Protein AF-0000000068097177 (afdb_homodimer)

Nearest PDB structures (foldseek):
  4ymw-assembly1_C  TM=9.330E-01  e=1.776E-12  Caldanaerobacter subterraneus subsp. tengcongensis MB4
  3tui-assembly2_E  TM=7.807E-01  e=6.749E-06  Escherichia coli K-12
  3d31-assembly1_C  TM=7.274E-01  e=2.354E-03  unclassified
  7cad-assembly1_B  TM=7.164E-01  e=2.300E-02  Mycolicibacterium smegmatis MC2 155
  4tql-assembly1_A  TM=1.898E-01  e=6.416E+00  synthetic construct

Structure (mmCIF, N/CA/C/O backbone):
data_AF-0000000068097177-model_v1
#
loop_
_entity.id
_entity.type
_entity.pdbx_description
1 polymer 'Glutamine ABC transporter, permease protein'
#
loop_
_atom_site.group_PDB
_atom_site.id
_atom_site.type_symbol
_atom_site.label_atom_id
_atom_site.label_alt_id
_atom_site.label_comp_id
_atom_site.label_asym_id
_atom_site.label_entity_id
_atom_site.label_seq_id
_atom_site.pdbx_PDB_ins_code
_atom_site.Cartn_x
_atom_site.Cartn_y
_atom_site.Cartn_z
_atom_site.occupancy
_atom_site.B_iso_or_equiv
_atom_site.auth_seq_id
_atom_site.auth_comp_id
_atom_site.auth_asym_id
_atom_site.auth_atom_id
_atom_site.pdbx_PDB_model_num
ATOM 1 N N . MET A 1 1 ? -24.188 -22.531 -2.25 1 59.66 1 MET A N 1
ATOM 2 C CA . MET A 1 1 ? -23.656 -23.391 -1.188 1 59.66 1 MET A CA 1
ATOM 3 C C . MET A 1 1 ? -23.797 -22.719 0.171 1 59.66 1 MET A C 1
ATOM 5 O O . MET A 1 1 ? -23.797 -21.484 0.264 1 59.66 1 MET A O 1
ATOM 9 N N . GLN A 1 2 ? -24.344 -23.359 1.226 1 67.31 2 GLN A N 1
ATOM 10 C CA . GLN A 1 2 ? -24.594 -22.797 2.549 1 67.31 2 GLN A CA 1
ATOM 11 C C . GLN A 1 2 ? -23.297 -22.578 3.324 1 67.31 2 GLN A C 1
ATOM 13 O O . GLN A 1 2 ? -22.391 -23.406 3.248 1 67.31 2 GLN A O 1
ATOM 18 N N . PHE A 1 3 ? -23.109 -21.391 3.725 1 75.12 3 PHE A N 1
ATOM 19 C CA . PHE A 1 3 ? -22 -21.078 4.613 1 75.12 3 PHE A CA 1
ATOM 20 C C . PHE A 1 3 ? -21.969 -22.031 5.801 1 75.12 3 PHE A C 1
ATOM 22 O O . PHE A 1 3 ? -22.969 -22.188 6.504 1 75.12 3 PHE A O 1
ATOM 29 N N . ASP A 1 4 ? -20.906 -22.891 5.918 1 79.31 4 ASP A N 1
ATOM 30 C CA . ASP A 1 4 ? -20.75 -23.875 6.984 1 79.31 4 ASP A CA 1
ATOM 31 C C . ASP A 1 4 ? -19.594 -23.5 7.914 1 79.31 4 ASP A C 1
ATOM 33 O O . ASP A 1 4 ? -18.438 -23.719 7.59 1 79.31 4 ASP A O 1
ATOM 37 N N . TRP A 1 5 ? -19.891 -23.047 9.023 1 79.62 5 TRP A N 1
ATOM 38 C CA . TRP A 1 5 ? -18.922 -22.625 10.023 1 79.62 5 TRP A CA 1
ATOM 39 C C . TRP A 1 5 ? -18.031 -23.781 10.453 1 79.62 5 TRP A C 1
ATOM 41 O O . TRP A 1 5 ? -16.875 -23.578 10.828 1 79.62 5 TRP A O 1
ATOM 51 N N . SER A 1 6 ? -18.531 -24.938 10.359 1 81.25 6 SER A N 1
ATOM 52 C CA . SER A 1 6 ? -17.797 -26.109 10.828 1 81.25 6 SER A CA 1
ATOM 53 C C . SER A 1 6 ? -16.578 -26.375 9.969 1 81.25 6 SER A C 1
ATOM 55 O O . SER A 1 6 ? -15.633 -27.047 10.406 1 81.25 6 SER A O 1
ATOM 57 N N . ALA A 1 7 ? -16.609 -25.812 8.859 1 82 7 ALA A N 1
ATOM 58 C CA . ALA A 1 7 ? -15.5 -26.016 7.934 1 82 7 ALA A CA 1
ATOM 59 C C . ALA A 1 7 ? -14.281 -25.203 8.359 1 82 7 ALA A C 1
ATOM 61 O O . ALA A 1 7 ? -13.164 -25.484 7.938 1 82 7 ALA A O 1
ATOM 62 N N . ILE A 1 8 ? -14.5 -24.297 9.219 1 86.88 8 ILE A N 1
ATOM 63 C CA . ILE A 1 8 ? -13.445 -23.375 9.594 1 86.88 8 ILE A CA 1
ATOM 64 C C . ILE A 1 8 ? -12.617 -23.953 10.727 1 86.88 8 ILE A C 1
ATOM 66 O O . ILE A 1 8 ? -11.406 -23.734 10.805 1 86.88 8 ILE A O 1
ATOM 70 N N . TRP A 1 9 ? -13.156 -24.734 11.531 1 88.19 9 TRP A N 1
ATOM 71 C CA . TRP A 1 9 ? -12.516 -25.188 12.766 1 88.19 9 TRP A CA 1
ATOM 72 C C . TRP A 1 9 ? -11.266 -26 12.469 1 88.19 9 TRP A C 1
ATOM 74 O O . TRP A 1 9 ? -10.203 -25.766 13.039 1 88.19 9 TRP A O 1
ATOM 84 N N . PRO A 1 10 ? -11.383 -26.938 11.609 1 88.5 10 PRO A N 1
ATOM 85 C CA . PRO A 1 10 ? -10.188 -27.734 11.32 1 88.5 10 PRO A CA 1
ATOM 86 C C . PRO A 1 10 ? -9.086 -26.922 10.648 1 88.5 10 PRO A C 1
ATOM 88 O O . PRO A 1 10 ? -7.926 -27.344 10.641 1 88.5 10 PRO A O 1
ATOM 91 N N . ALA A 1 11 ? -9.453 -25.797 10.086 1 92.44 11 ALA A N 1
ATOM 92 C CA . ALA A 1 11 ? -8.523 -24.969 9.328 1 92.44 11 ALA A CA 1
ATOM 93 C C . ALA A 1 11 ? -7.754 -24.031 10.242 1 92.44 11 ALA A C 1
ATOM 95 O O . ALA A 1 11 ? -6.707 -23.484 9.859 1 92.44 11 ALA A O 1
ATOM 96 N N . ILE A 1 12 ? -8.195 -23.891 11.438 1 93.88 12 ILE A N 1
ATOM 97 C CA . ILE A 1 12 ? -7.715 -22.844 12.336 1 93.88 12 ILE A CA 1
ATOM 98 C C . ILE A 1 12 ? -6.238 -23.078 12.648 1 93.88 12 ILE A C 1
ATOM 100 O O . ILE A 1 12 ? -5.43 -22.141 12.562 1 93.88 12 ILE A O 1
ATOM 104 N N . PRO A 1 13 ? -5.82 -24.297 12.93 1 94.69 13 PRO A N 1
ATOM 105 C CA . PRO A 1 13 ? -4.402 -24.484 13.25 1 94.69 13 PRO A CA 1
ATOM 106 C C . PRO A 1 13 ? -3.488 -24.125 12.078 1 94.69 13 PRO A C 1
ATOM 108 O O . PRO A 1 13 ? -2.434 -23.516 12.273 1 94.69 13 PRO A O 1
ATOM 111 N N . ILE A 1 14 ? -3.848 -24.5 10.922 1 95.19 14 ILE A N 1
ATOM 112 C CA . ILE A 1 14 ? -3.055 -24.219 9.727 1 95.19 14 ILE A CA 1
ATOM 113 C C . ILE A 1 14 ? -3.033 -22.703 9.477 1 95.19 14 ILE A C 1
ATOM 115 O O . ILE A 1 14 ? -1.99 -22.141 9.133 1 95.19 14 ILE A O 1
ATOM 119 N N . LEU A 1 15 ? -4.16 -22.062 9.656 1 97 15 LEU A N 1
ATOM 120 C CA . 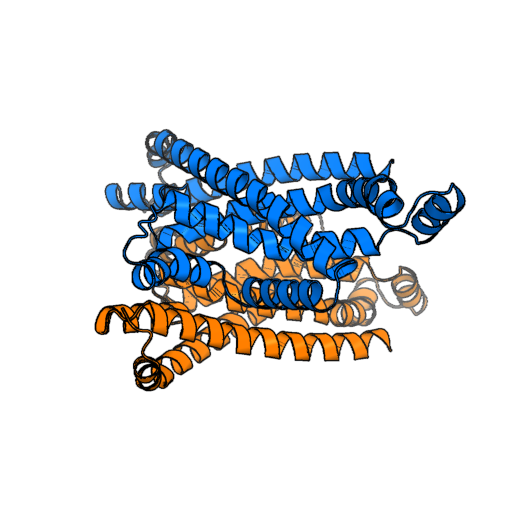LEU A 1 15 ? -4.246 -20.609 9.469 1 97 15 LEU A CA 1
ATOM 121 C C . LEU A 1 15 ? -3.391 -19.875 10.492 1 97 15 LEU A C 1
ATOM 123 O O . LEU A 1 15 ? -2.74 -18.891 10.172 1 97 15 LEU A O 1
ATOM 127 N N . LEU A 1 16 ? -3.389 -20.359 11.695 1 97.25 16 LEU A N 1
ATOM 128 C CA . LEU A 1 16 ? -2.605 -19.719 12.742 1 97.25 16 LEU A CA 1
ATOM 129 C C . LEU A 1 16 ? -1.111 -19.891 12.492 1 97.25 16 LEU A C 1
ATOM 131 O O . LEU A 1 16 ? -0.317 -19 12.812 1 97.25 16 LEU A O 1
ATOM 135 N N . GLN A 1 17 ? -0.745 -21.031 11.945 1 97.38 17 GLN A N 1
ATOM 136 C CA . GLN A 1 17 ? 0.645 -21.219 11.539 1 97.38 17 GLN A CA 1
ATOM 137 C C . GLN A 1 17 ? 1.025 -20.25 10.422 1 97.38 17 GLN A C 1
ATOM 139 O O . GLN A 1 17 ? 2.127 -19.703 10.43 1 97.38 17 GLN A O 1
ATOM 144 N N . GLY A 1 18 ? 0.126 -20.062 9.469 1 97.94 18 GLY A N 1
ATOM 145 C CA . GLY A 1 18 ? 0.332 -19.062 8.438 1 97.94 18 GLY A CA 1
ATOM 146 C C . GLY A 1 18 ? 0.44 -17.656 8.984 1 97.94 18 GLY A C 1
ATOM 147 O O . GLY A 1 18 ? 1.257 -16.859 8.516 1 97.94 18 GLY A O 1
ATOM 148 N N . ALA A 1 19 ? -0.395 -17.391 9.969 1 98.31 19 ALA A N 1
ATOM 149 C CA . ALA A 1 19 ? -0.359 -16.094 10.625 1 98.31 19 ALA A CA 1
ATOM 150 C C . ALA A 1 19 ? 0.986 -15.852 11.305 1 98.31 19 ALA A C 1
ATOM 152 O O . ALA A 1 19 ? 1.515 -14.742 11.281 1 98.31 19 ALA A O 1
ATOM 153 N N . LYS A 1 20 ? 1.483 -16.859 11.922 1 98.12 20 LYS A N 1
ATOM 154 C CA . LYS A 1 20 ? 2.801 -16.766 12.539 1 98.12 20 LYS A CA 1
ATOM 155 C C . LYS A 1 20 ? 3.875 -16.422 11.516 1 98.12 20 LYS A C 1
ATOM 157 O O . LYS A 1 20 ? 4.738 -15.578 11.773 1 98.12 20 LYS A O 1
ATOM 162 N N . MET A 1 21 ? 3.844 -17.078 10.422 1 98.06 21 MET A N 1
ATOM 163 C CA . MET A 1 21 ? 4.797 -16.812 9.352 1 98.06 21 MET A CA 1
ATOM 164 C C . MET A 1 21 ? 4.633 -15.383 8.828 1 98.06 21 MET A C 1
ATOM 166 O O . MET A 1 21 ? 5.621 -14.711 8.531 1 98.06 21 MET A O 1
ATOM 170 N N . THR A 1 22 ? 3.389 -14.953 8.688 1 98.69 22 THR A N 1
ATOM 171 C CA . THR A 1 22 ? 3.084 -13.578 8.305 1 98.69 22 THR A CA 1
ATOM 172 C C . THR A 1 22 ? 3.762 -12.586 9.25 1 98.69 22 THR A C 1
ATOM 174 O O . THR A 1 22 ? 4.391 -11.625 8.805 1 98.69 22 THR A O 1
ATOM 177 N N . LEU A 1 23 ? 3.68 -12.844 10.516 1 98.56 23 LEU A N 1
ATOM 178 C CA . LEU A 1 23 ? 4.262 -11.961 11.523 1 98.56 23 LEU A CA 1
ATOM 179 C C . LEU A 1 23 ? 5.785 -12.008 11.469 1 98.56 23 LEU A C 1
ATOM 181 O O . LEU A 1 23 ? 6.445 -10.977 11.562 1 98.56 23 LEU A O 1
ATOM 185 N N . TRP A 1 24 ? 6.344 -13.172 11.258 1 98.44 24 TRP A N 1
ATOM 186 C CA . TRP A 1 24 ? 7.793 -13.32 11.164 1 98.44 24 TRP A CA 1
ATOM 187 C C . TRP A 1 24 ? 8.336 -12.555 9.961 1 98.44 24 TRP A C 1
ATOM 189 O O . TRP A 1 24 ? 9.32 -11.82 10.078 1 98.44 24 TRP A O 1
ATOM 199 N N . ILE A 1 25 ? 7.723 -12.719 8.844 1 98.69 25 ILE A N 1
ATOM 200 C CA . ILE A 1 25 ? 8.164 -12.07 7.617 1 98.69 25 ILE A CA 1
ATOM 201 C C . ILE A 1 25 ? 8.086 -10.555 7.785 1 98.69 25 ILE A C 1
ATOM 203 O O . ILE A 1 25 ? 9.023 -9.836 7.43 1 98.69 25 ILE A O 1
ATOM 207 N N . SER A 1 26 ? 6.988 -10.086 8.336 1 98.69 26 SER A N 1
ATOM 208 C CA . SER A 1 26 ? 6.77 -8.648 8.461 1 98.69 26 SER A CA 1
ATOM 209 C C . SER A 1 26 ? 7.73 -8.031 9.477 1 98.69 26 SER A C 1
ATOM 211 O O . SER A 1 26 ? 8.305 -6.965 9.227 1 98.69 26 SER A O 1
ATOM 213 N N . ILE A 1 27 ? 7.945 -8.688 10.586 1 98.56 27 ILE A N 1
ATOM 214 C CA . ILE A 1 27 ? 8.773 -8.148 11.656 1 98.56 27 ILE A CA 1
ATOM 215 C C . ILE A 1 27 ? 10.234 -8.148 11.227 1 98.56 27 ILE A C 1
ATOM 217 O O . ILE A 1 27 ? 10.938 -7.152 11.391 1 98.56 27 ILE A O 1
ATOM 221 N N . LEU A 1 28 ? 10.695 -9.242 10.695 1 98.69 28 LEU A N 1
ATOM 222 C CA . LEU A 1 28 ? 12.078 -9.32 10.234 1 98.69 28 LEU A CA 1
ATOM 223 C C . LEU A 1 28 ? 12.312 -8.367 9.07 1 98.69 28 LEU A C 1
ATOM 225 O O . LEU A 1 28 ? 13.352 -7.699 9.008 1 98.69 28 LEU A O 1
ATOM 229 N N . GLY A 1 29 ? 11.352 -8.383 8.133 1 98.75 29 GLY A N 1
ATOM 230 C CA . GLY A 1 29 ? 11.445 -7.449 7.023 1 98.75 29 GLY A CA 1
ATOM 231 C C . GLY A 1 29 ? 11.5 -6 7.469 1 98.75 29 GLY A C 1
ATOM 232 O O . GLY A 1 29 ? 12.32 -5.223 6.973 1 98.75 29 GLY A O 1
ATOM 233 N N . LEU A 1 30 ? 10.648 -5.68 8.391 1 98.56 30 LEU A N 1
ATOM 234 C CA . LEU A 1 30 ? 10.609 -4.309 8.883 1 98.56 30 LEU A CA 1
ATOM 235 C C . LEU A 1 30 ? 11.891 -3.965 9.633 1 98.56 30 LEU A C 1
ATOM 237 O O . LEU A 1 30 ? 12.391 -2.844 9.539 1 98.56 30 LEU A O 1
ATOM 241 N N . ALA A 1 31 ? 12.391 -4.906 10.453 1 98.62 31 ALA A N 1
ATOM 242 C CA . ALA A 1 31 ? 13.633 -4.688 11.18 1 98.62 31 ALA A CA 1
ATOM 243 C C . ALA A 1 31 ? 14.773 -4.328 10.227 1 98.62 31 ALA A C 1
ATOM 245 O O . ALA A 1 31 ? 15.508 -3.367 10.461 1 98.62 31 ALA A O 1
ATOM 246 N N . GLY A 1 32 ? 14.898 -5.086 9.211 1 98.75 32 GLY A N 1
ATOM 247 C CA . GLY A 1 32 ? 15.883 -4.746 8.195 1 98.75 32 GLY A CA 1
ATOM 248 C C . GLY A 1 32 ? 15.562 -3.457 7.461 1 98.75 32 GLY A C 1
ATOM 249 O O . GLY A 1 32 ? 16.469 -2.697 7.105 1 98.75 32 GLY A O 1
ATOM 250 N N . GLY A 1 33 ? 14.266 -3.24 7.215 1 98.81 33 GLY A N 1
ATOM 251 C CA . GLY A 1 33 ? 13.828 -2.016 6.562 1 98.81 33 GLY A CA 1
ATOM 252 C C . GLY A 1 33 ? 14.164 -0.766 7.359 1 98.81 33 GLY A C 1
ATOM 253 O O . GLY A 1 33 ? 14.477 0.277 6.781 1 98.81 33 GLY A O 1
ATOM 254 N N . ILE A 1 34 ? 14.062 -0.872 8.664 1 98.62 34 ILE A N 1
ATOM 255 C CA . ILE A 1 34 ? 14.383 0.258 9.531 1 98.62 34 ILE A CA 1
ATOM 256 C C . ILE A 1 34 ? 15.852 0.63 9.367 1 98.62 34 ILE A C 1
ATOM 258 O O . ILE A 1 34 ? 16.188 1.812 9.258 1 98.62 34 ILE A O 1
ATOM 262 N N . VAL A 1 35 ? 16.703 -0.336 9.305 1 98.56 35 VAL A N 1
ATOM 263 C CA . VAL A 1 35 ? 18.141 -0.096 9.133 1 98.56 35 VAL A CA 1
ATOM 264 C C . VAL A 1 35 ? 18.391 0.573 7.781 1 98.56 35 VAL A C 1
ATOM 266 O O . VAL A 1 35 ? 19.047 1.612 7.711 1 98.56 35 VAL A O 1
ATOM 269 N N . ILE A 1 36 ? 17.828 0.03 6.754 1 98.75 36 ILE A N 1
ATOM 270 C CA . ILE A 1 36 ? 18 0.57 5.406 1 98.75 36 ILE A CA 1
ATOM 271 C C . ILE A 1 36 ? 17.391 1.97 5.332 1 98.75 36 ILE A C 1
ATOM 273 O O . ILE A 1 36 ? 18 2.889 4.781 1 98.75 36 ILE A O 1
ATOM 277 N N . GLY A 1 37 ? 16.203 2.104 5.898 1 98.75 37 GLY A N 1
ATOM 278 C CA . GLY A 1 37 ? 15.492 3.373 5.859 1 98.75 37 GLY A CA 1
ATOM 279 C C . GLY A 1 37 ? 16.203 4.48 6.613 1 98.75 37 GLY A C 1
ATOM 280 O O . GLY A 1 37 ? 16.25 5.621 6.156 1 98.75 37 GLY A O 1
ATOM 281 N N . LEU A 1 38 ? 16.734 4.145 7.777 1 97.56 38 LEU A N 1
ATOM 282 C CA . LEU A 1 38 ? 17.5 5.125 8.547 1 97.56 38 LEU A CA 1
ATOM 283 C C . LEU A 1 38 ? 18.734 5.574 7.789 1 97.56 38 LEU A C 1
ATOM 285 O O . LEU A 1 38 ? 19.016 6.77 7.699 1 97.56 38 LEU A O 1
ATOM 289 N N . LEU A 1 39 ? 19.438 4.637 7.23 1 97.81 39 LEU A N 1
ATOM 290 C CA . LEU A 1 39 ? 20.656 4.953 6.504 1 97.81 39 LEU A CA 1
ATOM 291 C C . LEU A 1 39 ? 20.359 5.785 5.262 1 97.81 39 LEU A C 1
ATOM 293 O O . LEU A 1 39 ? 20.984 6.824 5.035 1 97.81 39 LEU A O 1
ATOM 297 N N . ALA A 1 40 ? 19.422 5.371 4.52 1 98.62 40 ALA A N 1
ATOM 298 C CA . ALA A 1 40 ? 19.078 6.078 3.287 1 98.62 40 ALA A CA 1
ATOM 299 C C . ALA A 1 40 ? 18.453 7.441 3.592 1 98.62 40 ALA A C 1
ATOM 301 O O . ALA A 1 40 ? 18.719 8.422 2.891 1 98.62 40 ALA A O 1
ATOM 302 N N . GLY A 1 41 ? 17.609 7.484 4.633 1 98 41 GLY A N 1
ATOM 303 C CA . GLY A 1 41 ? 17.016 8.758 5.012 1 98 41 GLY A CA 1
ATOM 304 C C . GLY A 1 41 ? 18.031 9.773 5.48 1 98 41 GLY A C 1
ATOM 305 O O . GLY A 1 41 ? 17.938 10.953 5.141 1 98 41 GLY A O 1
ATOM 306 N N . LEU A 1 42 ? 18.984 9.352 6.242 1 96.25 42 LEU A N 1
ATOM 307 C CA . LEU A 1 42 ? 20.047 10.234 6.711 1 96.25 42 LEU A CA 1
ATOM 308 C C . LEU A 1 42 ? 20.953 10.664 5.562 1 96.25 42 LEU A C 1
ATOM 310 O O . LEU A 1 42 ? 21.422 11.805 5.523 1 96.25 42 LEU A O 1
ATOM 314 N N . ALA A 1 43 ? 21.188 9.742 4.688 1 97.62 43 ALA A N 1
ATOM 315 C CA . ALA A 1 43 ? 21.984 10.078 3.51 1 97.62 43 ALA A CA 1
ATOM 316 C C . ALA A 1 43 ? 21.297 11.156 2.676 1 97.62 43 ALA A C 1
ATOM 318 O O . ALA A 1 43 ? 21.953 12.039 2.123 1 97.62 43 ALA A O 1
ATOM 319 N N . ARG A 1 44 ? 20.016 11.086 2.582 1 97.69 44 ARG A N 1
ATOM 320 C CA . ARG A 1 44 ? 19.25 12.062 1.828 1 97.69 44 ARG A CA 1
ATOM 321 C C . ARG A 1 44 ? 19.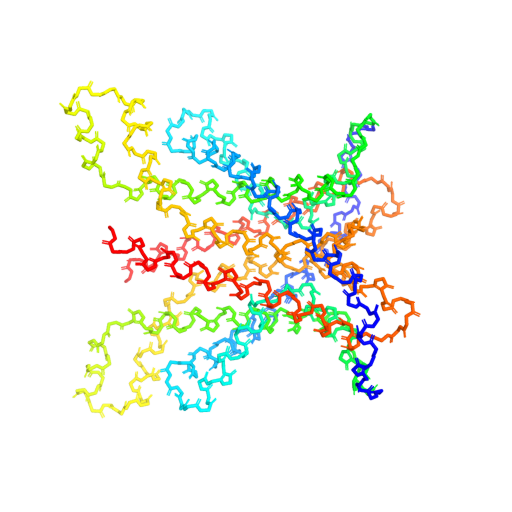281 13.43 2.508 1 97.69 44 ARG A C 1
ATOM 323 O O . ARG A 1 44 ? 19.203 14.461 1.839 1 97.69 44 ARG A O 1
ATOM 330 N N . THR A 1 45 ? 19.406 13.445 3.84 1 95.5 45 THR A N 1
ATOM 331 C CA . THR A 1 45 ? 19.281 14.68 4.598 1 95.5 45 THR A CA 1
ATOM 332 C C . THR A 1 45 ? 20.641 15.312 4.836 1 95.5 45 THR A C 1
ATOM 334 O O . THR A 1 45 ? 20.797 16.531 4.73 1 95.5 45 THR A O 1
ATOM 337 N N . TYR A 1 46 ? 21.672 14.508 5.125 1 94 46 TYR A N 1
ATOM 338 C CA . TYR A 1 46 ? 22.953 15.047 5.57 1 94 46 TYR A CA 1
ATOM 339 C C . TYR A 1 46 ? 24.094 14.57 4.668 1 94 46 TYR A C 1
ATOM 341 O O . TYR A 1 46 ? 25.234 15.016 4.809 1 94 46 TYR A O 1
ATOM 349 N N . GLY A 1 47 ? 23.766 13.688 3.814 1 93.38 47 GLY A N 1
ATOM 350 C CA . GLY A 1 47 ? 24.812 13.078 3.021 1 93.38 47 GLY A CA 1
ATOM 351 C C . GLY A 1 47 ? 25.359 13.992 1.943 1 93.38 47 GLY A C 1
ATOM 352 O O . GLY A 1 47 ? 24.734 15 1.597 1 93.38 47 GLY A O 1
ATOM 353 N N . GLY A 1 48 ? 26.609 13.703 1.502 1 94.75 48 GLY A N 1
ATOM 354 C CA . GLY A 1 48 ? 27.188 14.414 0.369 1 94.75 48 GLY A CA 1
ATOM 355 C C . GLY A 1 48 ? 26.469 14.125 -0.938 1 94.75 48 GLY A C 1
ATOM 356 O O . GLY A 1 48 ? 25.438 13.445 -0.952 1 94.75 48 GLY A O 1
ATOM 357 N N . TRP A 1 49 ? 26.984 14.656 -1.98 1 97.25 49 TRP A N 1
ATOM 358 C CA . TRP A 1 49 ? 26.344 14.586 -3.295 1 97.25 49 TRP A CA 1
ATOM 359 C C . TRP A 1 49 ? 26.141 13.133 -3.715 1 97.25 49 TRP A C 1
ATOM 361 O O . TRP A 1 49 ? 25.047 12.758 -4.145 1 97.25 49 TRP A O 1
ATOM 371 N N . ILE A 1 50 ? 27.094 12.328 -3.574 1 97.88 50 ILE A N 1
ATOM 372 C CA . ILE A 1 50 ? 27.047 10.945 -4.027 1 97.88 50 ILE A CA 1
ATOM 373 C C . ILE A 1 50 ? 26.047 10.164 -3.164 1 97.88 50 ILE A C 1
ATOM 375 O O . ILE A 1 50 ? 25.172 9.477 -3.688 1 97.88 50 ILE A O 1
ATOM 379 N N . ALA A 1 51 ? 26.109 10.273 -1.849 1 97.62 51 ALA A N 1
ATOM 380 C CA . ALA A 1 51 ? 25.234 9.547 -0.93 1 97.62 51 ALA A CA 1
ATOM 381 C C . ALA A 1 51 ? 23.766 9.961 -1.124 1 97.62 51 ALA A C 1
ATOM 383 O O . ALA A 1 51 ? 22.875 9.109 -1.109 1 97.62 51 ALA A O 1
ATOM 384 N N . ASN A 1 52 ? 23.641 11.18 -1.293 1 97.81 52 ASN A N 1
ATOM 385 C CA . ASN A 1 52 ? 22.297 11.727 -1.5 1 97.81 52 ASN A CA 1
ATOM 386 C C . ASN A 1 52 ? 21.672 11.195 -2.787 1 97.81 52 ASN A C 1
ATOM 388 O O . ASN A 1 52 ? 20.516 10.781 -2.791 1 97.81 52 ASN A O 1
ATOM 392 N N . HIS A 1 53 ? 22.406 11.141 -3.832 1 98 53 HIS A N 1
ATOM 393 C CA . HIS A 1 53 ? 21.859 10.734 -5.121 1 98 53 HIS A CA 1
ATOM 394 C C . HIS A 1 53 ? 21.625 9.227 -5.164 1 98 53 HIS A C 1
ATOM 396 O O . HIS A 1 53 ? 20.656 8.766 -5.758 1 98 53 HIS A O 1
ATOM 402 N N . VAL A 1 54 ? 22.484 8.484 -4.594 1 98.38 54 VAL A N 1
ATOM 403 C CA . VAL A 1 54 ? 22.312 7.039 -4.523 1 98.38 54 VAL A CA 1
ATOM 404 C C . VAL A 1 54 ? 21.047 6.711 -3.734 1 98.38 54 VAL A C 1
ATOM 406 O O . VAL A 1 54 ? 20.234 5.871 -4.156 1 98.38 54 VAL A O 1
ATOM 409 N N . ALA A 1 55 ? 20.891 7.383 -2.613 1 98.69 55 ALA A N 1
ATOM 410 C CA . ALA A 1 55 ? 19.703 7.184 -1.799 1 98.69 55 ALA A CA 1
ATOM 411 C C . ALA A 1 55 ? 18.438 7.594 -2.559 1 98.69 55 ALA A C 1
ATOM 413 O O . ALA A 1 55 ? 17.422 6.91 -2.496 1 98.69 55 ALA A O 1
ATOM 414 N N . LEU A 1 56 ? 18.562 8.648 -3.268 1 98.12 56 LEU A N 1
ATOM 415 C CA . LEU A 1 56 ? 17.438 9.148 -4.047 1 98.12 56 LEU A CA 1
ATOM 416 C C . LEU A 1 56 ? 17.016 8.125 -5.102 1 98.12 56 LEU A C 1
ATOM 418 O O . LEU A 1 56 ? 15.828 7.848 -5.258 1 98.12 56 LEU A O 1
ATOM 422 N N . VAL A 1 57 ? 17.938 7.621 -5.785 1 98.25 57 VAL A N 1
ATOM 423 C CA . VAL A 1 57 ? 17.656 6.652 -6.84 1 98.25 57 VAL A CA 1
ATOM 424 C C . VAL A 1 57 ? 17.031 5.395 -6.238 1 98.25 57 VAL A C 1
ATOM 426 O O . VAL A 1 57 ? 16.047 4.871 -6.766 1 98.25 57 VAL A O 1
ATOM 429 N N . PHE A 1 58 ? 17.672 4.953 -5.152 1 98.69 58 PHE A N 1
ATOM 430 C CA . PHE A 1 58 ? 17.141 3.795 -4.438 1 98.69 58 PHE A CA 1
ATOM 431 C C . PHE A 1 58 ? 15.68 4.012 -4.059 1 98.69 58 PHE A C 1
ATOM 433 O O . PHE A 1 58 ? 14.828 3.174 -4.348 1 98.69 58 PHE A O 1
ATOM 440 N N . ILE A 1 59 ? 15.336 5.109 -3.48 1 98.62 59 ILE A N 1
ATOM 441 C CA . ILE A 1 59 ? 14.008 5.43 -2.984 1 98.62 59 ILE A CA 1
ATOM 442 C C . ILE A 1 59 ? 13.031 5.531 -4.156 1 98.62 59 ILE A C 1
ATOM 444 O O . ILE A 1 59 ? 11.945 4.941 -4.121 1 98.62 59 ILE A O 1
ATOM 448 N N . GLU A 1 60 ? 13.438 6.176 -5.238 1 97.56 60 GLU A N 1
ATOM 449 C CA . GLU A 1 60 ? 12.562 6.406 -6.383 1 97.56 60 GLU A CA 1
ATOM 450 C C . GLU A 1 60 ? 12.25 5.102 -7.109 1 97.56 60 GLU A C 1
ATOM 452 O O . GLU A 1 60 ? 11.109 4.879 -7.531 1 97.56 60 GLU A O 1
ATOM 457 N N . ILE A 1 61 ? 13.172 4.285 -7.207 1 98.44 61 ILE A N 1
ATOM 458 C CA . ILE A 1 61 ? 12.977 3.023 -7.914 1 98.44 61 ILE A CA 1
ATOM 459 C C . ILE A 1 61 ? 12.039 2.121 -7.113 1 98.44 61 ILE A C 1
ATOM 461 O O . ILE A 1 61 ? 11.086 1.57 -7.66 1 98.44 61 ILE A O 1
ATOM 465 N N . ILE A 1 62 ? 12.32 2.014 -5.844 1 98.69 62 ILE A N 1
ATOM 466 C CA . ILE A 1 62 ? 11.586 1.076 -5.004 1 98.69 62 ILE A CA 1
ATOM 467 C C . ILE A 1 62 ? 10.164 1.59 -4.777 1 98.69 62 ILE A C 1
ATOM 469 O O . ILE A 1 62 ? 9.195 0.834 -4.902 1 98.69 62 ILE A O 1
ATOM 473 N N . ARG A 1 63 ? 9.969 2.859 -4.523 1 98.06 63 ARG A N 1
ATOM 474 C CA . ARG A 1 63 ? 8.641 3.418 -4.281 1 98.06 63 ARG A CA 1
ATOM 475 C C . ARG A 1 63 ? 7.867 3.582 -5.582 1 98.06 63 ARG A C 1
ATOM 477 O O . ARG A 1 63 ? 6.645 3.732 -5.57 1 98.06 63 ARG A O 1
ATOM 484 N N . GLY A 1 64 ? 8.609 3.51 -6.738 1 98 64 GLY A N 1
ATOM 485 C CA . GLY A 1 64 ? 7.973 3.709 -8.031 1 98 64 GLY A CA 1
ATOM 486 C C . GLY A 1 64 ? 7.586 2.41 -8.711 1 98 64 GLY A C 1
ATOM 487 O O . GLY A 1 64 ? 6.977 2.424 -9.781 1 98 64 GLY A O 1
ATOM 488 N N . THR A 1 65 ? 7.918 1.272 -8.109 1 98.5 65 THR A N 1
ATOM 489 C CA . THR A 1 65 ? 7.586 -0.038 -8.664 1 98.5 65 THR A CA 1
ATOM 490 C C . THR A 1 65 ? 6.75 -0.843 -7.676 1 98.5 65 THR A C 1
ATOM 492 O O . THR A 1 65 ? 6.875 -0.67 -6.461 1 98.5 65 THR A O 1
ATOM 495 N N . PRO A 1 66 ? 5.836 -1.677 -8.18 1 98.5 66 PRO A N 1
ATOM 496 C CA . PRO A 1 66 ? 5.016 -2.49 -7.281 1 98.5 66 PRO A CA 1
ATOM 497 C C . PRO A 1 66 ? 5.832 -3.525 -6.512 1 98.5 66 PRO A C 1
ATOM 499 O O . PRO A 1 66 ? 6.758 -4.121 -7.066 1 98.5 66 PRO A O 1
ATOM 502 N N . ILE A 1 67 ? 5.438 -3.777 -5.328 1 98.31 67 ILE A N 1
ATOM 503 C CA . ILE A 1 67 ? 6.137 -4.738 -4.48 1 98.31 67 ILE A CA 1
ATOM 504 C C . ILE A 1 67 ? 6.066 -6.129 -5.105 1 98.31 67 ILE A C 1
ATOM 506 O O . ILE A 1 67 ? 7 -6.922 -4.977 1 98.31 67 ILE A O 1
ATOM 510 N N . VAL A 1 68 ? 5.031 -6.453 -5.82 1 98.25 68 VAL A N 1
ATOM 511 C CA . VAL A 1 68 ? 4.895 -7.742 -6.492 1 98.25 68 VAL A CA 1
ATOM 512 C C . VAL A 1 68 ? 6 -7.906 -7.531 1 98.25 68 VAL A C 1
ATOM 514 O O . VAL A 1 68 ? 6.621 -8.969 -7.625 1 98.25 68 VAL A O 1
ATOM 517 N N . VAL A 1 69 ? 6.238 -6.852 -8.25 1 98.25 69 VAL A N 1
ATOM 518 C CA . VAL A 1 69 ? 7.293 -6.891 -9.258 1 98.25 69 VAL A CA 1
ATOM 519 C C . VAL A 1 69 ? 8.648 -7.039 -8.578 1 98.25 69 VAL A C 1
ATOM 521 O O . VAL A 1 69 ? 9.523 -7.762 -9.07 1 98.25 69 VAL A O 1
ATOM 524 N N . GLN A 1 70 ? 8.82 -6.441 -7.453 1 98.56 70 GLN A N 1
ATOM 525 C CA . GLN A 1 70 ? 10.062 -6.516 -6.695 1 98.56 70 GLN A CA 1
ATOM 526 C C . GLN A 1 70 ? 10.336 -7.945 -6.227 1 98.56 70 GLN A C 1
ATOM 528 O O . GLN A 1 70 ? 11.445 -8.445 -6.375 1 98.56 70 GLN A O 1
ATOM 533 N N . VAL A 1 71 ? 9.289 -8.578 -5.707 1 98.06 71 VAL A N 1
ATOM 534 C CA . VAL A 1 71 ? 9.508 -9.922 -5.184 1 98.06 71 VAL A CA 1
ATOM 535 C C . VAL A 1 71 ? 9.727 -10.898 -6.336 1 98.06 71 VAL A C 1
ATOM 537 O O . VAL A 1 71 ? 10.508 -11.844 -6.219 1 98.06 71 VAL A O 1
ATOM 540 N N . MET A 1 72 ? 9.031 -10.719 -7.441 1 97.25 72 MET A N 1
ATOM 541 C CA . MET A 1 72 ? 9.25 -11.578 -8.602 1 97.25 72 MET A CA 1
ATOM 542 C C . MET A 1 72 ? 10.672 -11.422 -9.133 1 97.25 72 MET A C 1
ATOM 544 O O . MET A 1 72 ? 11.281 -12.398 -9.578 1 97.25 72 MET A O 1
ATOM 548 N N . TYR A 1 73 ? 11.133 -10.188 -9.086 1 97.12 73 TYR A N 1
ATOM 549 C CA . TYR A 1 73 ? 12.5 -9.914 -9.516 1 97.12 73 TYR A CA 1
ATOM 550 C C . TYR A 1 73 ? 13.508 -10.609 -8.602 1 97.12 73 TYR A C 1
ATOM 552 O O . TYR A 1 73 ? 14.422 -11.297 -9.078 1 97.12 73 TYR A O 1
ATOM 560 N N . ILE A 1 74 ? 13.352 -10.5 -7.344 1 97 74 ILE A N 1
ATOM 561 C CA . ILE A 1 74 ? 14.273 -11.031 -6.348 1 97 74 ILE A CA 1
ATOM 562 C C . ILE A 1 74 ? 14.242 -12.562 -6.383 1 97 74 ILE A C 1
ATOM 564 O O . ILE A 1 74 ? 15.289 -13.211 -6.316 1 97 74 ILE A O 1
ATOM 568 N N . TYR A 1 75 ? 13.094 -13.117 -6.543 1 96.06 75 TYR A N 1
ATOM 569 C CA . TYR A 1 75 ? 12.93 -14.562 -6.43 1 96.06 75 TYR A CA 1
ATOM 570 C C . TYR A 1 75 ? 13.289 -15.258 -7.738 1 96.06 75 TYR A C 1
ATOM 572 O O . TYR A 1 75 ? 13.898 -16.328 -7.738 1 96.06 75 TYR A O 1
ATOM 580 N N . PHE A 1 76 ? 12.938 -14.672 -8.859 1 93.44 76 PHE A N 1
ATOM 581 C CA . PHE A 1 76 ? 13.078 -15.391 -10.117 1 93.44 76 PHE A CA 1
ATOM 582 C C . PHE A 1 76 ? 14.227 -14.812 -10.945 1 93.44 76 PHE A C 1
ATOM 584 O O . PHE A 1 76 ? 14.93 -15.555 -11.641 1 93.44 76 PHE A O 1
ATOM 591 N N . ALA A 1 77 ? 14.391 -13.492 -10.953 1 92.69 77 ALA A N 1
ATOM 592 C CA . ALA A 1 77 ? 15.336 -12.844 -11.859 1 92.69 77 ALA A CA 1
ATOM 593 C C . ALA A 1 77 ? 16.75 -12.828 -11.281 1 92.69 77 ALA A C 1
ATOM 595 O O . ALA A 1 77 ? 17.719 -13.141 -11.977 1 92.69 77 ALA A O 1
ATOM 596 N N . LEU A 1 78 ? 16.844 -12.562 -10.008 1 90.56 78 LEU A N 1
ATOM 597 C CA . LEU A 1 78 ? 18.141 -12.375 -9.375 1 90.56 78 LEU A CA 1
ATOM 598 C C . LEU A 1 78 ? 18.953 -13.664 -9.414 1 90.56 78 LEU A C 1
ATOM 600 O O . LEU A 1 78 ? 20.156 -13.633 -9.695 1 90.56 78 LEU A O 1
ATOM 604 N N . PRO A 1 79 ? 18.359 -14.766 -9.156 1 89.69 79 PRO A N 1
ATOM 605 C CA . PRO A 1 79 ? 19.141 -16 -9.203 1 89.69 79 PRO A CA 1
ATOM 606 C C . PRO A 1 79 ? 19.625 -16.344 -10.609 1 89.69 79 PRO A C 1
ATOM 608 O O . PRO A 1 79 ? 20.594 -17.078 -10.773 1 89.69 79 PRO A O 1
ATOM 611 N N . MET A 1 80 ? 18.969 -15.852 -11.617 1 86.12 80 MET A N 1
ATOM 612 C CA . MET A 1 80 ? 19.406 -16.062 -12.992 1 86.12 80 MET A CA 1
ATOM 613 C C . MET A 1 80 ? 20.641 -15.227 -13.297 1 86.12 80 MET A C 1
ATOM 615 O O . MET A 1 80 ? 21.5 -15.641 -14.086 1 86.12 80 MET A O 1
ATOM 619 N N . ALA A 1 81 ? 20.719 -14.109 -12.664 1 85.12 81 ALA A N 1
ATOM 620 C CA . ALA A 1 81 ? 21.891 -13.25 -12.828 1 85.12 81 ALA A CA 1
ATOM 621 C C . ALA A 1 81 ? 23.078 -13.781 -12.039 1 85.12 81 ALA A C 1
ATOM 623 O O . ALA A 1 81 ? 24.234 -13.609 -12.453 1 85.12 81 ALA A O 1
ATOM 624 N N . PHE A 1 82 ? 22.719 -14.453 -10.914 1 89.38 82 PHE A N 1
ATOM 625 C CA . PHE A 1 82 ? 23.75 -15.031 -10.047 1 89.38 82 PHE A CA 1
ATOM 626 C C . PHE A 1 82 ? 23.469 -16.516 -9.789 1 89.38 82 PHE A C 1
ATOM 628 O O . PHE A 1 82 ? 22.844 -16.859 -8.789 1 89.38 82 PHE A O 1
ATOM 635 N N . PRO A 1 83 ? 24 -17.328 -10.586 1 82.62 83 PRO A N 1
ATOM 636 C CA . PRO A 1 83 ? 23.641 -18.75 -10.57 1 82.62 83 PRO A CA 1
ATOM 637 C C . PRO A 1 83 ? 23.953 -19.422 -9.234 1 82.62 83 PRO A C 1
ATOM 639 O O . PRO A 1 83 ? 23.328 -20.406 -8.875 1 82.62 83 PRO A O 1
ATOM 642 N N . ASP A 1 84 ? 24.766 -18.906 -8.539 1 86.94 84 ASP A N 1
ATOM 643 C CA . ASP A 1 84 ? 25.125 -19.531 -7.273 1 86.94 84 ASP A CA 1
ATOM 644 C C . ASP A 1 84 ? 24.203 -19.078 -6.152 1 86.94 84 ASP A C 1
ATOM 646 O O . ASP A 1 84 ? 24.25 -19.625 -5.043 1 86.94 84 ASP A O 1
ATOM 650 N N . LEU A 1 85 ? 23.312 -18.234 -6.539 1 85.56 85 LEU A N 1
ATOM 651 C CA . LEU A 1 85 ? 22.422 -17.672 -5.535 1 85.56 85 LEU A CA 1
ATOM 652 C C . LEU A 1 85 ? 21.094 -18.422 -5.5 1 85.56 85 LEU A C 1
ATOM 654 O O . LEU A 1 85 ? 20.406 -18.516 -6.512 1 85.56 85 LEU A O 1
ATOM 658 N N . ARG A 1 86 ? 20.891 -19.203 -4.395 1 88.06 86 ARG A N 1
ATOM 659 C CA . ARG A 1 86 ? 19.578 -19.812 -4.164 1 88.06 86 ARG A CA 1
ATOM 660 C C . ARG A 1 86 ? 18.828 -19.094 -3.041 1 88.06 86 ARG A C 1
ATOM 662 O O . ARG A 1 86 ? 19.328 -19 -1.918 1 88.06 86 ARG A O 1
ATOM 669 N N . ILE A 1 87 ? 17.688 -18.594 -3.381 1 92.38 87 ILE A N 1
ATOM 670 C CA . ILE A 1 87 ? 16.891 -17.875 -2.389 1 92.38 87 ILE A CA 1
ATOM 671 C C . ILE A 1 87 ? 15.586 -18.625 -2.131 1 92.38 87 ILE A C 1
ATOM 673 O O . ILE A 1 87 ? 14.805 -18.859 -3.057 1 92.38 87 ILE A O 1
ATOM 677 N N . ASP A 1 88 ? 15.438 -19.047 -0.916 1 96 88 ASP A N 1
ATOM 678 C CA . ASP A 1 88 ? 14.164 -19.703 -0.598 1 96 88 ASP A CA 1
ATOM 679 C C . ASP A 1 88 ? 13.039 -18.688 -0.499 1 96 88 ASP A C 1
ATOM 681 O O . ASP A 1 88 ? 13.281 -17.469 -0.414 1 96 88 ASP A O 1
ATOM 685 N N . THR A 1 89 ? 11.812 -19.172 -0.51 1 97.19 89 THR A N 1
ATOM 686 C CA . THR A 1 89 ? 10.641 -18.312 -0.56 1 97.19 89 THR A CA 1
ATOM 687 C C . THR A 1 89 ? 10.586 -17.406 0.667 1 97.19 89 THR A C 1
ATOM 689 O O . THR A 1 89 ? 10.227 -16.219 0.56 1 97.19 89 THR A O 1
ATOM 692 N N . PHE A 1 90 ? 10.922 -17.891 1.857 1 97.56 90 PHE A N 1
ATOM 693 C CA . PHE A 1 90 ? 10.914 -17.109 3.092 1 97.56 90 PHE A CA 1
ATOM 694 C C . PHE A 1 90 ? 11.906 -15.961 3.01 1 97.56 90 PHE A C 1
ATOM 696 O O . PHE A 1 90 ? 11.562 -14.812 3.301 1 97.56 90 PHE A O 1
ATOM 703 N N . SER A 1 91 ? 13.117 -16.25 2.633 1 97.5 91 SER A N 1
ATOM 704 C CA . SER A 1 91 ? 14.156 -15.234 2.521 1 97.5 91 SER A CA 1
ATOM 705 C C . SER A 1 91 ? 13.797 -14.18 1.478 1 97.5 91 SER A C 1
ATOM 707 O O . SER A 1 91 ? 14.031 -12.992 1.685 1 97.5 91 SER A O 1
ATOM 709 N N . ALA A 1 92 ? 13.258 -14.648 0.342 1 98.19 92 ALA A N 1
ATOM 710 C CA . ALA A 1 92 ? 12.844 -13.719 -0.706 1 98.19 92 ALA A CA 1
ATOM 711 C C . ALA A 1 92 ? 11.789 -12.742 -0.189 1 98.19 92 ALA A C 1
ATOM 713 O O . ALA A 1 92 ? 11.844 -11.547 -0.481 1 98.19 92 ALA A O 1
ATOM 714 N N . ALA A 1 93 ? 10.844 -13.281 0.591 1 98.56 93 ALA A N 1
ATOM 715 C CA . ALA A 1 93 ? 9.773 -12.461 1.157 1 98.56 93 ALA A CA 1
ATOM 716 C C . ALA A 1 93 ? 10.336 -11.438 2.139 1 98.56 93 ALA A C 1
ATOM 718 O O . ALA A 1 93 ? 10 -10.25 2.066 1 98.56 93 ALA A O 1
ATOM 719 N N . VAL A 1 94 ? 11.211 -11.867 2.986 1 98.69 94 VAL A N 1
ATOM 720 C CA . VAL A 1 94 ? 11.789 -11 4.012 1 98.69 94 VAL A CA 1
ATOM 721 C C . VAL A 1 94 ? 12.633 -9.914 3.354 1 98.69 94 VAL A C 1
ATOM 723 O O . VAL A 1 94 ? 12.508 -8.734 3.691 1 98.69 94 VAL A O 1
ATOM 726 N N . ILE A 1 95 ? 13.43 -10.273 2.432 1 98.5 95 ILE A N 1
ATOM 727 C CA . ILE A 1 95 ? 14.305 -9.328 1.753 1 98.5 95 ILE A CA 1
ATOM 728 C C . ILE A 1 95 ? 13.477 -8.297 0.989 1 98.5 95 ILE A C 1
ATOM 730 O O . ILE A 1 95 ? 13.805 -7.109 0.982 1 98.5 95 ILE A O 1
ATOM 734 N N . THR A 1 96 ? 12.445 -8.789 0.325 1 98.81 96 THR A N 1
ATOM 735 C CA . THR A 1 96 ? 11.578 -7.883 -0.42 1 98.81 96 THR A CA 1
ATOM 736 C C . THR A 1 96 ? 10.953 -6.844 0.508 1 98.81 96 THR A C 1
ATOM 738 O O . THR A 1 96 ? 10.953 -5.652 0.2 1 98.81 96 THR A O 1
ATOM 741 N N . ILE A 1 97 ? 10.422 -7.281 1.686 1 98.81 97 ILE A N 1
ATOM 742 C CA . ILE A 1 97 ? 9.836 -6.352 2.646 1 98.81 97 ILE A CA 1
ATOM 743 C C . ILE A 1 97 ? 10.922 -5.414 3.176 1 98.81 97 ILE A C 1
ATOM 745 O O . ILE A 1 97 ? 10.68 -4.219 3.365 1 98.81 97 ILE A O 1
ATOM 749 N N . MET A 1 98 ? 12.07 -5.949 3.398 1 98.81 98 MET A N 1
ATOM 750 C CA . MET A 1 98 ? 13.195 -5.152 3.883 1 98.81 98 MET A CA 1
ATOM 751 C C . MET A 1 98 ? 13.5 -4.004 2.93 1 98.81 98 MET A C 1
ATOM 753 O O . MET A 1 98 ? 13.594 -2.85 3.352 1 98.81 98 MET A O 1
ATOM 757 N N . ILE A 1 99 ? 13.625 -4.273 1.725 1 98.81 99 ILE A N 1
ATOM 758 C CA . ILE A 1 99 ? 14 -3.291 0.71 1 98.81 99 ILE A CA 1
ATOM 759 C C . ILE A 1 99 ? 12.836 -2.322 0.482 1 98.81 99 ILE A C 1
ATOM 761 O O . ILE A 1 99 ? 13.031 -1.104 0.474 1 98.81 99 ILE A O 1
ATOM 765 N N . ASN A 1 100 ? 11.656 -2.881 0.314 1 98.81 100 ASN A N 1
ATOM 766 C CA . ASN A 1 100 ? 10.477 -2.061 0.063 1 98.81 100 ASN A CA 1
ATOM 767 C C . ASN A 1 100 ? 10.203 -1.109 1.224 1 98.81 100 ASN A C 1
ATOM 769 O O . ASN A 1 100 ? 10.117 0.105 1.03 1 98.81 100 ASN A O 1
ATOM 773 N N . SER A 1 101 ? 10.055 -1.659 2.404 1 98.75 101 SER A N 1
ATOM 774 C CA . SER A 1 101 ? 9.789 -0.822 3.57 1 98.75 101 SER A CA 1
ATOM 775 C C . SER A 1 101 ? 10.945 0.134 3.84 1 98.75 101 SER A C 1
ATOM 777 O O . SER A 1 101 ? 10.734 1.25 4.32 1 98.75 101 SER A O 1
ATOM 779 N N . GLY A 1 102 ? 12.18 -0.307 3.506 1 98.88 102 GLY A N 1
ATOM 780 C CA . GLY A 1 102 ? 13.328 0.566 3.662 1 98.88 102 GLY A CA 1
ATOM 781 C C . GLY A 1 102 ? 13.195 1.874 2.904 1 98.88 102 GLY A C 1
ATOM 782 O O . GLY A 1 102 ? 13.523 2.939 3.432 1 98.88 102 GLY A O 1
ATOM 783 N N . ALA A 1 103 ? 12.789 1.776 1.707 1 98.88 103 ALA A N 1
ATOM 784 C CA . ALA A 1 103 ? 12.617 2.969 0.884 1 98.88 103 ALA A CA 1
ATOM 785 C C . ALA A 1 103 ? 11.539 3.883 1.47 1 98.88 103 ALA A C 1
ATOM 787 O O . ALA A 1 103 ? 11.695 5.105 1.483 1 98.88 103 ALA A O 1
ATOM 788 N N . TYR A 1 104 ? 10.492 3.346 1.96 1 98.56 104 TYR A N 1
ATOM 789 C CA . TYR A 1 104 ? 9.43 4.141 2.557 1 98.56 104 TYR A CA 1
ATOM 790 C C . TYR A 1 104 ? 9.875 4.746 3.883 1 98.56 104 TYR A C 1
ATOM 792 O O . TYR A 1 104 ? 9.586 5.91 4.168 1 98.56 104 TYR A O 1
ATOM 800 N N . ILE A 1 105 ? 10.562 3.979 4.633 1 98.69 105 ILE A N 1
ATOM 801 C CA . ILE A 1 105 ? 11.047 4.449 5.926 1 98.69 105 ILE A CA 1
ATOM 802 C C . ILE A 1 105 ? 12.102 5.535 5.719 1 98.69 105 ILE A C 1
ATOM 804 O O . ILE A 1 105 ? 12.211 6.465 6.52 1 98.69 105 ILE A O 1
ATOM 808 N N . ALA A 1 106 ? 12.844 5.434 4.625 1 98.81 106 ALA A N 1
ATOM 809 C CA . ALA A 1 106 ? 13.812 6.477 4.312 1 98.81 106 ALA A CA 1
ATOM 810 C C . ALA A 1 106 ? 13.141 7.84 4.195 1 98.81 106 ALA A C 1
ATOM 812 O O . ALA A 1 106 ? 13.641 8.836 4.715 1 98.81 106 ALA A O 1
ATOM 813 N N . GLU A 1 107 ? 12.039 7.852 3.568 1 97.69 107 GLU A N 1
ATOM 814 C CA . GLU A 1 107 ? 11.289 9.094 3.428 1 97.69 107 GLU A CA 1
ATOM 815 C C . GLU A 1 107 ? 10.711 9.547 4.766 1 97.69 107 GLU A C 1
ATOM 817 O O . GLU A 1 107 ? 10.633 10.75 5.043 1 97.69 107 GLU A O 1
ATOM 822 N N . ILE A 1 108 ? 10.273 8.609 5.527 1 97.88 108 ILE A N 1
ATOM 823 C CA . ILE A 1 108 ? 9.789 8.906 6.871 1 97.88 108 ILE A CA 1
ATOM 824 C C . ILE A 1 108 ? 10.914 9.516 7.703 1 97.88 108 ILE A C 1
ATOM 826 O O . ILE A 1 108 ? 10.703 10.508 8.406 1 97.88 108 ILE A O 1
ATOM 830 N N . THR A 1 109 ? 12.047 8.938 7.578 1 98.06 109 THR A N 1
ATOM 831 C CA . THR A 1 109 ? 13.227 9.422 8.297 1 98.06 109 THR A CA 1
ATOM 832 C C . THR A 1 109 ? 13.562 10.852 7.883 1 98.06 109 THR A C 1
ATOM 834 O O . THR A 1 109 ? 13.734 11.727 8.734 1 98.06 109 THR A O 1
ATOM 837 N N . ARG A 1 110 ? 13.68 11.047 6.629 1 97.25 110 ARG A N 1
ATOM 838 C CA . ARG A 1 110 ? 13.984 12.375 6.109 1 97.25 110 ARG A CA 1
ATOM 839 C C . ARG A 1 110 ? 12.953 13.398 6.578 1 97.25 110 ARG A C 1
ATOM 841 O O . ARG A 1 110 ? 13.312 14.477 7.066 1 97.25 110 ARG A O 1
ATOM 848 N N . GLY A 1 111 ? 11.711 13.016 6.473 1 96.12 111 GLY A N 1
ATOM 849 C CA . GLY A 1 111 ? 10.656 13.906 6.918 1 96.12 111 GLY A CA 1
ATOM 850 C C . GLY A 1 111 ? 10.711 14.203 8.406 1 96.12 111 GLY A C 1
ATOM 851 O O . GLY A 1 111 ? 10.5 15.344 8.828 1 96.12 111 GLY A O 1
ATOM 852 N N . SER A 1 112 ? 10.953 13.227 9.164 1 96.44 112 SER A N 1
ATOM 853 C CA . SER A 1 112 ? 11.023 13.375 10.609 1 96.44 112 SER A CA 1
ATOM 854 C C . SER A 1 112 ? 12.195 14.258 11.023 1 96.44 112 SER A C 1
ATOM 856 O O . SER A 1 112 ? 12.055 15.109 11.906 1 96.44 112 SER A O 1
ATOM 858 N N . VAL A 1 113 ? 13.312 14.109 10.406 1 95.75 113 VAL A N 1
ATOM 859 C CA . VAL A 1 113 ? 14.508 14.891 10.719 1 95.75 113 VAL A CA 1
ATOM 860 C C . VAL A 1 113 ? 14.273 16.359 10.344 1 95.75 113 VAL A C 1
ATOM 862 O O . VAL A 1 113 ? 14.602 17.266 11.117 1 95.75 113 VAL A O 1
ATOM 865 N N . LEU A 1 114 ? 13.68 16.562 9.211 1 95.19 114 LEU A N 1
ATOM 866 C CA . LEU A 1 114 ? 13.469 17.922 8.711 1 95.19 114 LEU A CA 1
ATOM 867 C C . LEU A 1 114 ? 12.383 18.641 9.508 1 95.19 114 LEU A C 1
ATOM 869 O O . LEU A 1 114 ? 12.289 19.859 9.477 1 95.19 114 LEU A O 1
ATOM 873 N N . SER A 1 115 ? 11.57 17.828 10.148 1 94.25 115 SER A N 1
ATOM 874 C CA . SER A 1 115 ? 10.477 18.422 10.906 1 94.25 115 SER A CA 1
ATOM 875 C C . SER A 1 115 ? 10.969 19 12.227 1 94.25 115 SER A C 1
ATOM 877 O O . SER A 1 115 ? 10.242 19.75 12.898 1 94.25 115 SER A O 1
ATOM 879 N N . ILE A 1 116 ? 12.219 18.703 12.609 1 94.44 116 ILE A N 1
ATOM 880 C CA . ILE A 1 116 ? 12.781 19.172 13.867 1 94.44 116 ILE A CA 1
ATOM 881 C C . ILE A 1 116 ? 13.172 20.641 13.742 1 94.44 116 ILE A C 1
ATOM 883 O O . ILE A 1 116 ? 13.852 21.031 12.789 1 94.44 116 ILE A O 1
ATOM 887 N N . HIS A 1 117 ? 12.727 21.406 14.695 1 94.44 117 HIS A N 1
ATOM 888 C CA . HIS A 1 117 ? 13.016 22.828 14.703 1 94.44 117 HIS A CA 1
ATOM 889 C C . HIS A 1 117 ? 14.516 23.094 14.688 1 94.44 117 HIS A C 1
ATOM 891 O O . HIS A 1 117 ? 15.273 22.422 15.391 1 94.44 117 HIS A O 1
ATOM 897 N N . LYS A 1 118 ? 14.906 24.031 13.984 1 93.38 118 LYS A N 1
ATOM 898 C CA . LYS A 1 118 ? 16.312 24.359 13.805 1 93.38 118 LYS A CA 1
ATOM 899 C C . LYS A 1 118 ? 16.953 24.797 15.117 1 93.38 118 LYS A C 1
ATOM 901 O O . LYS A 1 118 ? 18.172 24.703 15.281 1 93.38 118 LYS A O 1
ATOM 906 N N . GLY A 1 119 ? 16.062 25.266 15.969 1 92.56 119 GLY A N 1
ATOM 907 C CA . GLY A 1 119 ? 16.547 25.688 17.281 1 92.56 119 GLY A CA 1
ATOM 908 C C . GLY A 1 119 ? 17.312 24.594 18 1 92.56 119 GLY A C 1
ATOM 909 O O . GLY A 1 119 ? 18.266 24.875 18.734 1 92.56 119 GLY A O 1
ATOM 910 N N . PHE A 1 120 ? 16.953 23.359 17.812 1 93.38 120 PHE A N 1
ATOM 911 C CA . PHE A 1 120 ? 17.625 22.25 18.469 1 93.38 120 PHE A CA 1
ATOM 912 C C . PHE A 1 120 ? 19.031 22.078 17.938 1 93.38 120 PHE A C 1
ATOM 914 O O . PHE A 1 120 ? 19.969 21.812 18.703 1 93.38 120 PHE A O 1
ATOM 921 N N . SER A 1 121 ? 19.141 22.203 16.641 1 91.94 121 SER A N 1
ATOM 922 C CA . SER A 1 121 ? 20.469 22.125 16.031 1 91.94 121 SER A CA 1
ATOM 923 C C . SER A 1 121 ? 21.344 23.297 16.469 1 91.94 121 SER A C 1
ATOM 925 O O . SER A 1 121 ? 22.531 23.109 16.75 1 91.94 121 SER A O 1
ATOM 927 N N . GLU A 1 122 ? 20.766 24.453 16.516 1 94.44 122 GLU A N 1
ATOM 928 C CA . GLU A 1 122 ? 21.484 25.641 16.953 1 94.44 122 GLU A CA 1
ATOM 929 C C . GLU A 1 122 ? 21.906 25.531 18.422 1 94.44 122 GLU A C 1
ATOM 931 O O . GLU A 1 122 ? 23.016 25.938 18.781 1 94.44 122 GLU A O 1
ATOM 936 N N . ALA A 1 123 ? 21.016 25.031 19.172 1 93.69 123 ALA A N 1
ATOM 937 C CA . ALA A 1 123 ? 21.312 24.859 20.594 1 93.69 123 ALA A CA 1
ATOM 938 C C . ALA A 1 123 ? 22.469 23.891 20.797 1 93.69 123 ALA A C 1
ATOM 940 O O . ALA A 1 123 ? 23.328 24.094 21.656 1 93.69 123 ALA A O 1
ATOM 941 N N . GLY A 1 124 ? 22.422 22.828 20.062 1 91.25 124 GLY A N 1
ATOM 942 C CA . GLY A 1 124 ? 23.516 21.875 20.141 1 91.25 124 GLY A CA 1
ATOM 943 C C . GLY A 1 124 ? 24.859 22.484 19.781 1 91.25 124 GLY A C 1
ATOM 944 O O . GLY A 1 124 ? 25.859 22.281 20.5 1 91.25 124 GLY A O 1
ATOM 945 N N . LEU A 1 125 ? 24.844 23.281 18.812 1 91.06 125 LEU A N 1
ATOM 946 C CA . LEU A 1 125 ? 26.062 23.953 18.359 1 91.06 125 LEU A CA 1
ATOM 947 C C . LEU A 1 125 ? 26.5 25 19.375 1 91.06 125 LEU A C 1
ATOM 949 O O . LEU A 1 125 ? 27.703 25.172 19.625 1 91.06 125 LEU A O 1
ATOM 953 N N . ALA A 1 126 ? 25.562 25.641 19.906 1 94.5 126 ALA A N 1
ATOM 954 C CA . ALA A 1 126 ? 25.844 26.672 20.922 1 94.5 126 ALA A CA 1
ATOM 955 C C . ALA A 1 126 ? 26.469 26.062 22.172 1 94.5 126 ALA A C 1
ATOM 957 O O . ALA A 1 126 ? 27.266 26.703 22.859 1 94.5 126 ALA A O 1
ATOM 958 N N . LEU A 1 127 ? 26.109 24.812 22.484 1 94.88 127 LEU A N 1
ATOM 959 C CA . LEU A 1 127 ? 26.625 24.109 23.656 1 94.88 127 LEU A CA 1
ATOM 960 C C . LEU A 1 127 ? 28.016 23.531 23.359 1 94.88 127 LEU A C 1
ATOM 962 O O . LEU A 1 127 ? 28.609 22.891 24.234 1 94.88 127 LEU A O 1
ATOM 966 N N . GLY A 1 128 ? 28.516 23.75 22.094 1 94 128 GLY A N 1
ATOM 967 C CA . GLY A 1 128 ? 29.859 23.328 21.766 1 94 128 GLY A CA 1
ATOM 968 C C . GLY A 1 128 ? 29.906 21.984 21.047 1 94 128 GLY A C 1
ATOM 969 O O . GLY A 1 128 ? 31 21.469 20.781 1 94 128 GLY A O 1
ATOM 970 N N . LEU A 1 129 ? 28.766 21.453 20.75 1 93.88 129 LEU A N 1
ATOM 971 C CA . LEU A 1 129 ? 28.734 20.203 20.016 1 93.88 129 LEU A CA 1
ATOM 972 C C . LEU A 1 129 ? 29.062 20.422 18.531 1 93.88 129 LEU A C 1
ATOM 974 O O . LEU A 1 129 ? 28.719 21.469 17.984 1 93.88 129 LEU A O 1
ATOM 978 N N . SER A 1 130 ? 29.734 19.422 17.984 1 95.44 130 SER A N 1
ATOM 979 C CA . SER A 1 130 ? 29.938 19.453 16.547 1 95.44 130 SER A CA 1
ATOM 980 C C . SER A 1 130 ? 28.656 19.109 15.797 1 95.44 130 SER A C 1
ATOM 982 O O . SER A 1 130 ? 27.672 18.672 16.406 1 95.44 130 SER A O 1
ATOM 984 N N . ARG A 1 131 ? 28.672 19.312 14.492 1 91.12 131 ARG A N 1
ATOM 985 C CA . ARG A 1 131 ? 27.5 19 13.672 1 91.12 131 ARG A CA 1
ATOM 986 C C . ARG A 1 131 ? 27.141 17.531 13.789 1 91.12 131 ARG A C 1
ATOM 988 O O . ARG A 1 131 ? 25.953 17.188 13.93 1 91.12 131 ARG A O 1
ATOM 995 N N . ARG A 1 132 ? 28.125 16.734 13.695 1 92.19 132 ARG A N 1
ATOM 996 C CA . ARG A 1 132 ? 27.906 15.289 13.773 1 92.19 132 ARG A CA 1
ATOM 997 C C . ARG A 1 132 ? 27.375 14.891 15.148 1 92.19 132 ARG A C 1
ATOM 999 O O . ARG A 1 132 ? 26.5 14.039 15.266 1 92.19 132 ARG A O 1
ATOM 1006 N N . GLU A 1 133 ? 27.859 15.539 16.141 1 94.56 133 GLU A N 1
ATOM 1007 C CA . GLU A 1 133 ? 27.406 15.266 17.5 1 94.56 133 GLU A CA 1
ATOM 1008 C C . GLU A 1 133 ? 25.984 15.75 17.719 1 94.56 133 GLU A C 1
ATOM 1010 O O . GLU A 1 133 ? 25.188 15.094 18.406 1 94.56 133 GLU A O 1
ATOM 1015 N N . THR A 1 134 ? 25.781 16.906 17.172 1 94.44 134 THR A N 1
ATOM 1016 C CA . THR A 1 134 ? 24.438 17.469 17.297 1 94.44 134 THR A CA 1
ATOM 1017 C C . THR A 1 134 ? 23.406 16.562 16.625 1 94.44 134 THR A C 1
ATOM 1019 O O . THR A 1 134 ? 22.328 16.328 17.188 1 94.44 134 THR A O 1
ATOM 1022 N N . ILE A 1 135 ? 23.75 16.047 15.477 1 92.31 135 ILE A N 1
ATOM 1023 C CA . ILE A 1 135 ? 22.859 15.141 14.766 1 92.31 135 ILE A CA 1
ATOM 1024 C C . ILE A 1 135 ? 22.688 13.844 15.555 1 92.31 135 ILE A C 1
ATOM 1026 O O . ILE A 1 135 ? 21.562 13.383 15.758 1 92.31 135 ILE A O 1
ATOM 1030 N N . ARG A 1 136 ? 23.688 13.297 15.984 1 92.69 136 ARG A N 1
ATOM 1031 C CA . ARG A 1 136 ? 23.688 11.984 16.625 1 92.69 136 ARG A CA 1
ATOM 1032 C C . ARG A 1 136 ? 23.016 12.047 18 1 92.69 136 ARG A C 1
ATOM 1034 O O . ARG A 1 136 ? 22.266 11.148 18.375 1 92.69 136 ARG A O 1
ATOM 1041 N N . HIS A 1 137 ? 23.219 13.195 18.719 1 93.69 137 HIS A N 1
ATOM 1042 C CA . HIS A 1 137 ? 22.828 13.211 20.125 1 93.69 137 HIS A CA 1
ATOM 1043 C C . HIS A 1 137 ? 21.562 14.031 20.344 1 93.69 137 HIS A C 1
ATOM 1045 O O . HIS A 1 137 ? 20.906 13.906 21.375 1 93.69 137 HIS A O 1
ATOM 1051 N N . VAL A 1 138 ? 21.281 14.844 19.453 1 93.81 138 VAL A N 1
ATOM 1052 C CA . VAL A 1 138 ? 20.156 15.742 19.688 1 93.81 138 VAL A CA 1
ATOM 1053 C C . VAL A 1 138 ? 19.062 15.469 18.656 1 93.81 138 VAL A C 1
ATOM 1055 O O . VAL A 1 138 ? 17.953 15.039 19.016 1 93.81 138 VAL A O 1
ATOM 1058 N N . ILE A 1 139 ? 19.438 15.531 17.422 1 94.44 139 ILE A N 1
ATOM 1059 C CA . ILE A 1 139 ? 18.438 15.492 16.359 1 94.44 139 ILE A CA 1
ATOM 1060 C C . ILE A 1 139 ? 17.938 14.062 16.172 1 94.44 139 ILE A C 1
ATOM 1062 O O . ILE A 1 139 ? 16.719 13.836 16.141 1 94.44 139 ILE A O 1
ATOM 1066 N N . MET A 1 140 ? 18.812 13.125 16.156 1 93.81 140 MET A N 1
ATOM 1067 C CA . MET A 1 140 ? 18.453 11.75 15.812 1 93.81 140 MET A CA 1
ATOM 1068 C C . MET A 1 140 ? 17.5 11.164 16.859 1 93.81 140 MET A C 1
ATOM 1070 O O . MET A 1 140 ? 16.5 10.547 16.516 1 93.81 140 MET A O 1
ATOM 1074 N N . PRO A 1 141 ? 17.844 11.367 18.109 1 94.38 141 PRO A N 1
ATOM 1075 C CA . PRO A 1 141 ? 16.922 10.836 19.109 1 94.38 141 PRO A CA 1
ATOM 1076 C C . PRO A 1 141 ? 15.531 11.453 19.031 1 94.38 141 PRO A C 1
ATOM 1078 O O . PRO A 1 141 ? 14.523 10.75 19.203 1 94.38 141 PRO A O 1
ATOM 1081 N N . LEU A 1 142 ? 15.453 12.688 18.75 1 94.5 142 LEU A N 1
ATOM 1082 C CA . LEU A 1 142 ? 14.172 13.375 18.609 1 94.5 142 LEU A CA 1
ATOM 1083 C C . LEU A 1 142 ? 13.43 12.898 17.359 1 94.5 142 LEU A C 1
ATOM 1085 O O . LEU A 1 142 ? 12.219 12.672 17.391 1 94.5 142 LEU A O 1
ATOM 1089 N N . ALA A 1 143 ? 14.156 12.703 16.312 1 95.31 143 ALA A N 1
ATOM 1090 C CA . ALA A 1 143 ? 13.578 12.242 15.055 1 95.31 143 ALA A CA 1
ATOM 1091 C C . ALA A 1 143 ? 13.047 10.82 15.188 1 95.31 143 ALA A C 1
ATOM 1093 O O . ALA A 1 143 ? 11.984 10.492 14.656 1 95.31 143 ALA A O 1
ATOM 1094 N N . LEU A 1 144 ? 13.781 9.969 15.867 1 94.75 144 LEU A N 1
ATOM 1095 C CA . LEU A 1 144 ? 13.383 8.578 16.047 1 94.75 144 LEU A CA 1
ATOM 1096 C C . LEU A 1 144 ? 12.07 8.477 16.828 1 94.75 144 LEU A C 1
ATOM 1098 O O . LEU A 1 144 ? 11.219 7.645 16.5 1 94.75 144 LEU A O 1
ATOM 1102 N N . ARG A 1 145 ? 11.945 9.312 17.781 1 92.69 145 ARG A N 1
ATOM 1103 C CA . ARG A 1 145 ? 10.711 9.336 18.562 1 92.69 145 ARG A CA 1
ATOM 1104 C C . ARG A 1 145 ? 9.531 9.797 17.703 1 92.69 145 ARG A C 1
ATOM 1106 O O . ARG A 1 145 ? 8.43 9.266 17.812 1 92.69 145 ARG A O 1
ATOM 1113 N N . ARG A 1 146 ? 9.859 10.719 16.859 1 92.44 146 ARG A N 1
ATOM 1114 C CA . ARG A 1 146 ? 8.812 11.281 16.016 1 92.44 146 ARG A CA 1
ATOM 1115 C C . ARG A 1 146 ? 8.391 10.289 14.93 1 92.44 146 ARG A C 1
ATOM 1117 O O . ARG A 1 146 ? 7.281 10.375 14.406 1 92.44 146 ARG A O 1
ATOM 1124 N N . MET A 1 147 ? 9.219 9.297 14.625 1 95.38 147 MET A N 1
ATOM 1125 C CA . MET A 1 147 ? 8.961 8.359 13.539 1 95.38 147 MET A CA 1
ATOM 1126 C C . MET A 1 147 ? 8.133 7.172 14.031 1 95.38 147 MET A C 1
ATOM 1128 O O . MET A 1 147 ? 7.609 6.398 13.227 1 95.38 147 MET A O 1
ATOM 1132 N N . LEU A 1 148 ? 8.008 7.035 15.273 1 94.56 148 LEU A N 1
ATOM 1133 C CA . LEU A 1 148 ? 7.461 5.816 15.859 1 94.56 148 LEU A CA 1
ATOM 1134 C C . LEU A 1 148 ? 6.062 5.531 15.32 1 94.56 148 LEU A C 1
ATOM 1136 O O . LEU A 1 148 ? 5.77 4.41 14.898 1 94.56 148 LEU A O 1
ATOM 1140 N N . PRO A 1 149 ? 5.141 6.539 15.289 1 93.88 149 PRO A N 1
ATOM 1141 C CA . PRO A 1 149 ? 3.82 6.266 14.711 1 93.88 149 PRO A CA 1
ATOM 1142 C C . PRO A 1 149 ? 3.889 5.812 13.258 1 93.88 149 PRO A C 1
ATOM 1144 O O . PRO A 1 149 ? 3.191 4.871 12.867 1 93.88 149 PRO A O 1
ATOM 1147 N N . SER A 1 150 ? 4.766 6.41 12.492 1 96.19 150 SER A N 1
ATOM 1148 C CA . SER A 1 150 ? 4.922 6.062 11.078 1 96.19 150 SER A CA 1
ATOM 1149 C C . SER A 1 150 ? 5.504 4.664 10.914 1 96.19 150 SER A C 1
ATOM 1151 O O . SER A 1 150 ? 5.168 3.951 9.969 1 96.19 150 SER A O 1
ATOM 1153 N N . LEU A 1 151 ? 6.375 4.289 11.805 1 97 151 LEU A N 1
ATOM 1154 C CA . LEU A 1 151 ? 6.953 2.951 11.766 1 97 151 LEU A CA 1
ATOM 1155 C C . LEU A 1 151 ? 5.898 1.897 12.102 1 97 151 LEU A C 1
ATOM 1157 O O . LEU A 1 151 ? 5.898 0.811 11.516 1 97 151 LEU A O 1
ATOM 1161 N N . GLY A 1 152 ? 5.059 2.227 13.086 1 96.12 152 GLY A N 1
ATOM 1162 C CA . GLY A 1 152 ? 3.936 1.351 13.383 1 96.12 152 GLY A CA 1
ATOM 1163 C C . GLY A 1 152 ? 3.018 1.145 12.188 1 96.12 152 GLY A C 1
ATOM 1164 O O . GLY A 1 152 ? 2.582 0.022 11.922 1 96.12 152 GLY A O 1
ATOM 1165 N N . ASN A 1 153 ? 2.74 2.211 11.516 1 96.56 153 ASN A N 1
ATOM 1166 C CA . ASN A 1 153 ? 1.932 2.111 10.305 1 96.56 153 ASN A CA 1
ATOM 1167 C C . ASN A 1 153 ? 2.619 1.264 9.234 1 96.56 153 ASN A C 1
ATOM 1169 O O . ASN A 1 153 ? 1.963 0.499 8.523 1 96.56 153 ASN A O 1
ATOM 1173 N N . GLN A 1 154 ? 3.883 1.426 9.141 1 98.12 154 GLN A N 1
ATOM 1174 C CA . GLN A 1 154 ? 4.648 0.629 8.188 1 98.12 154 GLN A CA 1
ATOM 1175 C C . GLN A 1 154 ? 4.57 -0.857 8.523 1 98.12 154 GLN A C 1
ATOM 1177 O O . GLN A 1 154 ? 4.562 -1.702 7.629 1 98.12 154 GLN A O 1
ATOM 1182 N N . LEU A 1 155 ? 4.543 -1.144 9.781 1 98.19 155 LEU A N 1
ATOM 1183 C CA . LEU A 1 155 ? 4.379 -2.537 10.18 1 98.19 155 LEU A CA 1
ATOM 1184 C C . LEU A 1 155 ? 3.035 -3.084 9.711 1 98.19 155 LEU A C 1
ATOM 1186 O O . LEU A 1 155 ? 2.959 -4.211 9.219 1 98.19 155 LEU A O 1
ATOM 1190 N N . ILE A 1 156 ? 1.979 -2.338 9.891 1 98.44 156 ILE A N 1
ATOM 1191 C CA . ILE A 1 156 ? 0.65 -2.742 9.445 1 98.44 156 ILE A CA 1
ATOM 1192 C C . ILE A 1 156 ? 0.66 -2.965 7.93 1 98.44 156 ILE A C 1
ATOM 1194 O O . ILE A 1 156 ? 0.144 -3.971 7.441 1 98.44 156 ILE A O 1
ATOM 1198 N N . ILE A 1 157 ? 1.291 -2.072 7.211 1 98.12 157 ILE A N 1
ATOM 1199 C CA . ILE A 1 157 ? 1.394 -2.18 5.758 1 98.12 157 ILE A CA 1
ATOM 1200 C C . ILE A 1 157 ? 2.162 -3.445 5.387 1 98.12 157 ILE A C 1
ATOM 1202 O O . ILE A 1 157 ? 1.739 -4.199 4.508 1 98.12 157 ILE A O 1
ATOM 1206 N N . SER A 1 158 ? 3.264 -3.693 6.078 1 98.56 158 SER A N 1
ATOM 1207 C CA . SER A 1 158 ? 4.086 -4.863 5.797 1 98.56 158 SER A CA 1
ATOM 1208 C C . SER A 1 158 ? 3.311 -6.156 6.035 1 98.56 158 SER A C 1
ATOM 1210 O O . SER A 1 158 ? 3.445 -7.117 5.277 1 98.56 158 SER A O 1
ATOM 1212 N N . ILE A 1 159 ? 2.551 -6.152 7.082 1 98.62 159 ILE A N 1
ATOM 1213 C CA . ILE A 1 159 ? 1.736 -7.324 7.391 1 98.62 159 ILE A CA 1
ATOM 1214 C C . ILE A 1 159 ? 0.768 -7.598 6.242 1 98.62 159 ILE A C 1
ATOM 1216 O O . ILE A 1 159 ? 0.65 -8.734 5.777 1 98.62 159 ILE A O 1
ATOM 1220 N N . LYS A 1 160 ? 0.112 -6.633 5.789 1 98.38 160 LYS A N 1
ATOM 1221 C CA . LYS A 1 160 ? -0.821 -6.793 4.676 1 98.38 160 LYS A CA 1
ATOM 1222 C C . LYS A 1 160 ? -0.085 -7.164 3.393 1 98.38 160 LYS A C 1
ATOM 1224 O O . LYS A 1 160 ? -0.579 -7.969 2.598 1 98.38 160 LYS A O 1
ATOM 1229 N N . ASP A 1 161 ? 1.115 -6.621 3.213 1 98.25 161 ASP A N 1
ATOM 1230 C CA . ASP A 1 161 ? 1.901 -6.871 2.01 1 98.25 161 ASP A CA 1
ATOM 1231 C C . ASP A 1 161 ? 2.354 -8.328 1.942 1 98.25 161 ASP A C 1
ATOM 1233 O O . ASP A 1 161 ? 2.617 -8.852 0.858 1 98.25 161 ASP A O 1
ATOM 1237 N N . THR A 1 162 ? 2.477 -8.969 3.1 1 98.44 162 THR A N 1
ATOM 1238 C CA . THR A 1 162 ? 2.904 -10.367 3.096 1 98.44 162 THR A CA 1
ATOM 1239 C C . THR A 1 162 ? 1.944 -11.219 2.273 1 98.44 162 THR A C 1
ATOM 1241 O O . THR A 1 162 ? 2.344 -12.242 1.713 1 98.44 162 THR A O 1
ATOM 1244 N N . SER A 1 163 ? 0.673 -10.82 2.211 1 98.31 163 SER A N 1
ATOM 1245 C CA . SER A 1 163 ? -0.317 -11.594 1.469 1 98.31 163 SER A CA 1
ATOM 1246 C C . SER A 1 163 ? 0.068 -11.727 -0.001 1 98.31 163 SER A C 1
ATOM 1248 O O . SER A 1 163 ? -0.297 -12.695 -0.663 1 98.31 163 SER A O 1
ATOM 1250 N N . LEU A 1 164 ? 0.86 -10.797 -0.528 1 97.25 164 LEU A N 1
ATOM 1251 C CA . LEU A 1 164 ? 1.236 -10.766 -1.938 1 97.25 164 LEU A CA 1
ATOM 1252 C C . LEU A 1 164 ? 2.256 -11.852 -2.252 1 97.25 164 LEU A C 1
ATOM 1254 O O . LEU A 1 164 ? 2.447 -12.211 -3.416 1 97.25 164 LEU A O 1
ATOM 1258 N N . PHE A 1 165 ? 2.869 -12.445 -1.268 1 97.88 165 PHE A N 1
ATOM 1259 C CA . PHE A 1 165 ? 3.941 -13.406 -1.495 1 97.88 165 PHE A CA 1
ATOM 1260 C C . PHE A 1 165 ? 3.373 -14.781 -1.817 1 97.88 165 PHE A C 1
ATOM 1262 O O . PHE A 1 165 ? 4.125 -15.719 -2.092 1 97.88 165 PHE A O 1
ATOM 1269 N N . ILE A 1 166 ? 2.059 -14.805 -1.885 1 95.44 166 ILE A N 1
ATOM 1270 C CA . ILE A 1 166 ? 1.399 -15.992 -2.404 1 95.44 166 ILE A CA 1
ATOM 1271 C C . ILE A 1 166 ? 1.888 -16.281 -3.822 1 95.44 166 ILE A C 1
ATOM 1273 O O . ILE A 1 166 ? 1.93 -17.438 -4.254 1 95.44 166 ILE A O 1
ATOM 1277 N N . VAL A 1 167 ? 2.357 -15.32 -4.531 1 95 167 VAL A N 1
ATOM 1278 C CA . VAL A 1 167 ? 2.738 -15.422 -5.938 1 95 167 VAL A CA 1
ATOM 1279 C C . VAL A 1 167 ? 4.02 -16.25 -6.066 1 95 167 VAL A C 1
ATOM 1281 O O . VAL A 1 167 ? 4.312 -16.781 -7.133 1 95 167 VAL A O 1
ATOM 1284 N N . ILE A 1 168 ? 4.789 -16.297 -4.973 1 95.69 168 ILE A N 1
ATOM 1285 C CA . ILE A 1 168 ? 6.008 -17.109 -5.023 1 95.69 168 ILE A CA 1
ATOM 1286 C C . ILE A 1 168 ? 5.855 -18.328 -4.129 1 95.69 168 ILE A C 1
ATOM 1288 O O . ILE A 1 168 ? 6.824 -19.062 -3.898 1 95.69 168 ILE A O 1
ATOM 1292 N N . GLY A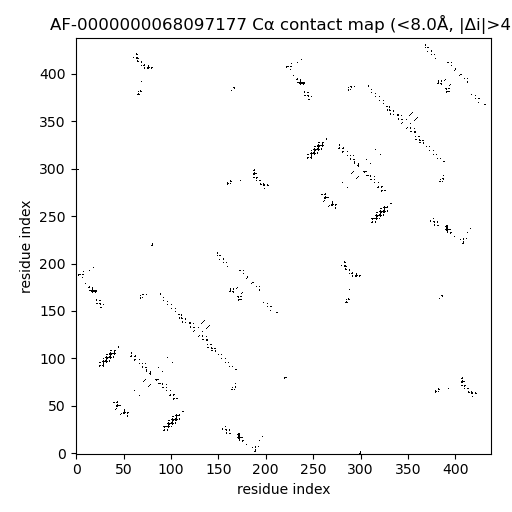 1 169 ? 4.711 -18.484 -3.541 1 93.88 169 GLY A N 1
ATOM 1293 C CA . GLY A 1 169 ? 4.414 -19.688 -2.781 1 93.88 169 GLY A CA 1
ATOM 1294 C C . GLY A 1 169 ? 4.883 -19.609 -1.341 1 93.88 169 GLY A C 1
ATOM 1295 O O . GLY A 1 169 ? 5.141 -20.641 -0.712 1 93.88 169 GLY A O 1
ATOM 1296 N N . ALA A 1 170 ? 5.055 -18.453 -0.852 1 94.25 170 ALA A N 1
ATOM 1297 C CA . ALA A 1 170 ? 5.422 -18.328 0.557 1 94.25 170 ALA A CA 1
ATOM 1298 C C . ALA A 1 170 ? 4.289 -18.797 1.462 1 94.25 170 ALA A C 1
ATOM 1300 O O . ALA A 1 170 ? 3.121 -18.484 1.226 1 94.25 170 ALA A O 1
ATOM 1301 N N . ALA A 1 171 ? 4.641 -19.562 2.484 1 93.31 171 ALA A N 1
ATOM 1302 C CA . ALA A 1 171 ? 3.652 -20.219 3.33 1 93.31 171 ALA A CA 1
ATOM 1303 C C . ALA A 1 171 ? 3.143 -19.281 4.418 1 93.31 171 ALA A C 1
ATOM 1305 O O . ALA A 1 171 ? 3.127 -19.625 5.598 1 93.31 171 ALA A O 1
ATOM 1306 N N . GLU A 1 172 ? 2.684 -18.156 3.994 1 96.94 172 GLU A N 1
ATOM 1307 C CA . GLU A 1 172 ? 2.049 -17.188 4.891 1 96.94 172 GLU A CA 1
ATOM 1308 C C . GLU A 1 172 ? 0.535 -17.375 4.914 1 96.94 172 GLU A C 1
ATOM 1310 O O . GLU A 1 172 ? 0.019 -18.391 4.449 1 96.94 172 GLU A O 1
ATOM 1315 N N . LEU A 1 173 ? -0.171 -16.5 5.625 1 98.19 173 LEU A N 1
ATOM 1316 C CA . LEU A 1 173 ? -1.575 -16.672 5.98 1 98.19 173 LEU A CA 1
ATOM 1317 C C . LEU A 1 173 ? -2.434 -16.844 4.73 1 98.19 173 LEU A C 1
ATOM 1319 O O . LEU A 1 173 ? -3.23 -17.781 4.645 1 98.19 173 LEU A O 1
ATOM 1323 N N . THR A 1 174 ? -2.332 -15.992 3.775 1 97.81 174 THR A N 1
ATOM 1324 C CA . THR A 1 174 ? -3.125 -16.062 2.553 1 97.81 174 THR A CA 1
ATOM 1325 C C . THR A 1 174 ? -2.84 -17.344 1.787 1 97.81 174 THR A C 1
ATOM 1327 O O . THR A 1 174 ? -3.762 -18 1.293 1 97.81 174 THR A O 1
ATOM 1330 N N . ARG A 1 175 ? -1.6 -17.734 1.671 1 96.69 175 ARG A N 1
ATOM 1331 C CA . ARG A 1 175 ? -1.23 -18.984 1.004 1 96.69 175 ARG A CA 1
ATOM 1332 C C . ARG A 1 175 ? -1.821 -20.188 1.729 1 96.69 175 ARG A C 1
ATOM 1334 O O . ARG A 1 175 ? -2.26 -21.141 1.091 1 96.69 175 ARG A O 1
ATOM 1341 N N . SER A 1 176 ? -1.753 -20.156 3.037 1 96.94 176 SER A N 1
ATOM 1342 C CA . SER A 1 176 ? -2.357 -21.219 3.826 1 96.94 176 SER A CA 1
ATOM 1343 C C . SER A 1 176 ? -3.846 -21.359 3.52 1 96.94 176 SER A C 1
ATOM 1345 O O . SER A 1 176 ? -4.363 -22.469 3.406 1 96.94 176 SER A O 1
ATOM 1347 N N . GLY A 1 177 ? -4.527 -20.219 3.438 1 96.12 177 GLY A N 1
ATOM 1348 C CA . GLY A 1 177 ? -5.926 -20.234 3.039 1 96.12 177 GLY A CA 1
ATOM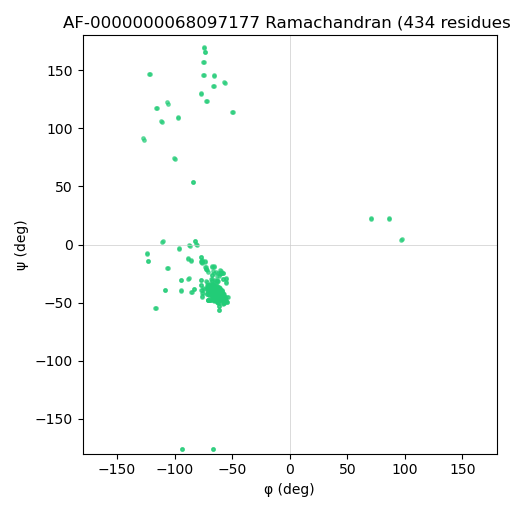 1349 C C . GLY A 1 177 ? -6.145 -20.875 1.683 1 96.12 177 GLY A C 1
ATOM 1350 O O . GLY A 1 177 ? -7.039 -21.719 1.521 1 96.12 177 GLY A O 1
ATOM 1351 N N . GLN A 1 178 ? -5.316 -20.516 0.77 1 95.19 178 GLN A N 1
ATOM 1352 C CA . GLN A 1 178 ? -5.414 -21.062 -0.581 1 95.19 178 GLN A CA 1
ATOM 1353 C C . GLN A 1 178 ? -5.199 -22.562 -0.581 1 95.19 178 GLN A C 1
ATOM 1355 O O . GLN A 1 178 ? -5.875 -23.297 -1.311 1 95.19 178 GLN A O 1
ATOM 1360 N N . GLU A 1 179 ? -4.273 -23.062 0.199 1 94.69 179 GLU A N 1
ATOM 1361 C CA . GLU A 1 179 ? -3.977 -24.5 0.283 1 94.69 179 GLU A CA 1
ATOM 1362 C C . GLU A 1 179 ? -5.148 -25.266 0.875 1 94.69 179 GLU A C 1
ATOM 1364 O O . GLU A 1 179 ? -5.477 -26.359 0.408 1 94.69 179 GLU A O 1
ATOM 1369 N N . ILE A 1 180 ? -5.703 -24.734 1.89 1 94.5 180 ILE A N 1
ATOM 1370 C CA . ILE A 1 180 ? -6.848 -25.391 2.525 1 94.5 180 ILE A CA 1
ATOM 1371 C C . ILE A 1 180 ? -8 -25.484 1.532 1 94.5 180 ILE A C 1
ATOM 1373 O O . ILE A 1 180 ? -8.641 -26.531 1.416 1 94.5 180 ILE A O 1
ATOM 1377 N N . ILE A 1 181 ? -8.258 -24.453 0.798 1 93.81 181 ILE A N 1
ATOM 1378 C CA . ILE A 1 181 ? -9.352 -24.406 -0.166 1 93.81 181 ILE A CA 1
ATOM 1379 C C . ILE A 1 181 ? -9.102 -25.422 -1.276 1 93.81 181 ILE A C 1
ATOM 1381 O O . ILE A 1 181 ? -10.047 -26.047 -1.776 1 93.81 181 ILE A O 1
ATOM 1385 N N . ALA A 1 182 ? -7.902 -25.578 -1.647 1 91.25 182 ALA A N 1
ATOM 1386 C CA . ALA A 1 182 ? -7.555 -26.562 -2.674 1 91.25 182 ALA A CA 1
ATOM 1387 C C . ALA A 1 182 ? -7.934 -27.969 -2.234 1 91.25 182 ALA A C 1
ATOM 1389 O O . ALA A 1 182 ? -8.195 -28.844 -3.07 1 91.25 182 ALA A O 1
ATOM 1390 N N . GLY A 1 183 ? -8 -28.172 -0.968 1 90 183 GLY A N 1
ATOM 1391 C CA . GLY A 1 183 ? -8.297 -29.5 -0.442 1 90 183 GLY A CA 1
ATOM 1392 C C . GLY A 1 183 ? -9.773 -29.719 -0.154 1 90 183 GLY A C 1
ATOM 1393 O O . GLY A 1 183 ? -10.273 -30.828 -0.254 1 90 183 GLY A O 1
ATOM 1394 N N . ASN A 1 184 ? -10.453 -28.594 0.209 1 88.94 184 ASN A N 1
ATOM 1395 C CA . ASN A 1 184 ? -11.82 -28.828 0.662 1 88.94 184 ASN A CA 1
ATOM 1396 C C . ASN A 1 184 ? -12.828 -28.031 -0.169 1 88.94 184 ASN A C 1
ATOM 1398 O O . ASN A 1 184 ? -14.039 -28.203 -0.015 1 88.94 184 ASN A O 1
ATOM 1402 N N . PHE A 1 185 ? -12.383 -27.031 -0.963 1 87.81 185 PHE A N 1
ATOM 1403 C CA . PHE A 1 185 ? -13.148 -26.266 -1.945 1 87.81 185 PHE A CA 1
ATOM 1404 C C . PHE A 1 185 ? -14.141 -25.344 -1.258 1 87.81 185 PHE A C 1
ATOM 1406 O O . PHE A 1 185 ? -15.172 -25 -1.836 1 87.81 185 PHE A O 1
ATOM 1413 N N . ARG A 1 186 ? -13.82 -25.062 -0.028 1 91.31 186 ARG A N 1
ATOM 1414 C CA . ARG A 1 186 ? -14.695 -24.172 0.731 1 91.31 186 ARG A CA 1
ATOM 1415 C C . ARG A 1 186 ? -14.141 -22.75 0.771 1 91.31 186 ARG A C 1
ATOM 1417 O O . ARG A 1 186 ? -13.82 -22.234 1.843 1 91.31 186 ARG A O 1
ATOM 1424 N N . ALA A 1 187 ? -14.258 -22.109 -0.342 1 92.5 187 ALA A N 1
ATOM 1425 C CA . ALA A 1 187 ? -13.617 -20.812 -0.53 1 92.5 187 ALA A CA 1
ATOM 1426 C C . ALA A 1 187 ? -14.305 -19.734 0.303 1 92.5 187 ALA A C 1
ATOM 1428 O O . ALA A 1 187 ? -13.641 -18.875 0.902 1 92.5 187 ALA A O 1
ATOM 1429 N N . LEU A 1 188 ? -15.57 -19.75 0.399 1 93 188 LEU A N 1
ATOM 1430 C CA . LEU A 1 188 ? -16.312 -18.719 1.119 1 93 188 LEU A CA 1
ATOM 1431 C C . LEU A 1 188 ? -15.922 -18.688 2.594 1 93 188 LEU A C 1
ATOM 1433 O O . LEU A 1 188 ? -15.602 -17.641 3.141 1 93 188 LEU A O 1
ATOM 1437 N N . GLU A 1 189 ? -15.898 -19.828 3.182 1 94.25 189 GLU A N 1
ATOM 1438 C CA . GLU A 1 189 ? -15.609 -19.938 4.605 1 94.25 189 GLU A CA 1
ATOM 1439 C C . GLU A 1 189 ? -14.148 -19.609 4.906 1 94.25 189 GLU A C 1
ATOM 1441 O O . GLU A 1 189 ? -13.852 -18.875 5.844 1 94.25 189 GLU A O 1
ATOM 1446 N N . ILE A 1 190 ? -13.289 -20.141 4.066 1 95.62 190 ILE A N 1
ATOM 1447 C CA . ILE A 1 190 ? -11.867 -20.047 4.379 1 95.62 190 ILE A CA 1
ATOM 1448 C C . ILE A 1 190 ? -11.367 -18.625 4.105 1 95.62 190 ILE A C 1
ATOM 1450 O O . ILE A 1 190 ? -10.602 -18.062 4.895 1 95.62 190 ILE A O 1
ATOM 1454 N N . TRP A 1 191 ? -11.789 -18.031 3.027 1 96.62 191 TRP A N 1
ATOM 1455 C CA . TRP A 1 191 ? -11.375 -16.656 2.77 1 96.62 191 TRP A CA 1
ATOM 1456 C C . TRP A 1 191 ? -11.945 -15.711 3.818 1 96.62 191 TRP A C 1
ATOM 1458 O O . TRP A 1 191 ? -11.305 -14.719 4.184 1 96.62 191 TRP A O 1
ATOM 1468 N N . THR A 1 192 ? -13.141 -15.953 4.301 1 96.12 192 THR A N 1
ATOM 1469 C CA . THR A 1 192 ? -13.695 -15.172 5.406 1 96.12 192 THR A CA 1
ATOM 1470 C C . THR A 1 192 ? -12.828 -15.312 6.652 1 96.12 192 THR A C 1
ATOM 1472 O O . THR A 1 192 ? -12.508 -14.312 7.309 1 96.12 192 THR A O 1
ATOM 1475 N N . ALA A 1 193 ? -12.43 -16.531 6.914 1 96.75 193 ALA A N 1
ATOM 1476 C CA . ALA A 1 193 ? -11.586 -16.781 8.078 1 96.75 193 ALA A CA 1
ATOM 1477 C C . ALA A 1 193 ? -10.242 -16.047 7.941 1 96.75 193 ALA A C 1
ATOM 1479 O O . ALA A 1 193 ? -9.766 -15.438 8.898 1 96.75 193 ALA A O 1
ATOM 1480 N N . VAL A 1 194 ? -9.633 -16.141 6.77 1 98 194 VAL A N 1
ATOM 1481 C CA . VAL A 1 194 ? -8.367 -15.461 6.504 1 98 194 VAL A CA 1
ATOM 1482 C C . VAL A 1 194 ? -8.539 -13.953 6.715 1 98 194 VAL A C 1
ATOM 1484 O O . VAL A 1 194 ? -7.715 -13.312 7.367 1 98 194 VAL A O 1
ATOM 1487 N N . GLY A 1 195 ? -9.633 -13.391 6.148 1 97.94 195 GLY A N 1
ATOM 1488 C CA . GLY A 1 195 ? -9.93 -11.977 6.332 1 97.94 195 GLY A CA 1
ATOM 1489 C C . GLY A 1 195 ? -10.07 -11.586 7.789 1 97.94 195 GLY A C 1
ATOM 1490 O O . GLY A 1 195 ? -9.555 -10.547 8.211 1 97.94 195 GLY A O 1
ATOM 1491 N N . VAL A 1 196 ? -10.703 -12.375 8.539 1 97.56 196 VAL A N 1
ATOM 1492 C CA . VAL A 1 196 ? -10.953 -12.102 9.953 1 97.56 196 VAL A CA 1
ATOM 1493 C C . VAL A 1 196 ? -9.633 -12.133 10.719 1 97.56 196 VAL A C 1
ATOM 1495 O O . VAL A 1 196 ? -9.391 -11.289 11.586 1 97.56 196 VAL A O 1
ATOM 1498 N N . VAL A 1 197 ? -8.812 -13.109 10.445 1 98.12 197 VAL A N 1
ATOM 1499 C CA . VAL A 1 197 ? -7.527 -13.203 11.125 1 98.12 197 VAL A CA 1
ATOM 1500 C C . VAL A 1 197 ? -6.695 -11.961 10.828 1 98.12 197 VAL A C 1
ATOM 1502 O O . VAL A 1 197 ? -6.113 -11.359 11.742 1 98.12 197 VAL A O 1
ATOM 1505 N N . TYR A 1 198 ? -6.648 -11.57 9.578 1 98.62 198 TYR A N 1
ATOM 1506 C CA . TYR A 1 198 ? -5.941 -10.336 9.242 1 98.62 198 TYR A CA 1
ATOM 1507 C C . TYR A 1 198 ? -6.527 -9.148 9.984 1 98.62 198 TYR A C 1
ATOM 1509 O O . TYR A 1 198 ? -5.793 -8.297 10.484 1 98.62 198 TYR A O 1
ATOM 1517 N N . LEU A 1 199 ? -7.805 -9.055 10 1 98.31 199 LEU A N 1
ATOM 1518 C CA . LEU A 1 199 ? -8.484 -7.945 10.656 1 98.31 199 LEU A CA 1
ATOM 1519 C C . LEU A 1 199 ? -8.125 -7.883 12.141 1 98.31 199 LEU A C 1
ATOM 1521 O O . LEU A 1 199 ? -7.91 -6.797 12.688 1 98.31 199 LEU A O 1
ATOM 1525 N N . ILE A 1 200 ? -8.094 -8.992 12.766 1 98.25 200 ILE A N 1
ATOM 1526 C CA . ILE A 1 200 ? -7.734 -9.047 14.18 1 98.25 200 ILE A CA 1
ATOM 1527 C C . ILE A 1 200 ? -6.305 -8.547 14.367 1 98.25 200 ILE A C 1
ATOM 1529 O O . ILE A 1 200 ? -6.047 -7.688 15.211 1 98.25 200 ILE A O 1
ATOM 1533 N N . ILE A 1 201 ? -5.402 -9.031 13.578 1 98.25 201 ILE A N 1
ATOM 1534 C CA . ILE A 1 201 ? -3.998 -8.656 13.695 1 98.25 201 ILE A CA 1
ATOM 1535 C C . ILE A 1 201 ? -3.838 -7.156 13.469 1 98.25 201 ILE A C 1
ATOM 1537 O O . ILE A 1 201 ? -3.207 -6.465 14.273 1 98.25 201 ILE A O 1
ATOM 1541 N N . THR A 1 202 ? -4.438 -6.637 12.438 1 97.88 202 THR A N 1
ATOM 1542 C CA . THR A 1 202 ? -4.262 -5.23 12.086 1 97.88 202 THR A CA 1
ATOM 1543 C C . THR A 1 202 ? -4.984 -4.332 13.086 1 97.88 202 THR A C 1
ATOM 1545 O O . THR A 1 202 ? -4.5 -3.244 13.414 1 97.88 202 THR A O 1
ATOM 1548 N N . GLN A 1 203 ? -6.121 -4.797 13.578 1 97.19 203 GLN A N 1
ATOM 1549 C CA . GLN A 1 203 ? -6.859 -3.996 14.547 1 97.19 203 GLN A CA 1
ATOM 1550 C C . GLN A 1 203 ? -6.117 -3.926 15.875 1 97.19 203 GLN A C 1
ATOM 1552 O O . GLN A 1 203 ? -6.109 -2.883 16.531 1 97.19 203 GLN A O 1
ATOM 1557 N N . VAL A 1 204 ? -5.582 -5.004 16.266 1 97.38 204 VAL A N 1
ATOM 1558 C CA . VAL A 1 204 ? -4.793 -5.02 17.484 1 97.38 204 VAL A CA 1
ATOM 1559 C C . VAL A 1 204 ? -3.625 -4.043 17.359 1 97.38 204 VAL A C 1
ATOM 1561 O O . VAL A 1 204 ? -3.369 -3.254 18.281 1 97.38 204 VAL A O 1
ATOM 1564 N N . LEU A 1 205 ? -2.975 -4.043 16.266 1 96.19 205 LEU A N 1
ATOM 1565 C CA . LEU A 1 205 ? -1.842 -3.148 16.047 1 96.19 205 LEU A CA 1
ATOM 1566 C C . LEU A 1 205 ? -2.303 -1.695 15.984 1 96.19 205 LEU A C 1
ATOM 1568 O O . LEU A 1 205 ? -1.606 -0.796 16.453 1 96.19 205 LEU A O 1
ATOM 1572 N N . ASN A 1 206 ? -3.439 -1.527 15.391 1 95.44 206 ASN A N 1
ATOM 1573 C CA . ASN A 1 206 ? -3.998 -0.18 15.336 1 95.44 206 ASN A CA 1
ATOM 1574 C C . ASN A 1 206 ? -4.281 0.363 16.734 1 95.44 206 ASN A C 1
ATOM 1576 O O . ASN A 1 206 ? -4.043 1.541 17.016 1 95.44 206 ASN A O 1
ATOM 1580 N N . ILE A 1 207 ? -4.793 -0.438 17.578 1 95.38 207 ILE A N 1
ATOM 1581 C CA . ILE A 1 207 ? -5.102 -0.046 18.953 1 95.38 207 ILE A CA 1
ATOM 1582 C C . ILE A 1 207 ? -3.812 0.289 19.703 1 95.38 207 ILE A C 1
ATOM 1584 O O . ILE A 1 207 ? -3.742 1.298 20.406 1 95.38 207 ILE A O 1
ATOM 1588 N N . VAL A 1 208 ? -2.838 -0.502 19.469 1 94.5 208 VAL A N 1
ATOM 1589 C CA . VAL A 1 208 ? -1.544 -0.275 20.109 1 94.5 208 VAL A CA 1
ATOM 1590 C C . VAL A 1 208 ? -0.947 1.039 19.609 1 94.5 208 VAL A C 1
ATOM 1592 O O . VAL A 1 208 ? -0.426 1.831 20.406 1 94.5 208 VAL A O 1
ATOM 1595 N N . LEU A 1 209 ? -1.054 1.264 18.328 1 93.25 209 LEU A N 1
ATOM 1596 C CA . LEU A 1 209 ? -0.493 2.467 17.719 1 93.25 209 LEU A CA 1
ATOM 1597 C C . LEU A 1 209 ? -1.209 3.715 18.234 1 93.25 209 LEU A C 1
ATOM 1599 O O . LEU A 1 209 ? -0.573 4.738 18.484 1 93.25 209 LEU A O 1
ATOM 1603 N N . ARG A 1 210 ? -2.443 3.678 18.375 1 91.94 210 ARG A N 1
ATOM 1604 C CA . ARG A 1 210 ? -3.211 4.816 18.875 1 91.94 210 ARG A CA 1
ATOM 1605 C C . ARG A 1 210 ? -2.844 5.133 20.312 1 91.94 210 ARG A C 1
ATOM 1607 O O . ARG A 1 210 ? -2.77 6.301 20.703 1 91.94 210 ARG A O 1
ATOM 1614 N N . SER A 1 211 ? -2.656 4.121 21.078 1 91.62 211 SER A N 1
ATOM 1615 C CA . SER A 1 211 ? -2.254 4.309 22.469 1 91.62 211 SER A CA 1
ATOM 1616 C C . SER A 1 211 ? -0.879 4.961 22.562 1 91.62 211 SER A C 1
ATOM 1618 O O . SER A 1 211 ? -0.653 5.824 23.422 1 91.62 211 SER A O 1
ATOM 1620 N N . LEU A 1 212 ? -0.039 4.578 21.672 1 87.5 212 LEU A N 1
ATOM 1621 C CA . LEU A 1 212 ? 1.299 5.156 21.609 1 87.5 212 LEU A CA 1
ATOM 1622 C C . LEU A 1 212 ? 1.243 6.621 21.188 1 87.5 212 LEU A C 1
ATOM 1624 O O . LEU A 1 212 ? 1.965 7.457 21.734 1 87.5 212 LEU A O 1
ATOM 1628 N N . GLU A 1 213 ? 0.464 6.867 20.203 1 88.75 213 GLU A N 1
ATOM 1629 C CA . GLU A 1 213 ? 0.309 8.234 19.719 1 88.75 213 GLU A CA 1
ATOM 1630 C C . GLU A 1 213 ? -0.233 9.156 20.797 1 88.75 213 GLU A C 1
ATOM 1632 O O . GLU A 1 213 ? 0.196 10.305 20.922 1 88.75 213 GLU A O 1
ATOM 1637 N N . ARG A 1 214 ? -1.088 8.773 21.609 1 87.94 214 ARG A N 1
ATOM 1638 C CA . ARG A 1 214 ? -1.668 9.562 22.703 1 87.94 214 ARG A CA 1
ATOM 1639 C C . ARG A 1 214 ? -0.624 9.883 23.766 1 87.94 214 ARG A C 1
ATOM 1641 O O . ARG A 1 214 ? -0.582 11 24.281 1 87.94 214 ARG A O 1
ATOM 1648 N N . ARG A 1 215 ? 0.166 9.023 23.891 1 85 215 ARG A N 1
ATOM 1649 C CA . ARG A 1 215 ? 1.194 9.203 24.906 1 85 215 ARG A CA 1
ATOM 1650 C C . ARG A 1 215 ? 2.277 10.164 24.438 1 85 215 ARG A C 1
ATOM 1652 O O . ARG A 1 215 ? 2.846 10.914 25.234 1 85 215 ARG A O 1
ATOM 1659 N N . MET A 1 216 ? 2.547 10.117 23.203 1 82.25 216 MET A N 1
ATOM 1660 C CA . MET A 1 216 ? 3.596 10.953 22.641 1 82.25 216 MET A CA 1
ATOM 1661 C C . MET A 1 216 ? 3.117 12.398 22.484 1 82.25 216 MET A C 1
ATOM 1663 O O . MET A 1 216 ? 3.918 13.328 22.531 1 82.25 216 MET A O 1
ATOM 1667 N N . LYS A 1 217 ? 1.922 12.734 22.094 1 71.88 217 LYS A N 1
ATOM 1668 C CA . LYS A 1 217 ? 1.383 14.094 22.031 1 71.88 217 LYS A CA 1
ATOM 1669 C C . LYS A 1 217 ? 1.483 14.789 23.375 1 71.88 217 LYS A C 1
ATOM 1671 O O . LYS A 1 217 ? 1.632 16.016 23.453 1 71.88 217 LYS A O 1
ATOM 1676 N N . ILE A 1 218 ? 1.44 14.023 24.422 1 59.44 218 ILE A N 1
ATOM 1677 C CA . ILE A 1 218 ? 1.538 14.57 25.766 1 59.44 218 ILE A CA 1
ATOM 1678 C C . ILE A 1 218 ? 2.99 14.93 26.078 1 59.44 218 ILE A C 1
ATOM 1680 O O . ILE A 1 218 ? 3.256 15.891 26.797 1 59.44 218 ILE A O 1
ATOM 1684 N N . LEU A 1 219 ? 3.789 14.414 25.234 1 52.38 219 LEU A N 1
ATOM 1685 C CA . LEU A 1 219 ? 5.18 14.75 25.531 1 52.38 219 LEU A CA 1
ATOM 1686 C C . LEU A 1 219 ? 5.668 15.867 24.609 1 52.38 219 LEU A C 1
ATOM 1688 O O . LEU A 1 219 ? 5.238 15.953 23.453 1 52.38 219 LEU A O 1
ATOM 1692 N N . MET B 1 1 ? 23.641 -16.172 -16.781 1 59.78 1 MET B N 1
ATOM 1693 C CA . MET B 1 1 ? 23.078 -15.859 -18.094 1 59.78 1 MET B CA 1
ATOM 1694 C C . MET B 1 1 ? 23.25 -14.383 -18.422 1 59.78 1 MET B C 1
ATOM 1696 O O . MET B 1 1 ? 23.281 -13.547 -17.516 1 59.78 1 MET B O 1
ATOM 1700 N N . GLN B 1 2 ? 23.766 -13.984 -19.609 1 67.25 2 GLN B N 1
ATOM 1701 C CA . GLN B 1 2 ? 24.062 -12.609 -20 1 67.25 2 GLN B CA 1
ATOM 1702 C C . GLN B 1 2 ? 22.766 -11.836 -20.281 1 67.25 2 GLN B C 1
ATOM 1704 O O . GLN B 1 2 ? 21.828 -12.375 -20.859 1 67.25 2 GLN B O 1
ATOM 1709 N N . PHE B 1 3 ? 22.625 -10.789 -19.594 1 75.38 3 PHE B N 1
ATOM 1710 C CA . PHE B 1 3 ? 21.547 -9.852 -19.875 1 75.38 3 PHE B CA 1
ATOM 1711 C C . PHE B 1 3 ? 21.5 -9.508 -21.344 1 75.38 3 PHE B C 1
ATOM 1713 O O . PHE B 1 3 ? 22.5 -9.078 -21.922 1 75.38 3 PHE B O 1
ATOM 1720 N N . ASP B 1 4 ? 20.406 -9.906 -22.094 1 79.5 4 ASP B N 1
ATOM 1721 C CA . ASP B 1 4 ? 20.234 -9.664 -23.516 1 79.5 4 ASP B CA 1
ATOM 1722 C C . ASP B 1 4 ? 19.109 -8.672 -23.766 1 79.5 4 ASP B C 1
ATOM 1724 O O . ASP B 1 4 ? 17.922 -9.047 -23.734 1 79.5 4 ASP B O 1
ATOM 1728 N N . TRP B 1 5 ? 19.438 -7.535 -24.109 1 79.56 5 TRP B N 1
ATOM 1729 C CA . TRP B 1 5 ? 18.484 -6.457 -24.359 1 79.56 5 TRP B CA 1
ATOM 1730 C C . TRP B 1 5 ? 17.562 -6.809 -25.531 1 79.56 5 TRP B C 1
ATOM 1732 O O . TRP B 1 5 ? 16.422 -6.363 -25.578 1 79.56 5 TRP B O 1
ATOM 1742 N N . SER B 1 6 ? 18.031 -7.602 -26.391 1 81.19 6 SER B N 1
ATOM 1743 C CA . SER B 1 6 ? 17.297 -7.938 -27.594 1 81.19 6 SER B CA 1
ATOM 1744 C C . SER B 1 6 ? 16.047 -8.75 -27.266 1 81.19 6 SER B C 1
ATOM 1746 O O . SER B 1 6 ? 15.094 -8.789 -28.047 1 81.19 6 SER B O 1
ATOM 1748 N N . ALA B 1 7 ? 16.078 -9.289 -26.141 1 81.88 7 ALA B N 1
ATOM 1749 C CA . ALA B 1 7 ? 14.953 -10.109 -25.719 1 81.88 7 ALA B CA 1
ATOM 1750 C C . ALA B 1 7 ? 13.766 -9.242 -25.312 1 81.88 7 ALA B C 1
ATOM 1752 O O . ALA B 1 7 ? 12.625 -9.727 -25.266 1 81.88 7 ALA B O 1
ATOM 1753 N N . ILE B 1 8 ? 14.016 -8.031 -25.141 1 87 8 ILE B N 1
ATOM 1754 C CA . ILE B 1 8 ? 12.984 -7.141 -24.625 1 87 8 ILE B CA 1
ATOM 1755 C C . ILE B 1 8 ? 12.156 -6.586 -25.781 1 87 8 ILE B C 1
ATOM 1757 O O . ILE B 1 8 ? 10.953 -6.348 -25.625 1 87 8 ILE B O 1
ATOM 1761 N N . TRP B 1 9 ? 12.68 -6.441 -26.891 1 88.25 9 TRP B N 1
ATOM 1762 C CA . TRP B 1 9 ? 12.047 -5.727 -28 1 88.25 9 TRP B CA 1
ATOM 1763 C C . TRP B 1 9 ? 10.773 -6.438 -28.438 1 88.25 9 TRP B C 1
ATOM 1765 O O . TRP B 1 9 ? 9.727 -5.809 -28.594 1 88.25 9 TRP B O 1
ATOM 1775 N N . PRO B 1 10 ? 10.852 -7.691 -28.641 1 88.56 10 PRO B N 1
ATOM 1776 C CA . PRO B 1 10 ? 9.633 -8.383 -29.062 1 88.56 10 PRO B CA 1
ATOM 1777 C C . PRO B 1 10 ? 8.547 -8.383 -28 1 88.56 10 PRO B C 1
ATOM 1779 O O . PRO B 1 10 ? 7.371 -8.609 -28.312 1 88.56 10 PRO B O 1
ATOM 1782 N N . ALA B 1 11 ? 8.93 -8.141 -26.766 1 92.56 11 ALA B N 1
ATOM 1783 C CA . ALA B 1 11 ? 8.008 -8.203 -25.641 1 92.56 11 ALA B CA 1
ATOM 1784 C C . ALA B 1 11 ? 7.277 -6.879 -25.453 1 92.56 11 ALA B C 1
ATOM 1786 O O . ALA B 1 11 ? 6.246 -6.824 -24.781 1 92.56 11 ALA B O 1
ATOM 1787 N N . ILE B 1 12 ? 7.746 -5.863 -26.094 1 93.88 12 ILE B N 1
ATOM 1788 C CA . ILE B 1 12 ? 7.305 -4.5 -25.812 1 93.88 12 ILE B CA 1
ATOM 1789 C C . ILE B 1 12 ? 5.828 -4.355 -26.156 1 93.88 12 ILE B C 1
ATOM 1791 O O . ILE B 1 12 ? 5.043 -3.824 -25.375 1 93.88 12 ILE B O 1
ATOM 1795 N N . PRO B 1 13 ? 5.375 -4.863 -27.297 1 94.69 13 PRO B N 1
ATOM 1796 C CA . PRO B 1 13 ? 3.957 -4.691 -27.609 1 94.69 13 PRO B CA 1
ATOM 1797 C C . PRO B 1 13 ? 3.037 -5.375 -26.609 1 94.69 13 PRO B C 1
ATOM 1799 O O . PRO B 1 13 ? 2.004 -4.812 -26.234 1 94.69 13 PRO B O 1
ATOM 1802 N N . ILE B 1 14 ? 3.363 -6.523 -26.188 1 95.12 14 ILE B N 1
ATOM 1803 C CA . ILE B 1 14 ? 2.564 -7.262 -25.219 1 95.12 14 ILE B CA 1
ATOM 1804 C C . ILE B 1 14 ? 2.582 -6.539 -23.875 1 95.12 14 ILE B C 1
ATOM 1806 O O . ILE B 1 14 ? 1.552 -6.43 -23.203 1 95.12 14 ILE B O 1
ATOM 1810 N N . LEU B 1 15 ? 3.73 -6.031 -23.5 1 97 15 LEU B N 1
ATOM 1811 C CA . LEU B 1 15 ? 3.855 -5.293 -22.25 1 97 15 LEU B CA 1
ATOM 1812 C C . LEU B 1 15 ? 3.035 -4.012 -22.297 1 97 15 LEU B C 1
ATOM 1814 O O . LEU B 1 15 ? 2.408 -3.637 -21.297 1 97 15 LEU B O 1
ATOM 1818 N N . LEU B 1 16 ? 3.041 -3.357 -23.406 1 97.31 16 LEU B N 1
ATOM 1819 C CA . LEU B 1 16 ? 2.293 -2.113 -23.531 1 97.31 16 LEU B CA 1
ATOM 1820 C C . LEU B 1 16 ? 0.791 -2.375 -23.5 1 97.31 16 LEU B C 1
ATOM 1822 O O . LEU B 1 16 ? 0.025 -1.556 -22.984 1 97.31 16 LEU B O 1
ATOM 1826 N N . GLN B 1 17 ? 0.383 -3.494 -24.047 1 97.38 17 GLN B N 1
ATOM 1827 C CA . GLN B 1 17 ? -1.017 -3.889 -23.922 1 97.38 17 GLN B CA 1
ATOM 1828 C C . GLN B 1 17 ? -1.386 -4.164 -22.469 1 97.38 17 GLN B C 1
ATOM 1830 O O . GLN B 1 17 ? -2.471 -3.793 -22.016 1 97.38 17 GLN B O 1
ATOM 1835 N N . GLY B 1 18 ? -0.495 -4.832 -21.75 1 97.94 18 GLY B N 1
ATOM 1836 C CA . GLY B 1 18 ? -0.688 -5.027 -20.328 1 97.94 18 GLY B CA 1
ATOM 1837 C C . GLY B 1 18 ? -0.751 -3.723 -19.547 1 97.94 18 GLY B C 1
ATOM 1838 O O . GLY B 1 18 ? -1.553 -3.584 -18.625 1 97.94 18 GLY B O 1
ATOM 1839 N N . ALA B 1 19 ? 0.111 -2.807 -19.969 1 98.31 19 ALA B N 1
ATOM 1840 C CA . ALA B 1 19 ? 0.118 -1.485 -19.344 1 98.31 19 ALA B CA 1
ATOM 1841 C C . ALA B 1 19 ? -1.211 -0.768 -19.547 1 98.31 19 ALA B C 1
ATOM 1843 O O . ALA B 1 19 ? -1.71 -0.088 -18.656 1 98.31 19 ALA B O 1
ATOM 1844 N N . LYS B 1 20 ? -1.73 -0.894 -20.719 1 98.12 20 LYS B N 1
ATOM 1845 C CA . LYS B 1 20 ? -3.035 -0.312 -21.016 1 98.12 20 LYS B CA 1
ATOM 1846 C C . LYS B 1 20 ? -4.113 -0.879 -20.094 1 98.12 20 LYS B C 1
ATOM 1848 O O . LYS B 1 20 ? -4.953 -0.136 -19.578 1 98.12 20 LYS B O 1
ATOM 1853 N N . MET B 1 21 ? -4.113 -2.152 -19.938 1 98.06 21 MET B N 1
ATOM 1854 C CA . MET B 1 21 ? -5.074 -2.799 -19.047 1 98.06 21 MET B CA 1
ATOM 1855 C C . MET B 1 21 ? -4.879 -2.338 -17.609 1 98.06 21 MET B C 1
ATOM 1857 O O . MET B 1 21 ? -5.852 -2.133 -16.875 1 98.06 21 MET B O 1
ATOM 1861 N N . THR B 1 22 ? -3.629 -2.217 -17.188 1 98.69 22 THR B N 1
ATOM 1862 C CA . THR B 1 22 ? -3.293 -1.678 -15.883 1 98.69 22 THR B CA 1
ATOM 1863 C C . THR B 1 22 ? -3.932 -0.307 -15.68 1 98.69 22 THR B C 1
ATOM 1865 O O . THR B 1 22 ? -4.543 -0.047 -14.641 1 98.69 22 THR B O 1
ATOM 1868 N N . LEU B 1 23 ? -3.836 0.531 -16.672 1 98.56 23 LEU B N 1
ATOM 1869 C CA . LEU B 1 23 ? -4.383 1.881 -16.594 1 98.56 23 LEU B CA 1
ATOM 1870 C C . LEU B 1 23 ? -5.906 1.85 -16.578 1 98.56 23 LEU B C 1
ATOM 1872 O O . LEU B 1 23 ? -6.539 2.576 -15.805 1 98.56 23 LEU B O 1
ATOM 1876 N N . TRP B 1 24 ? -6.496 0.977 -17.344 1 98.44 24 TRP B N 1
ATOM 1877 C CA . TRP B 1 24 ? -7.949 0.853 -17.391 1 98.44 24 TRP B CA 1
ATOM 1878 C C . TRP B 1 24 ? -8.492 0.39 -16.031 1 98.44 24 TRP B C 1
ATOM 1880 O O . TRP B 1 24 ? -9.453 0.965 -15.516 1 98.44 24 TRP B O 1
ATOM 1890 N N . ILE B 1 25 ? -7.895 -0.604 -15.484 1 98.69 25 ILE B N 1
ATOM 1891 C CA . ILE B 1 25 ? -8.336 -1.154 -14.203 1 98.69 25 ILE B CA 1
ATOM 1892 C C . ILE B 1 25 ? -8.219 -0.091 -13.117 1 98.69 25 ILE B C 1
ATOM 1894 O O . ILE B 1 25 ? -9.141 0.097 -12.32 1 98.69 25 ILE B O 1
ATOM 1898 N N . SER B 1 26 ? -7.098 0.605 -13.102 1 98.69 26 SER B N 1
ATOM 1899 C CA . SER B 1 26 ? -6.836 1.588 -12.055 1 98.69 26 SER B CA 1
ATOM 1900 C C . SER B 1 26 ? -7.77 2.789 -12.18 1 98.69 26 SER B C 1
ATOM 1902 O O . SER B 1 26 ? -8.32 3.264 -11.18 1 98.69 26 SER B O 1
ATOM 1904 N N . ILE B 1 27 ? -7.984 3.258 -13.391 1 98.56 27 ILE B N 1
ATOM 1905 C CA . ILE B 1 27 ? -8.789 4.453 -13.617 1 98.56 27 ILE B CA 1
ATOM 1906 C C . ILE B 1 27 ? -10.258 4.152 -13.336 1 98.56 27 ILE B C 1
ATOM 1908 O O . ILE B 1 27 ? -10.93 4.914 -12.641 1 98.56 27 ILE B O 1
ATOM 1912 N N . LEU B 1 28 ? -10.758 3.068 -13.859 1 98.69 28 LEU B N 1
ATOM 1913 C CA . LEU B 1 28 ? -12.141 2.691 -13.609 1 98.69 28 LEU B CA 1
ATOM 1914 C C . LEU B 1 28 ? -12.367 2.369 -12.141 1 98.69 28 LEU B C 1
ATOM 1916 O O . LEU B 1 28 ? -13.391 2.754 -11.562 1 98.69 28 LEU B O 1
ATOM 1920 N N . GLY B 1 29 ? -11.414 1.602 -11.586 1 98.75 29 GLY B N 1
ATOM 1921 C CA . GLY B 1 29 ? -11.5 1.307 -10.164 1 98.75 29 GLY B CA 1
ATOM 1922 C C . GLY B 1 29 ? -11.516 2.551 -9.297 1 98.75 29 GLY B C 1
ATOM 1923 O O . GLY B 1 29 ? -12.32 2.66 -8.375 1 98.75 29 GLY B O 1
ATOM 1924 N N . LEU B 1 30 ? -10.633 3.451 -9.625 1 98.56 30 LEU B N 1
ATOM 1925 C CA . LEU B 1 30 ? -10.562 4.68 -8.844 1 98.56 30 LEU B CA 1
ATOM 1926 C C . LEU B 1 30 ? -11.82 5.52 -9.023 1 98.56 30 LEU B C 1
ATOM 1928 O O . LEU B 1 30 ? -12.297 6.145 -8.078 1 98.56 30 LEU B O 1
ATOM 1932 N N . ALA B 1 31 ? -12.336 5.59 -10.266 1 98.62 31 ALA B N 1
ATOM 1933 C CA . ALA B 1 31 ? -13.562 6.328 -10.523 1 98.62 31 ALA B CA 1
ATOM 1934 C C . ALA B 1 31 ? -14.703 5.832 -9.633 1 98.62 31 ALA B C 1
ATOM 1936 O O . ALA B 1 31 ? -15.406 6.629 -9.016 1 98.62 31 ALA B O 1
ATOM 1937 N N . GLY B 1 32 ? -14.859 4.57 -9.609 1 98.75 32 GLY B N 1
ATOM 1938 C CA . GLY B 1 32 ? -15.844 4.012 -8.695 1 98.75 32 GLY B CA 1
ATOM 1939 C C . GLY B 1 32 ? -15.492 4.219 -7.238 1 98.75 32 GLY B C 1
ATOM 1940 O O . GLY B 1 32 ? -16.375 4.434 -6.406 1 98.75 32 GLY B O 1
ATOM 1941 N N . GLY B 1 33 ? -14.203 4.121 -6.926 1 98.81 33 GLY B N 1
ATOM 1942 C CA . GLY B 1 33 ? -13.742 4.355 -5.57 1 98.81 33 GLY B CA 1
ATOM 1943 C C . GLY B 1 33 ? -14.023 5.758 -5.07 1 98.81 33 GLY B C 1
ATOM 1944 O O . GLY B 1 33 ? -14.32 5.957 -3.891 1 98.81 33 GLY B O 1
ATOM 1945 N N . ILE B 1 34 ? -13.906 6.723 -5.969 1 98.62 34 ILE B N 1
ATOM 1946 C CA . ILE B 1 34 ? -14.195 8.109 -5.609 1 98.62 34 ILE B CA 1
ATOM 1947 C C . ILE B 1 34 ? -15.656 8.242 -5.195 1 98.62 34 ILE B C 1
ATOM 1949 O O . ILE B 1 34 ? -15.961 8.891 -4.191 1 98.62 34 ILE B O 1
ATOM 1953 N N . VAL B 1 35 ? -16.531 7.625 -5.906 1 98.56 35 VAL B N 1
ATOM 1954 C CA . VAL B 1 35 ? -17.969 7.672 -5.594 1 98.56 35 VAL B CA 1
ATOM 1955 C C . VAL B 1 35 ? -18.219 7.031 -4.23 1 98.56 35 VAL B C 1
ATOM 1957 O O . VAL B 1 35 ? -18.844 7.633 -3.361 1 98.56 35 VAL B O 1
ATOM 1960 N N . ILE B 1 36 ? -17.672 5.871 -4.031 1 98.75 36 ILE B N 1
ATOM 1961 C CA . ILE B 1 36 ? -17.844 5.152 -2.777 1 98.75 36 ILE B CA 1
ATOM 1962 C C . ILE B 1 36 ? -17.203 5.938 -1.637 1 98.75 36 ILE B C 1
ATOM 1964 O O . ILE B 1 36 ? -17.812 6.09 -0.566 1 98.75 36 ILE B O 1
ATOM 1968 N N . GLY B 1 37 ? -16.016 6.438 -1.889 1 98.75 37 GLY B N 1
ATOM 1969 C CA . GLY B 1 37 ? -15.273 7.168 -0.875 1 98.75 37 GLY B CA 1
ATOM 1970 C C . GLY B 1 37 ? -15.953 8.461 -0.461 1 98.75 37 GLY B C 1
ATOM 1971 O O . GLY B 1 37 ? -15.969 8.812 0.722 1 98.75 37 GLY B O 1
ATOM 1972 N N . LEU B 1 38 ? -16.484 9.188 -1.436 1 97.56 38 LEU B N 1
ATOM 1973 C CA . LEU B 1 38 ? -17.203 10.414 -1.134 1 97.56 38 LEU B CA 1
ATOM 1974 C C . LEU B 1 38 ? -18.438 10.125 -0.296 1 97.56 38 LEU B C 1
ATOM 1976 O O . LEU B 1 38 ? -18.688 10.805 0.705 1 97.56 38 LEU B O 1
ATOM 1980 N N . LEU B 1 39 ? -19.172 9.133 -0.677 1 97.75 39 LEU B N 1
ATOM 1981 C CA . LEU B 1 39 ? -20.391 8.789 0.037 1 97.75 39 LEU B CA 1
ATOM 1982 C C . LEU B 1 39 ? -20.078 8.312 1.452 1 97.75 39 LEU B C 1
ATOM 1984 O O . LEU B 1 39 ? -20.688 8.789 2.418 1 97.75 39 LEU B O 1
ATOM 1988 N N . ALA B 1 40 ? -19.172 7.445 1.572 1 98.62 40 ALA B N 1
ATOM 1989 C CA . ALA B 1 40 ? -18.812 6.902 2.883 1 98.62 40 ALA B CA 1
ATOM 1990 C C . ALA B 1 40 ? -18.172 7.965 3.762 1 98.62 40 ALA B C 1
ATOM 1992 O O . ALA B 1 40 ? -18.422 8.023 4.969 1 98.62 40 ALA B O 1
ATOM 1993 N N . GLY B 1 41 ? -17.297 8.789 3.139 1 98 41 GLY B N 1
ATOM 1994 C CA . GLY B 1 41 ? -16.656 9.852 3.898 1 98 41 GLY B CA 1
ATOM 1995 C C . GLY B 1 41 ? -17.641 10.883 4.426 1 98 41 GLY B C 1
ATOM 1996 O O . GLY B 1 41 ? -17.531 11.336 5.566 1 98 41 GLY B O 1
ATOM 1997 N N . LEU B 1 42 ? -18.609 11.242 3.631 1 96.25 42 LEU B N 1
ATOM 1998 C CA . LEU B 1 42 ? -19.625 12.188 4.051 1 96.25 42 LEU B CA 1
ATOM 1999 C C . LEU B 1 42 ? -20.547 11.57 5.109 1 96.25 42 LEU B C 1
ATOM 2001 O O . LEU B 1 42 ? -20.984 12.25 6.035 1 96.25 42 LEU B O 1
ATOM 2005 N N . ALA B 1 43 ? -20.812 10.32 4.93 1 97.62 43 ALA B N 1
ATOM 2006 C CA . ALA B 1 43 ? -21.609 9.625 5.934 1 97.62 43 ALA B CA 1
ATOM 2007 C C . ALA B 1 43 ? -20.906 9.609 7.285 1 97.62 43 ALA B C 1
ATOM 2009 O O . ALA B 1 43 ? -21.562 9.734 8.328 1 97.62 43 ALA B O 1
ATOM 2010 N N . ARG B 1 44 ? -19.656 9.453 7.281 1 97.69 44 ARG B N 1
ATOM 2011 C CA . ARG B 1 44 ? -18.859 9.445 8.508 1 97.69 44 ARG B CA 1
ATOM 2012 C C . ARG B 1 44 ? -18.844 10.82 9.164 1 97.69 44 ARG B C 1
ATOM 2014 O O . ARG B 1 44 ? -18.75 10.93 10.391 1 97.69 44 ARG B O 1
ATOM 2021 N N . THR B 1 45 ? -18.953 11.875 8.344 1 95.5 45 THR B N 1
ATOM 2022 C CA . THR B 1 45 ? -18.781 13.234 8.844 1 95.5 45 THR B CA 1
ATOM 2023 C C . THR B 1 45 ? -20.125 13.852 9.211 1 95.5 45 THR B C 1
ATOM 2025 O O . THR B 1 45 ? -20.25 14.516 10.242 1 95.5 45 THR B O 1
ATOM 2028 N N . TYR B 1 46 ? -21.172 13.602 8.414 1 93.94 46 TYR B N 1
ATOM 2029 C CA . TYR B 1 46 ? -22.438 14.32 8.586 1 93.94 46 TYR B CA 1
ATOM 2030 C C . TYR B 1 46 ? -23.594 13.344 8.781 1 93.94 46 TYR B C 1
ATOM 2032 O O . TYR B 1 46 ? -24.719 13.758 9.07 1 93.94 46 TYR B O 1
ATOM 2040 N N . GLY B 1 47 ? -23.297 12.125 8.625 1 93.38 47 GLY B N 1
ATOM 2041 C CA . GLY B 1 47 ? -24.375 11.148 8.648 1 93.38 47 GLY B CA 1
ATOM 2042 C C . GLY B 1 47 ? -24.906 10.875 10.047 1 93.38 47 GLY B C 1
ATOM 2043 O O . GLY B 1 47 ? -24.25 11.211 11.039 1 93.38 47 GLY B O 1
ATOM 2044 N N . GLY B 1 48 ? -26.172 10.375 10.109 1 94.62 48 GLY B N 1
ATOM 2045 C CA . GLY B 1 48 ? -26.734 9.938 11.375 1 94.62 48 GLY B CA 1
ATOM 2046 C C . GLY B 1 48 ? -26.031 8.711 11.945 1 94.62 48 GLY B C 1
ATOM 2047 O O . GLY B 1 48 ? -25.016 8.258 11.406 1 94.62 48 GLY B O 1
ATOM 2048 N N . TRP 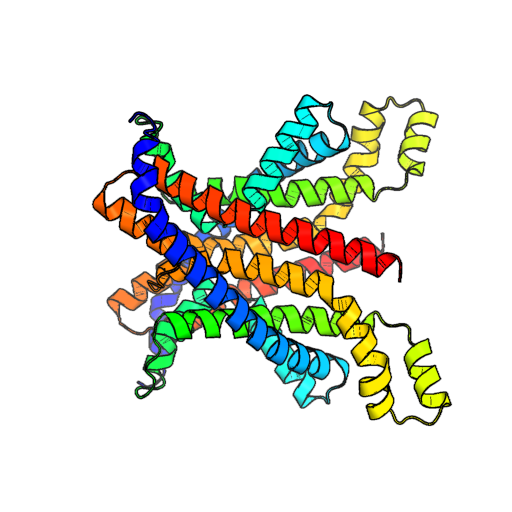B 1 49 ? -26.531 8.227 13.016 1 97.25 49 TRP B N 1
ATOM 2049 C CA . TRP B 1 49 ? -25.922 7.129 13.75 1 97.25 49 TRP B CA 1
ATOM 2050 C C . TRP B 1 49 ? -25.75 5.902 12.867 1 97.25 49 TRP B C 1
ATOM 2052 O O . TRP B 1 49 ? -24.672 5.305 12.812 1 97.25 49 TRP B O 1
ATOM 2062 N N . ILE B 1 50 ? -26.734 5.551 12.156 1 97.88 50 ILE B N 1
ATOM 2063 C CA . ILE B 1 50 ? -26.719 4.34 11.344 1 97.88 50 ILE B CA 1
ATOM 2064 C C . ILE B 1 50 ? -25.75 4.508 10.188 1 97.88 50 ILE B C 1
ATOM 2066 O O . ILE B 1 50 ? -24.891 3.654 9.961 1 97.88 50 ILE B O 1
ATOM 2070 N N . ALA B 1 51 ? -25.797 5.617 9.461 1 97.62 51 ALA B N 1
ATOM 2071 C CA . ALA B 1 51 ? -24.922 5.871 8.305 1 97.62 51 ALA B CA 1
ATOM 2072 C C . ALA B 1 51 ? -23.469 5.934 8.727 1 97.62 51 ALA B C 1
ATOM 2074 O O . ALA B 1 51 ? -22.594 5.398 8.039 1 97.62 51 ALA B O 1
ATOM 2075 N N . ASN B 1 52 ? -23.281 6.559 9.797 1 97.81 52 ASN B N 1
ATOM 2076 C CA . ASN B 1 52 ? -21.938 6.695 10.328 1 97.81 52 ASN B CA 1
ATOM 2077 C C . ASN B 1 52 ? -21.344 5.34 10.695 1 97.81 52 ASN B C 1
ATOM 2079 O O . ASN B 1 52 ? -20.188 5.051 10.352 1 97.81 52 ASN B O 1
ATOM 2083 N N . HIS B 1 53 ? -22.094 4.5 11.312 1 98 53 HIS B N 1
ATOM 2084 C CA . HIS B 1 53 ? -21.562 3.219 11.773 1 98 53 HIS B CA 1
ATOM 2085 C C . HIS B 1 53 ? -21.375 2.246 10.617 1 98 53 HIS B C 1
ATOM 2087 O O . HIS B 1 53 ? -20.422 1.468 10.602 1 98 53 HIS B O 1
ATOM 2093 N N . VAL B 1 54 ? -22.25 2.262 9.695 1 98.44 54 VAL B N 1
ATOM 2094 C CA . VAL B 1 54 ? -22.109 1.42 8.508 1 98.44 54 VAL B CA 1
ATOM 2095 C C . VAL B 1 54 ? -20.844 1.805 7.742 1 98.44 54 VAL B C 1
ATOM 2097 O O . VAL B 1 54 ? -20.078 0.936 7.332 1 98.44 54 VAL B O 1
ATOM 2100 N N . ALA B 1 55 ? -20.672 3.107 7.578 1 98.69 55 ALA B N 1
ATOM 2101 C CA . ALA B 1 55 ? -19.469 3.596 6.898 1 98.69 55 ALA B CA 1
ATOM 2102 C C . ALA B 1 55 ? -18.219 3.217 7.672 1 98.69 55 ALA B C 1
ATOM 2104 O O . ALA B 1 55 ? -17.203 2.816 7.074 1 98.69 55 ALA B O 1
ATOM 2105 N N . LEU B 1 56 ? -18.312 3.307 8.938 1 98.12 56 LEU B N 1
ATOM 2106 C CA . LEU B 1 56 ? -17.172 2.971 9.789 1 98.12 56 LEU B CA 1
ATOM 2107 C C . LEU B 1 56 ? -16.797 1.503 9.633 1 98.12 56 LEU B C 1
ATOM 2109 O O . LEU B 1 56 ? -15.617 1.176 9.492 1 98.12 56 LEU B O 1
ATOM 2113 N N . VAL B 1 57 ? -17.734 0.68 9.688 1 98.25 57 VAL B N 1
ATOM 2114 C CA . VAL B 1 57 ? -17.5 -0.756 9.57 1 98.25 57 VAL B CA 1
ATOM 2115 C C . VAL B 1 57 ? -16.906 -1.075 8.203 1 98.25 57 VAL B C 1
ATOM 2117 O O . VAL B 1 57 ? -15.938 -1.839 8.102 1 98.25 57 VAL B O 1
ATOM 2120 N N . PHE B 1 58 ? -17.531 -0.48 7.191 1 98.69 58 PHE B N 1
ATOM 2121 C CA . PHE B 1 58 ? -17.031 -0.645 5.836 1 98.69 58 PHE B CA 1
ATOM 2122 C C . PHE B 1 58 ? -15.555 -0.246 5.75 1 98.69 58 PHE B C 1
ATOM 2124 O O . PHE B 1 58 ? -14.727 -1.015 5.262 1 98.69 58 PHE B O 1
ATOM 2131 N N . ILE B 1 59 ? -15.188 0.879 6.242 1 98.62 59 ILE B N 1
ATOM 2132 C CA . ILE B 1 59 ? -13.844 1.433 6.172 1 98.62 59 ILE B CA 1
ATOM 2133 C C . ILE B 1 59 ? -12.875 0.548 6.957 1 98.62 59 ILE B C 1
ATOM 2135 O O . ILE B 1 59 ? -11.812 0.184 6.457 1 98.62 59 ILE B O 1
ATOM 2139 N N . GLU B 1 60 ? -13.273 0.094 8.141 1 97.56 60 GLU B N 1
ATOM 2140 C CA . GLU B 1 60 ? -12.406 -0.687 9.016 1 97.56 60 GLU B CA 1
ATOM 2141 C C . GLU B 1 60 ? -12.133 -2.07 8.438 1 97.56 60 GLU B C 1
ATOM 2143 O O . GLU B 1 60 ? -11.008 -2.57 8.5 1 97.56 60 GLU B O 1
ATOM 2148 N N . ILE B 1 61 ? -13.086 -2.623 7.863 1 98.44 61 ILE B N 1
ATOM 2149 C CA . ILE B 1 61 ? -12.93 -3.961 7.305 1 98.44 61 ILE B CA 1
ATOM 2150 C C . ILE B 1 61 ? -12.016 -3.91 6.086 1 98.44 61 ILE B C 1
ATOM 2152 O O . ILE B 1 61 ? -11.078 -4.703 5.973 1 98.44 61 ILE B O 1
ATOM 2156 N N . ILE B 1 62 ? -12.281 -2.973 5.219 1 98.69 62 ILE B N 1
ATOM 2157 C CA . ILE B 1 62 ? -11.562 -2.908 3.953 1 98.69 62 ILE B CA 1
ATOM 2158 C C . ILE B 1 62 ? -10.125 -2.451 4.199 1 98.69 62 ILE B C 1
ATOM 2160 O O . ILE B 1 62 ? -9.18 -3.033 3.658 1 98.69 62 ILE B O 1
ATOM 2164 N N . ARG B 1 63 ? -9.898 -1.479 5.039 1 98.06 63 ARG B N 1
ATOM 2165 C CA . ARG B 1 63 ? -8.555 -0.977 5.312 1 98.06 63 ARG B CA 1
ATOM 2166 C C . ARG B 1 63 ? -7.789 -1.926 6.23 1 98.06 63 ARG B C 1
ATOM 2168 O O . ARG B 1 63 ? -6.562 -1.854 6.32 1 98.06 63 ARG B O 1
ATOM 2175 N N . GLY B 1 64 ? -8.547 -2.859 6.898 1 98.06 64 GLY B N 1
ATOM 2176 C CA . GLY B 1 64 ? -7.918 -3.771 7.84 1 98.06 64 GLY B CA 1
ATOM 2177 C C . GLY B 1 64 ? -7.574 -5.117 7.23 1 98.06 64 GLY B C 1
ATOM 2178 O O . GLY B 1 64 ? -6.977 -5.969 7.891 1 98.06 64 GLY B O 1
ATOM 2179 N N . THR B 1 65 ? -7.934 -5.336 5.977 1 98.56 65 THR B N 1
ATOM 2180 C CA . THR B 1 65 ? -7.645 -6.586 5.277 1 98.56 65 THR B CA 1
ATOM 2181 C C . THR B 1 65 ? -6.816 -6.328 4.023 1 98.56 65 THR B C 1
ATOM 2183 O O . THR B 1 65 ? -6.922 -5.262 3.414 1 98.56 65 THR B O 1
ATOM 2186 N N . PRO B 1 66 ? -5.934 -7.258 3.67 1 98.56 66 PRO B N 1
ATOM 2187 C CA . PRO B 1 66 ? -5.121 -7.074 2.465 1 98.56 66 PRO B CA 1
ATOM 2188 C C . PRO B 1 66 ? -5.953 -7.086 1.185 1 98.56 66 PRO B C 1
ATOM 2190 O O . PRO B 1 66 ? -6.902 -7.867 1.067 1 98.56 66 PRO B O 1
ATOM 2193 N N . ILE B 1 67 ? -5.555 -6.316 0.252 1 98.31 67 ILE B N 1
ATOM 2194 C CA . ILE B 1 67 ? -6.266 -6.223 -1.018 1 98.31 67 ILE B CA 1
ATOM 2195 C C . ILE B 1 67 ? -6.238 -7.574 -1.729 1 98.31 67 ILE B C 1
ATOM 2197 O O . ILE B 1 67 ? -7.191 -7.938 -2.422 1 98.31 67 ILE B O 1
ATOM 2201 N N . VAL B 1 68 ? -5.215 -8.367 -1.561 1 98.25 68 VAL B N 1
ATOM 2202 C CA . VAL B 1 68 ? -5.117 -9.688 -2.164 1 98.25 68 VAL B CA 1
ATOM 2203 C C . VAL B 1 68 ? -6.238 -10.578 -1.637 1 98.25 68 VAL B C 1
ATOM 2205 O O . VAL B 1 68 ? -6.891 -11.297 -2.406 1 98.25 68 VAL B O 1
ATOM 2208 N N . VAL B 1 69 ? -6.461 -10.5 -0.362 1 98.25 69 VAL B N 1
ATOM 2209 C CA . VAL B 1 69 ? -7.527 -11.289 0.243 1 98.25 69 VAL B CA 1
ATOM 2210 C C . VAL B 1 69 ? -8.883 -10.805 -0.279 1 98.25 69 VAL B C 1
ATOM 2212 O O . VAL B 1 69 ? -9.773 -11.617 -0.536 1 98.25 69 VAL B O 1
ATOM 2215 N N . GLN B 1 70 ? -9.016 -9.555 -0.492 1 98.56 70 GLN B N 1
ATOM 2216 C CA . GLN B 1 70 ? -10.25 -8.969 -1.002 1 98.56 70 GLN B CA 1
ATOM 2217 C C . GLN B 1 70 ? -10.555 -9.469 -2.412 1 98.56 70 GLN B C 1
ATOM 2219 O O . GLN B 1 70 ? -11.688 -9.867 -2.703 1 98.56 70 GLN B O 1
ATOM 2224 N N . VAL B 1 71 ? -9.531 -9.477 -3.248 1 98.12 71 VAL B N 1
ATOM 2225 C CA . VAL B 1 71 ? -9.781 -9.883 -4.629 1 98.12 71 VAL B CA 1
ATOM 2226 C C . VAL B 1 71 ? -10.039 -11.383 -4.684 1 98.12 71 VAL B C 1
ATOM 2228 O O . VAL B 1 71 ? -10.844 -11.852 -5.492 1 98.12 71 VAL B O 1
ATOM 2231 N N . MET B 1 72 ? -9.352 -12.156 -3.869 1 97.31 72 MET B N 1
ATOM 2232 C CA . MET B 1 72 ? -9.609 -13.594 -3.832 1 97.31 72 MET B CA 1
ATOM 2233 C C . MET B 1 72 ? -11.031 -13.883 -3.363 1 97.31 72 MET B C 1
ATOM 2235 O O . MET B 1 72 ? -11.672 -14.812 -3.855 1 97.31 72 MET B O 1
ATOM 2239 N N . TYR B 1 73 ? -11.461 -13.07 -2.412 1 97.19 73 TYR B N 1
ATOM 2240 C CA . TYR B 1 73 ? -12.82 -13.211 -1.916 1 97.19 73 TYR B CA 1
ATOM 2241 C C . TYR B 1 73 ? -13.836 -12.891 -3.01 1 97.19 73 TYR B C 1
ATOM 2243 O O . TYR B 1 73 ? -14.766 -13.664 -3.246 1 97.19 73 TYR B O 1
ATOM 2251 N N . ILE B 1 74 ? -13.656 -11.836 -3.691 1 97.06 74 ILE B N 1
ATOM 2252 C CA . ILE B 1 74 ? -14.586 -11.352 -4.711 1 97.06 74 ILE B CA 1
ATOM 2253 C C . ILE B 1 74 ? -14.594 -12.312 -5.895 1 97.06 74 ILE B C 1
ATOM 2255 O O . ILE B 1 74 ? -15.664 -12.633 -6.434 1 97.06 74 ILE B O 1
ATOM 2259 N N . TYR B 1 75 ? -13.469 -12.812 -6.258 1 96.12 75 TYR B N 1
ATOM 2260 C CA . TYR B 1 75 ? -13.344 -13.617 -7.469 1 96.12 75 TYR B CA 1
ATOM 2261 C C . TYR B 1 75 ? -13.734 -15.07 -7.203 1 96.12 75 TYR B C 1
ATOM 2263 O O . TYR B 1 75 ? -14.383 -15.703 -8.039 1 96.12 75 TYR B O 1
ATOM 2271 N N . PHE B 1 76 ? -13.383 -15.602 -6.055 1 93.5 76 PHE B N 1
ATOM 2272 C CA . PHE B 1 76 ? -13.562 -17.031 -5.848 1 93.5 76 PHE B CA 1
ATOM 2273 C C . PHE B 1 76 ? -14.695 -17.297 -4.867 1 93.5 76 PHE B C 1
ATOM 2275 O O . PHE B 1 76 ? -15.43 -18.281 -5.008 1 93.5 76 PHE B O 1
ATOM 2282 N N . ALA B 1 77 ? -14.836 -16.5 -3.816 1 92.75 77 ALA B N 1
ATOM 2283 C CA . ALA B 1 77 ? -15.766 -16.797 -2.73 1 92.75 77 ALA B CA 1
ATOM 2284 C C . ALA B 1 77 ? -17.172 -16.281 -3.057 1 92.75 77 ALA B C 1
ATOM 2286 O O . ALA B 1 77 ? -18.156 -17 -2.865 1 92.75 77 ALA B O 1
ATOM 2287 N N . LEU B 1 78 ? -17.234 -15.117 -3.629 1 90.62 78 LEU B N 1
ATOM 2288 C CA . LEU B 1 78 ? -18.531 -14.469 -3.85 1 90.62 78 LEU B CA 1
ATOM 2289 C C . LEU B 1 78 ? -19.375 -15.266 -4.836 1 90.62 78 LEU B C 1
ATOM 2291 O O . LEU B 1 78 ? -20.578 -15.445 -4.625 1 90.62 78 LEU B O 1
ATOM 2295 N N . PRO B 1 79 ? -18.812 -15.75 -5.875 1 89.69 79 PRO B N 1
ATOM 2296 C CA . PRO B 1 79 ? -19.625 -16.531 -6.812 1 89.69 79 PRO B CA 1
ATOM 2297 C C . PRO B 1 79 ? -20.141 -17.828 -6.203 1 89.69 79 PRO B C 1
ATOM 2299 O O . PRO B 1 79 ? -21.125 -18.391 -6.684 1 89.69 79 PRO B O 1
ATOM 2302 N N . MET B 1 80 ? -19.484 -18.344 -5.203 1 86.31 80 MET B N 1
ATOM 2303 C CA . MET B 1 80 ? -19.938 -19.547 -4.516 1 86.31 80 MET B CA 1
ATOM 2304 C C . MET B 1 80 ? -21.172 -19.25 -3.656 1 86.31 80 MET B C 1
ATOM 2306 O O . MET B 1 80 ? -22.031 -20.094 -3.492 1 86.31 80 MET B O 1
ATOM 2310 N N . ALA B 1 81 ? -21.203 -18.062 -3.17 1 85.19 81 ALA B N 1
ATOM 2311 C CA . ALA B 1 81 ? -22.359 -17.641 -2.373 1 85.19 81 ALA B CA 1
ATOM 2312 C C . ALA B 1 81 ? -23.547 -17.312 -3.266 1 85.19 81 ALA B C 1
ATOM 2314 O O . ALA B 1 81 ? -24.703 -17.484 -2.865 1 85.19 81 ALA B O 1
ATOM 2315 N N . PHE B 1 82 ? -23.188 -16.844 -4.484 1 89.25 82 PHE B N 1
ATOM 2316 C CA . PHE B 1 82 ? -24.203 -16.484 -5.465 1 89.25 82 PHE B CA 1
ATOM 2317 C C . PHE B 1 82 ? -23.969 -17.203 -6.789 1 89.25 82 PHE B C 1
ATOM 2319 O O . PHE B 1 82 ? -23.328 -16.656 -7.691 1 89.25 82 PHE B O 1
ATOM 2326 N N . PRO B 1 83 ? -24.531 -18.328 -6.938 1 82.38 83 PRO B N 1
ATOM 2327 C CA . PRO B 1 83 ? -24.219 -19.188 -8.07 1 82.38 83 PRO B CA 1
ATOM 2328 C C . PRO B 1 83 ? -24.516 -18.547 -9.414 1 82.38 83 PRO B C 1
ATOM 2330 O O . PRO B 1 83 ? -23.906 -18.891 -10.43 1 82.38 83 PRO B O 1
ATOM 2333 N N . ASP B 1 84 ? -25.312 -17.672 -9.43 1 86.69 84 ASP B N 1
ATOM 2334 C CA . ASP B 1 84 ? -25.672 -17.047 -10.703 1 86.69 84 ASP B CA 1
ATOM 2335 C C . ASP B 1 84 ? -24.719 -15.906 -11.047 1 86.69 84 ASP B C 1
ATOM 2337 O O . ASP B 1 84 ? -24.766 -15.367 -12.156 1 86.69 84 ASP B O 1
ATOM 2341 N N . LEU B 1 85 ? -23.828 -15.719 -10.141 1 85.5 85 LEU B N 1
ATOM 2342 C CA . LEU B 1 85 ? -22.906 -14.602 -10.336 1 85.5 85 LEU B CA 1
ATOM 2343 C C . LEU B 1 85 ? -21.594 -15.078 -10.961 1 85.5 85 LEU B C 1
ATOM 2345 O O . LEU B 1 85 ? -20.922 -15.945 -10.406 1 85.5 85 LEU B O 1
ATOM 2349 N N . ARG B 1 86 ? -21.391 -14.688 -12.266 1 88 86 ARG B N 1
ATOM 2350 C CA . ARG B 1 86 ? -20.078 -14.914 -12.883 1 88 86 ARG B CA 1
ATOM 2351 C C . ARG B 1 86 ? -19.312 -13.609 -13.031 1 88 86 ARG B C 1
ATOM 2353 O O . ARG B 1 86 ? -19.797 -12.656 -13.648 1 88 86 ARG B O 1
ATOM 2360 N N . ILE B 1 87 ? -18.156 -13.602 -12.438 1 92.5 87 ILE B N 1
ATOM 2361 C CA . ILE B 1 87 ? -17.344 -12.391 -12.492 1 92.5 87 ILE B CA 1
ATOM 2362 C C . ILE B 1 87 ? -16.047 -12.68 -13.25 1 92.5 87 ILE B C 1
ATOM 2364 O O . ILE B 1 87 ? -15.289 -13.57 -12.867 1 92.5 87 ILE B O 1
ATOM 2368 N N . ASP B 1 88 ? -15.891 -11.992 -14.344 1 96 88 ASP B N 1
ATOM 2369 C CA . ASP B 1 88 ? -14.641 -12.18 -15.07 1 96 88 ASP B CA 1
ATOM 2370 C C . ASP B 1 88 ? -13.477 -11.5 -14.344 1 96 88 ASP B C 1
ATOM 2372 O O . ASP B 1 88 ? -13.695 -10.68 -13.445 1 96 88 ASP B O 1
ATOM 2376 N N . THR B 1 89 ? -12.281 -11.844 -14.734 1 97.25 89 THR B N 1
ATOM 2377 C CA . THR B 1 89 ? -11.086 -11.375 -14.039 1 97.25 89 THR B CA 1
ATOM 2378 C C . THR B 1 89 ? -10.984 -9.859 -14.086 1 97.25 89 THR B C 1
ATOM 2380 O O . THR B 1 89 ? -10.602 -9.227 -13.094 1 97.25 89 THR B O 1
ATOM 2383 N N . PHE B 1 90 ? -11.312 -9.211 -15.203 1 97.56 90 PHE B N 1
ATOM 2384 C CA . PHE B 1 90 ? -11.273 -7.762 -15.352 1 97.56 90 PHE B CA 1
ATOM 2385 C C . PHE B 1 90 ? -12.234 -7.09 -14.383 1 97.56 90 PHE B C 1
ATOM 2387 O O . PHE B 1 90 ? -11.859 -6.164 -13.664 1 97.56 90 PHE B O 1
ATOM 2394 N N . SER B 1 91 ? -13.461 -7.531 -14.359 1 97.5 91 SER B N 1
ATOM 2395 C CA . SER B 1 91 ? -14.477 -6.965 -13.484 1 97.5 91 SER B CA 1
ATOM 2396 C C . SER B 1 91 ? -14.102 -7.148 -12.016 1 97.5 91 SER B C 1
ATOM 2398 O O . SER B 1 91 ? -14.297 -6.242 -11.203 1 97.5 91 SER B O 1
ATOM 2400 N N . ALA B 1 92 ? -13.586 -8.344 -11.688 1 98.12 92 ALA B N 1
ATOM 2401 C CA . ALA B 1 92 ? -13.156 -8.602 -10.312 1 98.12 92 ALA B CA 1
ATOM 2402 C C . ALA B 1 92 ? -12.07 -7.625 -9.875 1 98.12 92 ALA B C 1
ATOM 2404 O O . ALA B 1 92 ? -12.102 -7.113 -8.758 1 98.12 92 ALA B O 1
ATOM 2405 N N . ALA B 1 93 ? -11.133 -7.371 -10.797 1 98.56 93 ALA B N 1
ATOM 2406 C CA . ALA B 1 93 ? -10.039 -6.445 -10.516 1 98.56 93 ALA B CA 1
ATOM 2407 C C . ALA B 1 93 ? -10.555 -5.027 -10.305 1 98.56 93 ALA B C 1
ATOM 2409 O O . ALA B 1 93 ? -10.188 -4.359 -9.336 1 98.56 93 ALA B O 1
ATOM 2410 N N . VAL B 1 94 ? -11.43 -4.598 -11.148 1 98.69 94 VAL B N 1
ATOM 2411 C CA . VAL B 1 94 ? -11.969 -3.246 -11.094 1 98.69 94 VAL B CA 1
ATOM 2412 C C . VAL B 1 94 ? -12.797 -3.068 -9.82 1 98.69 94 VAL B C 1
ATOM 2414 O O . VAL B 1 94 ? -12.633 -2.082 -9.102 1 98.69 94 VAL B O 1
ATOM 2417 N N . ILE B 1 95 ? -13.609 -4.004 -9.523 1 98.56 95 ILE B N 1
ATOM 2418 C CA . ILE B 1 95 ? -14.477 -3.934 -8.352 1 98.56 95 ILE B CA 1
ATOM 2419 C C . ILE B 1 95 ? -13.625 -3.922 -7.086 1 98.56 95 ILE B C 1
ATOM 2421 O O . ILE B 1 95 ? -13.922 -3.186 -6.141 1 98.56 95 ILE B O 1
ATOM 2425 N N . THR B 1 96 ? -12.625 -4.766 -7.082 1 98.81 96 THR B N 1
ATOM 2426 C CA . THR B 1 96 ? -11.742 -4.816 -5.918 1 98.81 96 THR B CA 1
ATOM 2427 C C . THR B 1 96 ? -11.078 -3.461 -5.684 1 98.81 96 THR B C 1
ATOM 2429 O O . THR B 1 96 ? -11.047 -2.969 -4.555 1 98.81 96 THR B O 1
ATOM 2432 N N . ILE B 1 97 ? -10.539 -2.822 -6.754 1 98.81 97 ILE B N 1
ATOM 2433 C CA . ILE B 1 97 ? -9.922 -1.507 -6.621 1 98.81 97 ILE B CA 1
ATOM 2434 C C . ILE B 1 97 ? -10.977 -0.484 -6.195 1 98.81 97 ILE B C 1
ATOM 2436 O O . ILE B 1 97 ? -10.695 0.393 -5.375 1 98.81 97 ILE B O 1
ATOM 2440 N N . MET B 1 98 ? -12.133 -0.61 -6.746 1 98.81 98 MET B N 1
ATOM 2441 C CA . MET B 1 98 ? -13.234 0.291 -6.402 1 98.81 98 MET B CA 1
ATOM 2442 C C . MET B 1 98 ? -13.516 0.259 -4.906 1 98.81 98 MET B C 1
ATOM 2444 O O . MET B 1 98 ? -13.57 1.306 -4.258 1 98.81 98 MET B O 1
ATOM 2448 N N . ILE B 1 99 ? -13.664 -0.854 -4.371 1 98.81 99 ILE B N 1
ATOM 2449 C CA . ILE B 1 99 ? -14.023 -1.036 -2.967 1 98.81 99 ILE B CA 1
ATOM 2450 C C . ILE B 1 99 ? -12.836 -0.65 -2.082 1 98.81 99 ILE B C 1
ATOM 2452 O O . ILE B 1 99 ? -13 0.098 -1.114 1 98.81 99 ILE B O 1
ATOM 2456 N N . ASN B 1 100 ? -11.688 -1.15 -2.43 1 98.81 100 ASN B N 1
ATOM 2457 C CA . ASN B 1 100 ? -10.484 -0.874 -1.646 1 98.81 100 ASN B CA 1
ATOM 2458 C C . ASN B 1 100 ? -10.164 0.618 -1.617 1 98.81 100 ASN B C 1
ATOM 2460 O O . ASN B 1 100 ? -10.047 1.211 -0.543 1 98.81 100 ASN B O 1
ATOM 2464 N N . SER B 1 101 ? -10.023 1.203 -2.785 1 98.75 101 SER B N 1
ATOM 2465 C CA . SER B 1 101 ? -9.719 2.629 -2.848 1 98.75 101 SER B CA 1
ATOM 2466 C C . SER B 1 101 ? -10.844 3.461 -2.242 1 98.75 101 SER B C 1
ATOM 2468 O O . SER B 1 101 ? -10.602 4.523 -1.667 1 98.75 101 SER B O 1
ATOM 2470 N N . GLY B 1 102 ? -12.086 2.961 -2.375 1 98.88 102 GLY B N 1
ATOM 2471 C CA . GLY B 1 102 ? -13.219 3.654 -1.769 1 98.88 102 GLY B CA 1
ATOM 2472 C C . GLY B 1 102 ? -13.055 3.857 -0.273 1 98.88 102 GLY B C 1
ATOM 2473 O O . GLY B 1 102 ? -13.352 4.938 0.246 1 98.88 102 GLY B O 1
ATOM 2474 N N . ALA B 1 103 ? -12.672 2.844 0.387 1 98.88 103 ALA B N 1
ATOM 2475 C CA . ALA B 1 103 ? -12.469 2.926 1.832 1 98.88 103 ALA B CA 1
ATOM 2476 C C . ALA B 1 103 ? -11.367 3.92 2.18 1 98.88 103 ALA B C 1
ATOM 2478 O O . ALA B 1 103 ? -11.492 4.684 3.139 1 98.88 103 ALA B O 1
ATOM 2479 N N . TYR B 1 104 ? -10.328 3.945 1.438 1 98.56 104 TYR B N 1
ATOM 2480 C CA . TYR B 1 104 ? -9.234 4.879 1.685 1 98.56 104 TYR B CA 1
ATOM 2481 C C . TYR B 1 104 ? -9.648 6.305 1.351 1 98.56 104 TYR B C 1
ATOM 2483 O O . TYR B 1 104 ? -9.328 7.242 2.088 1 98.56 104 TYR B O 1
ATOM 2491 N N . ILE B 1 105 ? -10.344 6.445 0.291 1 98.69 105 ILE B N 1
ATOM 2492 C CA . ILE B 1 105 ? -10.805 7.766 -0.13 1 98.69 105 ILE B CA 1
ATOM 2493 C C . ILE B 1 105 ? -11.828 8.297 0.864 1 98.69 105 ILE B C 1
ATOM 2495 O O . ILE B 1 105 ? -11.914 9.508 1.097 1 98.69 105 ILE B O 1
ATOM 2499 N N . ALA B 1 106 ? -12.586 7.395 1.466 1 98.81 106 ALA B N 1
ATOM 2500 C CA . ALA B 1 106 ? -13.531 7.812 2.494 1 98.81 106 ALA B CA 1
ATOM 2501 C C . ALA B 1 106 ? -12.828 8.547 3.629 1 98.81 106 ALA B C 1
ATOM 2503 O O . ALA B 1 106 ? -13.297 9.586 4.098 1 98.81 106 ALA B O 1
ATOM 2504 N N . GLU B 1 107 ? -11.734 8.031 4.012 1 97.69 107 GLU B N 1
ATOM 2505 C CA . GLU B 1 107 ? -10.953 8.672 5.07 1 97.69 107 GLU B CA 1
ATOM 2506 C C . GLU B 1 107 ? -10.352 9.992 4.59 1 97.69 107 GLU B C 1
ATOM 2508 O O . GLU B 1 107 ? -10.242 10.945 5.359 1 97.69 107 GLU B O 1
ATOM 2513 N N . ILE B 1 108 ? -9.93 9.992 3.369 1 97.88 108 ILE B N 1
ATOM 2514 C CA . ILE B 1 108 ? -9.414 11.219 2.768 1 97.88 108 ILE B CA 1
ATOM 2515 C C . ILE B 1 108 ? -10.516 12.281 2.75 1 97.88 108 ILE B C 1
ATOM 2517 O O . ILE B 1 108 ? -10.273 13.438 3.09 1 97.88 108 ILE B O 1
ATOM 2521 N N . THR B 1 109 ? -11.672 11.852 2.393 1 98.06 109 THR B N 1
ATOM 2522 C CA . THR B 1 109 ? -12.828 12.742 2.342 1 98.06 109 THR B CA 1
ATOM 2523 C C . THR B 1 109 ? -13.133 13.312 3.725 1 98.06 109 THR B C 1
ATOM 2525 O O . THR B 1 109 ? -13.273 14.523 3.887 1 98.06 109 THR B O 1
ATOM 2528 N N . ARG B 1 110 ? -13.258 12.445 4.656 1 97.31 110 ARG B N 1
ATOM 2529 C CA . ARG B 1 110 ? -13.539 12.867 6.023 1 97.31 110 ARG B CA 1
ATOM 2530 C C . ARG B 1 110 ? -12.477 13.844 6.527 1 97.31 110 ARG B C 1
ATOM 2532 O O . ARG B 1 110 ? -12.805 14.898 7.074 1 97.31 110 ARG B O 1
ATOM 2539 N N . GLY B 1 111 ? -11.242 13.492 6.266 1 96.12 111 GLY B N 1
ATOM 2540 C CA . GLY B 1 111 ? -10.156 14.367 6.684 1 96.12 111 GLY B CA 1
ATOM 2541 C C . GLY B 1 111 ? -10.188 15.719 5.996 1 96.12 111 GLY B C 1
ATOM 2542 O O . GLY B 1 111 ? -9.945 16.75 6.629 1 96.12 111 GLY B O 1
ATOM 2543 N N . SER B 1 112 ? -10.445 15.727 4.762 1 96.44 112 SER B N 1
ATOM 2544 C CA . SER B 1 112 ? -10.492 16.953 3.984 1 96.44 112 SER B CA 1
ATOM 2545 C C . SER B 1 112 ? -11.641 17.859 4.438 1 96.44 112 SER B C 1
ATOM 2547 O O . SER B 1 112 ? -11.477 19.078 4.555 1 96.44 112 SER B O 1
ATOM 2549 N N . VAL B 1 113 ? -12.766 17.312 4.723 1 95.69 113 VAL B N 1
ATOM 2550 C CA . VAL B 1 113 ? -13.938 18.062 5.156 1 95.69 113 VAL B CA 1
ATOM 2551 C C . VAL B 1 113 ? -13.68 18.672 6.535 1 95.69 113 VAL B C 1
ATOM 2553 O O . VAL B 1 113 ? -13.977 19.844 6.773 1 95.69 113 VAL B O 1
ATOM 2556 N N . LEU B 1 114 ? -13.094 17.891 7.395 1 95.25 114 LEU B N 1
ATOM 2557 C CA . LEU B 1 114 ? -12.859 18.328 8.766 1 95.25 114 LEU B CA 1
ATOM 2558 C C . LEU B 1 114 ? -11.742 19.375 8.82 1 95.25 114 LEU B C 1
ATOM 2560 O O . LEU B 1 114 ? -11.617 20.109 9.805 1 95.25 114 LEU B O 1
ATOM 2564 N N . SER B 1 115 ? -10.945 19.359 7.785 1 94.31 115 SER B N 1
ATOM 2565 C CA . SER B 1 115 ? -9.828 20.297 7.773 1 94.31 115 SER B CA 1
ATOM 2566 C C . SER B 1 115 ? -10.289 21.703 7.414 1 94.31 115 SER B C 1
ATOM 2568 O O . SER B 1 115 ? -9.539 22.672 7.574 1 94.31 115 SER B O 1
ATOM 2570 N N . ILE B 1 116 ? -11.539 21.859 6.953 1 94.44 116 ILE B N 1
ATOM 2571 C CA . ILE B 1 116 ? -12.078 23.156 6.551 1 94.44 116 ILE B CA 1
ATOM 2572 C C . ILE B 1 116 ? -12.438 23.969 7.789 1 94.44 116 ILE B C 1
ATOM 2574 O O . ILE B 1 116 ? -13.109 23.469 8.695 1 94.44 116 ILE B O 1
ATOM 2578 N N . HIS B 1 117 ? -11.961 25.172 7.801 1 94.44 117 HIS B N 1
ATOM 2579 C CA . HIS B 1 117 ? -12.219 26.078 8.922 1 94.44 117 HIS B CA 1
ATOM 2580 C C . HIS B 1 117 ? -13.711 26.25 9.156 1 94.44 117 HIS B C 1
ATOM 2582 O O . HIS B 1 117 ? -14.484 26.406 8.203 1 94.44 117 HIS B O 1
ATOM 2588 N N . LYS B 1 118 ? -14.094 26.266 10.336 1 93.44 118 LYS B N 1
ATOM 2589 C CA . LYS B 1 118 ? -15.5 26.359 10.727 1 93.44 118 LYS B CA 1
ATOM 2590 C C . LYS B 1 118 ? -16.125 27.672 10.258 1 93.44 118 LYS B C 1
ATOM 2592 O O . LYS B 1 118 ? -17.344 27.766 10.109 1 93.44 118 LYS B O 1
ATOM 2597 N N . GLY B 1 119 ? -15.203 28.625 10.094 1 92.44 119 GLY B N 1
ATOM 2598 C CA . GLY B 1 119 ? -15.672 29.922 9.633 1 92.44 119 GLY B CA 1
ATOM 2599 C C . GLY B 1 119 ? -16.453 29.844 8.336 1 92.44 119 GLY B C 1
ATOM 2600 O O . GLY B 1 119 ? -17.391 30.609 8.125 1 92.44 119 GLY B O 1
ATOM 2601 N N . PHE B 1 120 ? -16.125 28.922 7.469 1 93.31 120 PHE B N 1
ATOM 2602 C CA . PHE B 1 120 ? -16.812 28.766 6.195 1 93.31 120 PHE B CA 1
ATOM 2603 C C . PHE B 1 120 ? -18.234 28.266 6.406 1 93.31 120 PHE B C 1
ATOM 2605 O O . PHE B 1 120 ? -19.172 28.719 5.746 1 93.31 120 PHE B O 1
ATOM 2612 N N . SER B 1 121 ? -18.359 27.328 7.316 1 91.88 121 SER B N 1
ATOM 2613 C CA . SER B 1 121 ? -19.688 26.828 7.652 1 91.88 121 SER B CA 1
ATOM 2614 C C . SER B 1 121 ? -20.531 27.906 8.312 1 91.88 121 SER B C 1
ATOM 2616 O O . SER B 1 121 ? -21.719 28.047 8.008 1 91.88 121 SER B O 1
ATOM 2618 N N . GLU B 1 122 ? -19.922 28.656 9.18 1 94.38 122 GLU B N 1
ATOM 2619 C CA . GLU B 1 122 ? -20.609 29.75 9.867 1 94.38 122 GLU B CA 1
ATOM 2620 C C . GLU B 1 122 ? -21.016 30.844 8.883 1 94.38 122 GLU B C 1
ATOM 2622 O O . GLU B 1 122 ? -22.109 31.391 8.992 1 94.38 122 GLU B O 1
ATOM 2627 N N . ALA B 1 123 ? -20.141 31.109 8.016 1 93.69 123 ALA B N 1
ATOM 2628 C CA . ALA B 1 123 ? -20.422 32.125 7.004 1 93.69 123 ALA B CA 1
ATOM 2629 C C . ALA B 1 123 ? -21.594 31.703 6.121 1 93.69 123 ALA B C 1
ATOM 2631 O O . ALA B 1 123 ? -22.438 32.531 5.766 1 93.69 123 ALA B O 1
ATOM 2632 N N . GLY B 1 124 ? -21.578 30.484 5.738 1 91.25 124 GLY B N 1
ATOM 2633 C CA . GLY B 1 124 ? -22.703 29.984 4.945 1 91.25 124 GLY B CA 1
ATOM 2634 C C . GLY B 1 124 ? -24.031 30.094 5.66 1 91.25 124 GLY B C 1
ATOM 2635 O O . GLY B 1 124 ? -25.016 30.547 5.074 1 91.25 124 GLY B O 1
ATOM 2636 N N . LEU B 1 125 ? -24 29.828 6.91 1 91 125 LEU B N 1
ATOM 2637 C CA . LEU B 1 125 ? -25.203 29.906 7.719 1 91 125 LEU B CA 1
ATOM 2638 C C . LEU B 1 125 ? -25.625 31.359 7.934 1 91 125 LEU B C 1
ATOM 2640 O O . LEU B 1 125 ? -26.812 31.688 7.93 1 91 125 LEU B O 1
ATOM 2644 N N . ALA B 1 126 ? -24.656 32.156 8.102 1 94.44 126 ALA B N 1
ATOM 2645 C CA . ALA B 1 126 ? -24.906 33.594 8.297 1 94.44 126 ALA B CA 1
ATOM 2646 C C . ALA B 1 126 ? -25.531 34.219 7.055 1 94.44 126 ALA B C 1
ATOM 2648 O O . ALA B 1 126 ? -26.312 35.156 7.152 1 94.44 126 ALA B O 1
ATOM 2649 N N . LEU B 1 127 ? -25.203 33.688 5.863 1 94.81 127 LEU B N 1
ATOM 2650 C CA . LEU B 1 127 ? -25.719 34.188 4.598 1 94.8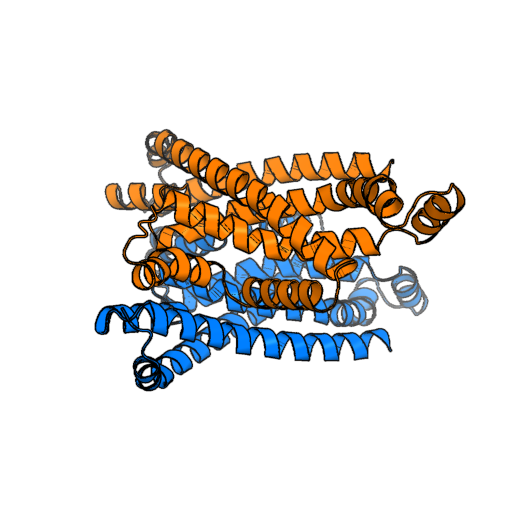1 127 LEU B CA 1
ATOM 2651 C C . LEU B 1 127 ? -27.109 33.625 4.328 1 94.81 127 LEU B C 1
ATOM 2653 O O . LEU B 1 127 ? -27.719 33.938 3.303 1 94.81 127 LEU B O 1
ATOM 2657 N N . GLY B 1 128 ? -27.625 32.781 5.297 1 93.94 128 GLY B N 1
ATOM 2658 C CA . GLY B 1 128 ? -28.984 32.281 5.176 1 93.94 128 GLY B CA 1
ATOM 2659 C C . GLY B 1 128 ? -29.078 30.891 4.562 1 93.94 128 GLY B C 1
ATOM 2660 O O . GLY B 1 128 ? -30.172 30.375 4.328 1 93.94 128 GLY B O 1
ATOM 2661 N N . LEU B 1 129 ? -27.938 30.312 4.301 1 93.88 129 LEU B N 1
ATOM 2662 C CA . LEU B 1 129 ? -27.938 28.953 3.768 1 93.88 129 LEU B CA 1
ATOM 2663 C C . LEU B 1 129 ? -28.281 27.938 4.859 1 93.88 129 LEU B C 1
ATOM 2665 O O . LEU B 1 129 ? -27.906 28.125 6.02 1 93.88 129 LEU B O 1
ATOM 2669 N N . SER B 1 130 ? -28.984 26.891 4.402 1 95.25 130 SER B N 1
ATOM 2670 C CA . SER B 1 130 ? -29.203 25.781 5.312 1 95.25 130 SER B CA 1
ATOM 2671 C C . SER B 1 130 ? -27.938 24.953 5.5 1 95.25 130 SER B C 1
ATOM 2673 O O . SER B 1 130 ? -26.953 25.141 4.766 1 95.25 130 SER B O 1
ATOM 2675 N N . ARG B 1 131 ? -27.969 24.062 6.465 1 91.19 131 ARG B N 1
ATOM 2676 C CA . ARG B 1 131 ? -26.812 23.203 6.711 1 91.19 131 ARG B CA 1
ATOM 2677 C C . ARG B 1 131 ? -26.469 22.375 5.473 1 91.19 131 ARG B C 1
ATOM 2679 O O . ARG B 1 131 ? -25.297 22.25 5.105 1 91.19 131 ARG B O 1
ATOM 2686 N N . ARG B 1 132 ? -27.469 21.828 4.895 1 92.31 132 ARG B N 1
ATOM 2687 C CA . ARG B 1 132 ? -27.281 21 3.707 1 92.31 132 ARG B CA 1
ATOM 2688 C C . ARG B 1 132 ? -26.75 21.828 2.543 1 92.31 132 ARG B C 1
ATOM 2690 O O . ARG B 1 132 ? -25.891 21.375 1.792 1 92.31 132 ARG B O 1
ATOM 2697 N N . GLU B 1 133 ? -27.219 23.016 2.447 1 94.5 133 GLU B N 1
ATOM 2698 C CA . GLU B 1 133 ? -26.766 23.906 1.388 1 94.5 133 GLU B CA 1
ATOM 2699 C C . GLU B 1 133 ? -25.312 24.344 1.621 1 94.5 133 GLU B C 1
ATOM 2701 O O . GLU B 1 133 ? -24.547 24.469 0.672 1 94.5 133 GLU B O 1
ATOM 2706 N N . THR B 1 134 ? -25.078 24.625 2.879 1 94.38 134 THR B N 1
ATOM 2707 C CA . THR B 1 134 ? -23.734 25.031 3.232 1 94.38 134 THR B CA 1
ATOM 2708 C C . THR B 1 134 ? -22.734 23.938 2.908 1 94.38 134 THR B C 1
ATOM 2710 O O . THR B 1 134 ? -21.656 24.203 2.357 1 94.38 134 THR B O 1
ATOM 2713 N N . ILE B 1 135 ? -23.109 22.703 3.213 1 92.31 135 ILE B N 1
ATOM 2714 C CA . ILE B 1 135 ? -22.234 21.578 2.934 1 92.31 135 ILE B CA 1
ATOM 2715 C C . ILE B 1 135 ? -22.078 21.406 1.425 1 92.31 135 ILE B C 1
ATOM 2717 O O . ILE B 1 135 ? -20.969 21.25 0.923 1 92.31 135 ILE B O 1
ATOM 2721 N N . ARG B 1 136 ? -23.094 21.422 0.738 1 92.56 136 ARG B N 1
ATOM 2722 C CA . ARG B 1 136 ? -23.094 21.109 -0.689 1 92.56 136 ARG B CA 1
ATOM 2723 C C . ARG B 1 136 ? -22.422 22.219 -1.489 1 92.56 136 ARG B C 1
ATOM 2725 O O . ARG B 1 136 ? -21.688 21.953 -2.439 1 92.56 136 ARG B O 1
ATOM 2732 N N . HIS B 1 137 ? -22.594 23.5 -1.026 1 93.56 137 HIS B N 1
ATOM 2733 C CA . HIS B 1 137 ? -22.188 24.609 -1.887 1 93.56 137 HIS B CA 1
ATOM 2734 C C . HIS B 1 137 ? -20.906 25.25 -1.388 1 93.56 137 HIS B C 1
ATOM 2736 O O . HIS B 1 137 ? -20.234 25.969 -2.135 1 93.56 137 HIS B O 1
ATOM 2742 N N . VAL B 1 138 ? -20.609 25.047 -0.203 1 93.81 138 VAL B N 1
ATOM 2743 C CA . VAL B 1 138 ? -19.453 25.75 0.353 1 93.81 138 VAL B CA 1
ATOM 2744 C C . VAL B 1 138 ? -18.375 24.75 0.756 1 93.81 138 VAL B C 1
ATOM 2746 O O . VAL B 1 138 ? -17.281 24.734 0.187 1 93.81 138 VAL B O 1
ATOM 2749 N N . ILE B 1 139 ? -18.766 23.828 1.564 1 94.38 139 ILE B N 1
ATOM 2750 C CA . ILE B 1 139 ? -17.797 22.953 2.188 1 94.38 139 ILE B CA 1
ATOM 2751 C C . ILE B 1 139 ? -17.312 21.906 1.17 1 94.38 139 ILE B C 1
ATOM 2753 O O . ILE B 1 139 ? -16.109 21.703 1.003 1 94.38 139 ILE B O 1
ATOM 2757 N N . MET B 1 140 ? -18.219 21.328 0.451 1 93.88 140 MET B N 1
ATOM 2758 C CA . MET B 1 140 ? -17.891 20.219 -0.422 1 93.88 140 MET B CA 1
ATOM 2759 C C . MET B 1 140 ? -16.953 20.656 -1.542 1 93.88 140 MET B C 1
ATOM 2761 O O . MET B 1 140 ? -15.961 19.969 -1.828 1 93.88 140 MET B O 1
ATOM 2765 N N . PRO B 1 141 ? -17.266 21.766 -2.158 1 94.38 141 PRO B N 1
ATOM 2766 C CA . PRO B 1 141 ? -16.344 22.203 -3.211 1 94.38 141 PRO B CA 1
ATOM 2767 C C . PRO B 1 141 ? -14.93 22.484 -2.686 1 94.38 141 PRO B C 1
ATOM 2769 O O . PRO B 1 141 ? -13.945 22.172 -3.355 1 94.38 141 PRO B O 1
ATOM 2772 N N . LEU B 1 142 ? -14.828 23.031 -1.534 1 94.44 142 LEU B N 1
ATOM 2773 C CA . LEU B 1 142 ? -13.531 23.312 -0.923 1 94.44 142 LEU B CA 1
ATOM 2774 C C . LEU B 1 142 ? -12.82 22.016 -0.535 1 94.44 142 LEU B C 1
ATOM 2776 O O . LEU B 1 142 ? -11.617 21.875 -0.744 1 94.44 142 LEU B O 1
ATOM 2780 N N . ALA B 1 143 ? -13.562 21.094 -0.041 1 95.31 143 ALA B N 1
ATOM 2781 C CA . ALA B 1 143 ? -13.008 19.797 0.373 1 95.31 143 ALA B CA 1
ATOM 2782 C C . ALA B 1 143 ? -12.508 19.016 -0.83 1 95.31 143 ALA B C 1
ATOM 2784 O O . ALA B 1 143 ? -11.461 18.375 -0.765 1 95.31 143 ALA B O 1
ATOM 2785 N N . LEU B 1 144 ? -13.258 19.031 -1.911 1 94.81 144 LEU B N 1
ATOM 2786 C CA . LEU B 1 144 ? -12.891 18.297 -3.119 1 94.81 144 LEU B CA 1
ATOM 2787 C C . LEU B 1 144 ? -11.578 18.812 -3.689 1 94.81 144 LEU B C 1
ATOM 2789 O O . LEU B 1 144 ? -10.742 18.031 -4.156 1 94.81 144 LEU B O 1
ATOM 2793 N N . ARG B 1 145 ? -11.422 20.094 -3.631 1 92.69 145 ARG B N 1
ATOM 2794 C CA . ARG B 1 145 ? -10.172 20.688 -4.102 1 92.69 145 ARG B CA 1
ATOM 2795 C C . ARG B 1 145 ? -9 20.281 -3.223 1 92.69 145 ARG B C 1
ATOM 2797 O O . ARG B 1 145 ? -7.902 20.016 -3.723 1 92.69 145 ARG B O 1
ATOM 2804 N N . ARG B 1 146 ? -9.312 20.203 -1.97 1 92.5 146 ARG B N 1
ATOM 2805 C CA . ARG B 1 146 ? -8.266 19.859 -1.013 1 92.5 146 ARG B CA 1
ATOM 2806 C C . ARG B 1 146 ? -7.883 18.391 -1.128 1 92.5 146 ARG B C 1
ATOM 2808 O O . ARG B 1 146 ? -6.777 18 -0.747 1 92.5 146 ARG B O 1
ATOM 2815 N N . MET B 1 147 ? -8.734 17.547 -1.718 1 95.38 147 MET B N 1
ATOM 2816 C CA . MET B 1 147 ? -8.508 16.094 -1.79 1 95.38 147 MET B CA 1
ATOM 2817 C C . MET B 1 147 ? -7.707 15.734 -3.035 1 95.38 147 MET B C 1
ATOM 2819 O O . MET B 1 147 ? -7.211 14.609 -3.154 1 95.38 147 MET B O 1
ATOM 2823 N N . LEU B 1 148 ? -7.555 16.641 -3.908 1 94.56 148 LEU B N 1
ATOM 2824 C CA . LEU B 1 148 ? -7.035 16.328 -5.234 1 94.56 148 LEU B CA 1
ATOM 2825 C C . LEU B 1 148 ? -5.652 15.688 -5.145 1 94.56 148 LEU B C 1
ATOM 2827 O O . LEU B 1 148 ? -5.395 14.664 -5.77 1 94.56 148 LEU B O 1
ATOM 2831 N N . PRO B 1 149 ? -4.711 16.266 -4.336 1 93.81 149 PRO B N 1
ATOM 2832 C CA . PRO B 1 149 ? -3.404 15.609 -4.211 1 93.81 149 PRO B CA 1
ATOM 2833 C C . PRO B 1 149 ? -3.504 14.18 -3.674 1 93.81 149 PRO B C 1
ATOM 2835 O O . PRO B 1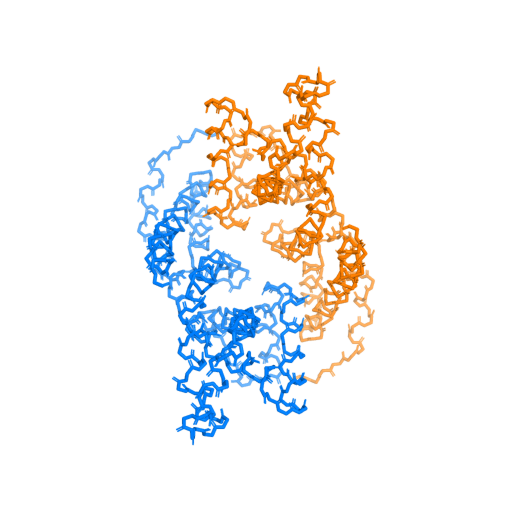 149 ? -2.836 13.281 -4.18 1 93.81 149 PRO B O 1
ATOM 2838 N N . SER B 1 150 ? -4.375 13.969 -2.715 1 96.12 150 SER B N 1
ATOM 2839 C CA . SER B 1 150 ? -4.559 12.648 -2.119 1 96.12 150 SER B CA 1
ATOM 2840 C C . SER B 1 150 ? -5.184 11.672 -3.115 1 96.12 150 SER B C 1
ATOM 2842 O O . SER B 1 150 ? -4.879 10.477 -3.094 1 96.12 150 SER B O 1
ATOM 2844 N N . LEU B 1 151 ? -6.051 12.172 -3.941 1 96.94 151 LEU B N 1
ATOM 2845 C CA . LEU B 1 151 ? -6.664 11.336 -4.965 1 96.94 151 LEU B CA 1
ATOM 2846 C C . LEU B 1 151 ? -5.637 10.914 -6.012 1 96.94 151 LEU B C 1
ATOM 2848 O O . LEU B 1 151 ? -5.672 9.789 -6.508 1 96.94 151 LEU B O 1
ATOM 2852 N N . GLY B 1 152 ? -4.77 11.875 -6.371 1 96.06 152 GLY B N 1
ATOM 2853 C CA . GLY B 1 152 ? -3.666 11.531 -7.254 1 96.06 152 GLY B CA 1
ATOM 2854 C C . GLY B 1 152 ? -2.77 10.445 -6.695 1 96.06 152 GLY B C 1
ATOM 2855 O O . GLY B 1 152 ? -2.369 9.531 -7.418 1 96.06 152 GLY B O 1
ATOM 2856 N N . ASN B 1 153 ? -2.48 10.562 -5.438 1 96.56 153 ASN B N 1
ATOM 2857 C CA . ASN B 1 153 ? -1.692 9.523 -4.781 1 96.56 153 ASN B CA 1
ATOM 2858 C C . ASN B 1 153 ? -2.416 8.18 -4.781 1 96.56 153 ASN B C 1
ATOM 2860 O O . ASN B 1 153 ? -1.791 7.137 -4.953 1 96.56 153 ASN B O 1
ATOM 2864 N N . GLN B 1 154 ? -3.672 8.25 -4.582 1 98.12 154 GLN B N 1
ATOM 2865 C CA . GLN B 1 154 ? -4.473 7.031 -4.613 1 98.12 154 GLN B CA 1
ATOM 2866 C C . GLN B 1 154 ? -4.43 6.379 -5.992 1 98.12 154 GLN B C 1
ATOM 2868 O O . GLN B 1 154 ? -4.457 5.152 -6.105 1 98.12 154 GLN B O 1
ATOM 2873 N N . LEU B 1 155 ? -4.395 7.188 -6.996 1 98.19 155 LEU B N 1
ATOM 2874 C CA . LEU B 1 155 ? -4.262 6.641 -8.344 1 98.19 155 LEU B CA 1
ATOM 2875 C C . LEU B 1 155 ? -2.941 5.898 -8.5 1 98.19 155 LEU B C 1
ATOM 2877 O O . LEU B 1 155 ? -2.9 4.812 -9.086 1 98.19 155 LEU B O 1
ATOM 2881 N N . ILE B 1 156 ? -1.864 6.469 -8.031 1 98.38 156 ILE B N 1
ATOM 2882 C CA . ILE B 1 156 ? -0.553 5.828 -8.094 1 98.38 156 ILE B CA 1
ATOM 2883 C C . ILE B 1 156 ? -0.59 4.504 -7.336 1 98.38 156 ILE B C 1
ATOM 2885 O O . ILE B 1 156 ? -0.105 3.484 -7.832 1 98.38 156 ILE B O 1
ATOM 2889 N N . ILE B 1 157 ? -1.212 4.504 -6.184 1 98.12 157 ILE B N 1
ATOM 2890 C CA . ILE B 1 157 ? -1.337 3.297 -5.371 1 98.12 157 ILE B CA 1
ATOM 2891 C C . ILE B 1 157 ? -2.145 2.244 -6.129 1 98.12 157 ILE B C 1
ATOM 2893 O O . ILE B 1 157 ? -1.755 1.076 -6.184 1 98.12 157 ILE B O 1
ATOM 2897 N N . SER B 1 158 ? -3.24 2.664 -6.738 1 98.56 158 SER B N 1
ATOM 2898 C CA . SER B 1 158 ? -4.098 1.742 -7.477 1 98.56 158 SER B CA 1
ATOM 2899 C C . SER B 1 158 ? -3.355 1.114 -8.648 1 98.56 158 SER B C 1
ATOM 2901 O O . SER B 1 158 ? -3.527 -0.072 -8.938 1 98.56 158 SER B O 1
ATOM 2903 N N . ILE B 1 159 ? -2.58 1.919 -9.305 1 98.62 159 ILE B N 1
ATOM 2904 C CA . ILE B 1 159 ? -1.791 1.42 -10.43 1 98.62 159 ILE B CA 1
ATOM 2905 C C . ILE B 1 159 ? -0.848 0.32 -9.945 1 98.62 159 ILE B C 1
ATOM 2907 O O . ILE B 1 159 ? -0.769 -0.749 -10.555 1 98.62 159 ILE B O 1
ATOM 2911 N N . LYS B 1 160 ? -0.177 0.544 -8.906 1 98.38 160 LYS B N 1
ATOM 2912 C CA . LYS B 1 160 ? 0.736 -0.455 -8.359 1 98.38 160 LYS B CA 1
ATOM 2913 C C . LYS B 1 160 ? -0.027 -1.674 -7.848 1 98.38 160 LYS B C 1
ATOM 2915 O O . LYS B 1 160 ? 0.436 -2.807 -7.992 1 98.38 160 LYS B O 1
ATOM 2920 N N . ASP B 1 161 ? -1.211 -1.446 -7.297 1 98.25 161 ASP B N 1
ATOM 2921 C CA . ASP B 1 161 ? -2.02 -2.527 -6.742 1 98.25 161 ASP B CA 1
ATOM 2922 C C . ASP B 1 161 ? -2.512 -3.467 -7.84 1 98.25 161 ASP B C 1
ATOM 2924 O O . ASP B 1 161 ? -2.807 -4.633 -7.578 1 98.25 161 ASP B O 1
ATOM 2928 N N . THR B 1 162 ? -2.631 -2.943 -9.055 1 98.5 162 THR B N 1
ATOM 2929 C CA . THR B 1 162 ? -3.094 -3.797 -10.148 1 98.5 162 THR B CA 1
ATOM 2930 C C . THR B 1 162 ? -2.172 -5 -10.32 1 98.5 162 THR B C 1
ATOM 2932 O O . THR B 1 162 ? -2.607 -6.062 -10.766 1 98.5 162 THR B O 1
ATOM 2935 N N . SER B 1 163 ? -0.888 -4.84 -9.992 1 98.31 163 SER B N 1
ATOM 2936 C CA . SER B 1 163 ? 0.069 -5.93 -10.148 1 98.31 163 SER B CA 1
ATOM 2937 C C . SER B 1 163 ? -0.336 -7.148 -9.32 1 98.31 163 SER B C 1
ATOM 2939 O O . SER B 1 163 ? -0.001 -8.281 -9.672 1 98.31 163 SER B O 1
ATOM 2941 N N . LEU B 1 164 ? -1.109 -6.953 -8.266 1 97.31 164 LEU B N 1
ATOM 2942 C CA . LEU B 1 164 ? -1.509 -8.023 -7.355 1 97.31 164 LEU B CA 1
ATOM 2943 C C . LEU B 1 164 ? -2.555 -8.922 -8 1 97.31 164 LEU B C 1
ATOM 2945 O O . LEU B 1 164 ? -2.77 -10.055 -7.555 1 97.31 164 LEU B O 1
ATOM 2949 N N . PHE B 1 165 ? -3.17 -8.508 -9.062 1 97.88 165 PHE B N 1
ATOM 2950 C CA . PHE B 1 165 ? -4.27 -9.25 -9.664 1 97.88 165 PHE B CA 1
ATOM 2951 C C . PHE B 1 165 ? -3.742 -10.367 -10.562 1 97.88 165 PHE B C 1
ATOM 2953 O O . PHE B 1 165 ? -4.52 -11.141 -11.125 1 97.88 165 PHE B O 1
ATOM 2960 N N . ILE B 1 166 ? -2.426 -10.469 -10.555 1 95.62 166 ILE B N 1
ATOM 2961 C CA . ILE B 1 166 ? -1.806 -11.625 -11.188 1 95.62 166 ILE B CA 1
ATOM 2962 C C . ILE B 1 166 ? -2.318 -12.906 -10.539 1 95.62 166 ILE B C 1
ATOM 2964 O O . ILE B 1 166 ? -2.396 -13.953 -11.188 1 95.62 166 ILE B O 1
ATOM 2968 N N . VAL B 1 167 ? -2.775 -12.875 -9.336 1 95.06 167 VAL B N 1
ATOM 2969 C CA . VAL B 1 167 ? -3.176 -14.039 -8.555 1 95.06 167 VAL B CA 1
ATOM 2970 C C . VAL B 1 167 ? -4.48 -14.609 -9.109 1 95.06 167 VAL B C 1
ATOM 2972 O O . VAL B 1 167 ? -4.801 -15.773 -8.875 1 95.06 167 VAL B O 1
ATOM 2975 N N . ILE B 1 168 ? -5.234 -13.773 -9.82 1 95.75 168 ILE B N 1
ATOM 2976 C CA . ILE B 1 168 ? -6.473 -14.273 -10.406 1 95.75 168 ILE B CA 1
ATOM 2977 C C . ILE B 1 168 ? -6.34 -14.328 -11.922 1 95.75 168 ILE B C 1
ATOM 2979 O O . ILE B 1 168 ? -7.32 -14.578 -12.633 1 95.75 168 ILE B O 1
ATOM 2983 N N . GLY B 1 169 ? -5.184 -13.984 -12.414 1 93.94 169 GLY B N 1
ATOM 2984 C CA . GLY B 1 169 ? -4.906 -14.125 -13.836 1 93.94 169 GLY B CA 1
ATOM 2985 C C . GLY B 1 169 ? -5.359 -12.938 -14.664 1 93.94 169 GLY B C 1
ATOM 2986 O O . GLY B 1 169 ? -5.633 -13.07 -15.859 1 93.94 169 GLY B O 1
ATOM 2987 N N . ALA B 1 170 ? -5.496 -11.828 -14.039 1 94.31 170 ALA B N 1
ATOM 2988 C CA . ALA B 1 170 ? -5.844 -10.633 -14.805 1 94.31 170 ALA B CA 1
ATOM 2989 C C . ALA B 1 170 ? -4.715 -10.242 -15.758 1 94.31 170 ALA B C 1
ATOM 2991 O O . ALA B 1 170 ? -3.541 -10.266 -15.383 1 94.31 170 ALA B O 1
ATOM 2992 N N . ALA B 1 171 ? -5.074 -9.898 -16.984 1 93.25 171 ALA B N 1
ATOM 2993 C CA . ALA B 1 171 ? -4.094 -9.664 -18.031 1 93.25 171 ALA B CA 1
ATOM 2994 C C . ALA B 1 171 ? -3.545 -8.242 -17.969 1 93.25 171 ALA B C 1
ATOM 2996 O O . ALA B 1 171 ? -3.525 -7.535 -18.984 1 93.25 171 ALA B O 1
ATOM 2997 N N . GLU B 1 172 ? -3.062 -7.902 -16.828 1 96.94 172 GLU B N 1
ATOM 2998 C CA . GLU B 1 172 ? -2.393 -6.617 -16.625 1 96.94 172 GLU B CA 1
ATOM 2999 C C . GLU B 1 172 ? -0.884 -6.75 -16.812 1 96.94 172 GLU B C 1
ATOM 3001 O O . GLU B 1 172 ? -0.404 -7.754 -17.344 1 96.94 172 GLU B O 1
ATOM 3006 N N . LEU B 1 173 ? -0.141 -5.664 -16.578 1 98.25 173 LEU B N 1
ATOM 3007 C CA . LEU B 1 173 ? 1.263 -5.535 -16.953 1 98.25 173 LEU B CA 1
ATOM 3008 C C . LEU B 1 173 ? 2.1 -6.645 -16.328 1 98.25 173 LEU B C 1
ATOM 3010 O O . LEU B 1 173 ? 2.869 -7.316 -17.016 1 98.25 173 LEU B O 1
ATOM 3014 N N . THR B 1 174 ? 2 -6.871 -15.07 1 97.88 174 THR B N 1
ATOM 3015 C CA . THR B 1 174 ? 2.773 -7.895 -14.375 1 97.88 174 THR B CA 1
ATOM 3016 C C . THR B 1 174 ? 2.441 -9.281 -14.914 1 97.88 174 THR B C 1
ATOM 3018 O O . THR B 1 174 ? 3.34 -10.102 -15.133 1 97.88 174 THR B O 1
ATOM 3021 N N . ARG B 1 175 ? 1.191 -9.586 -15.133 1 96.75 175 ARG B N 1
ATOM 3022 C CA . ARG B 1 175 ? 0.781 -10.867 -15.695 1 96.75 175 ARG B CA 1
ATOM 3023 C C . ARG B 1 175 ? 1.346 -11.055 -17.094 1 96.75 175 ARG B C 1
ATOM 3025 O O . ARG B 1 175 ? 1.748 -12.164 -17.469 1 96.75 175 ARG B O 1
ATOM 3032 N N . SER B 1 176 ? 1.301 -10.008 -17.891 1 97 176 SER B N 1
ATOM 3033 C CA . SER B 1 176 ? 1.886 -10.062 -19.219 1 97 176 SER B CA 1
ATOM 3034 C C . SER B 1 176 ? 3.365 -10.43 -19.156 1 97 176 SER B C 1
ATOM 3036 O O . SER B 1 176 ? 3.848 -11.219 -19.969 1 97 176 SER B O 1
ATOM 3038 N N . GLY B 1 177 ? 4.074 -9.805 -18.219 1 96.19 177 GLY B N 1
ATOM 3039 C CA . GLY B 1 177 ? 5.465 -10.172 -18.016 1 96.19 177 GLY B CA 1
ATOM 3040 C C . GLY B 1 177 ? 5.652 -11.641 -17.672 1 96.19 177 GLY B C 1
ATOM 3041 O O . GLY B 1 177 ? 6.516 -12.305 -18.25 1 96.19 177 GLY B O 1
ATOM 3042 N N . GLN B 1 178 ? 4.824 -12.109 -16.812 1 95.25 178 GLN B N 1
ATOM 3043 C CA . GLN B 1 178 ? 4.887 -13.508 -16.422 1 95.25 178 GLN B CA 1
ATOM 3044 C C . GLN B 1 178 ? 4.633 -14.438 -17.609 1 95.25 178 GLN B C 1
ATOM 3046 O O . GLN B 1 178 ? 5.277 -15.477 -17.734 1 95.25 178 GLN B O 1
ATOM 3051 N N . GLU B 1 179 ? 3.701 -14.102 -18.453 1 94.75 179 GLU B N 1
ATOM 3052 C CA . GLU B 1 179 ? 3.363 -14.906 -19.625 1 94.75 179 GLU B CA 1
ATOM 3053 C C . GLU B 1 179 ? 4.52 -14.953 -20.609 1 94.75 179 GLU B C 1
ATOM 3055 O O . GLU B 1 179 ? 4.809 -16 -21.188 1 94.75 179 GLU B O 1
ATOM 3060 N N . ILE B 1 180 ? 5.098 -13.836 -20.828 1 94.62 180 ILE B N 1
ATOM 3061 C CA . ILE B 1 180 ? 6.23 -13.766 -21.75 1 94.62 180 ILE B CA 1
ATOM 3062 C C . ILE B 1 180 ? 7.371 -14.641 -21.234 1 94.62 180 ILE B C 1
ATOM 3064 O O . ILE B 1 180 ? 7.977 -15.398 -22 1 94.62 180 ILE B O 1
ATOM 3068 N N . ILE B 1 181 ? 7.652 -14.586 -19.969 1 93.81 181 ILE B N 1
ATOM 3069 C CA . ILE B 1 181 ? 8.734 -15.344 -19.359 1 93.81 181 ILE B CA 1
ATOM 3070 C C . ILE B 1 181 ? 8.445 -16.844 -19.469 1 93.81 181 ILE B C 1
ATOM 3072 O O . ILE B 1 181 ? 9.359 -17.641 -19.672 1 93.81 181 ILE B O 1
ATOM 3076 N N . ALA B 1 182 ? 7.238 -17.203 -19.344 1 91.31 182 ALA B N 1
ATOM 3077 C CA . ALA B 1 182 ? 6.852 -18.609 -19.484 1 91.31 182 ALA B CA 1
ATOM 3078 C C . ALA B 1 182 ? 7.188 -19.141 -20.875 1 91.31 182 ALA B C 1
ATOM 3080 O O . ALA B 1 182 ? 7.418 -20.344 -21.047 1 91.31 182 ALA B O 1
ATOM 3081 N N . GLY B 1 183 ? 7.262 -18.266 -21.797 1 90.19 183 GLY B N 1
ATOM 3082 C CA . GLY B 1 183 ? 7.523 -18.672 -23.172 1 90.19 183 GLY B CA 1
ATOM 3083 C C . GLY B 1 183 ? 8.992 -18.625 -23.547 1 90.19 183 GLY B C 1
ATOM 3084 O O . GLY B 1 183 ? 9.453 -19.391 -24.391 1 90.19 183 GLY B O 1
ATOM 3085 N N . ASN B 1 184 ? 9.719 -17.672 -22.891 1 88.94 184 ASN B N 1
ATOM 3086 C CA . ASN B 1 184 ? 11.086 -17.5 -23.375 1 88.94 184 ASN B CA 1
ATOM 3087 C C . ASN B 1 184 ? 12.102 -17.688 -22.266 1 88.94 184 ASN B C 1
ATOM 3089 O O . ASN B 1 184 ? 13.305 -17.719 -22.516 1 88.94 184 ASN B O 1
ATOM 3093 N N . PHE B 1 185 ? 11.672 -17.688 -20.969 1 87.94 185 PHE B N 1
ATOM 3094 C CA . PHE B 1 185 ? 12.445 -18.016 -19.781 1 87.94 185 PHE B CA 1
ATOM 3095 C C . PHE B 1 185 ? 13.477 -16.922 -19.5 1 87.94 185 PHE B C 1
ATOM 3097 O O . PHE B 1 185 ? 14.508 -17.188 -18.875 1 87.94 185 PHE B O 1
ATOM 3104 N N . ARG B 1 186 ? 13.188 -15.773 -20.031 1 91.38 186 ARG B N 1
ATOM 3105 C CA . ARG B 1 186 ? 14.094 -14.656 -19.812 1 91.38 186 ARG B CA 1
ATOM 3106 C C . ARG B 1 186 ? 13.578 -13.734 -18.719 1 91.38 186 ARG B C 1
ATOM 3108 O O . ARG B 1 186 ? 13.281 -12.562 -18.969 1 91.38 186 ARG B O 1
ATOM 3115 N N . ALA B 1 187 ? 13.703 -14.211 -17.516 1 92.56 187 ALA B N 1
ATOM 3116 C CA . ALA B 1 187 ? 13.094 -13.539 -16.359 1 92.56 187 ALA B CA 1
ATOM 3117 C C . ALA B 1 187 ? 13.828 -12.234 -16.047 1 92.56 187 ALA B C 1
ATOM 3119 O O . ALA B 1 187 ? 13.195 -11.227 -15.734 1 92.56 187 ALA B O 1
ATOM 3120 N N . LEU B 1 188 ? 15.094 -12.211 -16.125 1 93 188 LEU B N 1
ATOM 3121 C CA . LEU B 1 188 ? 15.867 -11.031 -15.766 1 93 188 LEU B CA 1
ATOM 3122 C C . LEU B 1 188 ? 15.5 -9.844 -16.656 1 93 188 LEU B C 1
ATOM 3124 O O . LEU B 1 188 ? 15.211 -8.758 -16.156 1 93 188 LEU B O 1
ATOM 3128 N N . GLU B 1 189 ? 15.445 -10.062 -17.906 1 94.19 189 GLU B N 1
ATOM 3129 C CA . GLU B 1 189 ? 15.172 -9.008 -18.875 1 94.19 189 GLU B CA 1
ATOM 3130 C C . GLU B 1 189 ? 13.727 -8.539 -18.781 1 94.19 189 GLU B C 1
ATOM 3132 O O . GLU B 1 189 ? 13.461 -7.332 -18.781 1 94.19 189 GLU B O 1
ATOM 3137 N N . ILE B 1 190 ? 12.844 -9.5 -18.656 1 95.62 190 ILE B N 1
ATOM 3138 C CA . ILE B 1 190 ? 11.43 -9.156 -18.766 1 95.62 190 ILE B CA 1
ATOM 3139 C C . ILE B 1 190 ? 10.969 -8.484 -17.469 1 95.62 190 ILE B C 1
ATOM 3141 O O . ILE B 1 190 ? 10.227 -7.504 -17.516 1 95.62 190 ILE B O 1
ATOM 3145 N N . TRP B 1 191 ? 11.383 -8.977 -16.344 1 96.62 191 TRP B N 1
ATOM 3146 C CA . TRP B 1 191 ? 11.008 -8.32 -15.102 1 96.62 191 TRP B CA 1
ATOM 3147 C C . TRP B 1 191 ? 11.617 -6.926 -15.008 1 96.62 191 TRP B C 1
ATOM 3149 O O . TRP B 1 191 ? 11.008 -6.012 -14.445 1 96.62 191 TRP B O 1
ATOM 3159 N N . THR B 1 192 ? 12.812 -6.727 -15.516 1 96.06 192 THR B N 1
ATOM 3160 C CA . THR B 1 192 ? 13.398 -5.395 -15.594 1 96.06 192 THR B CA 1
ATOM 3161 C C . THR B 1 192 ? 12.539 -4.473 -16.453 1 96.06 192 THR B C 1
ATOM 3163 O O . THR B 1 192 ? 12.266 -3.334 -16.078 1 96.06 192 THR B O 1
ATOM 3166 N N . ALA B 1 193 ? 12.117 -5.016 -17.578 1 96.75 193 ALA B N 1
ATOM 3167 C CA . ALA B 1 193 ? 11.281 -4.23 -18.469 1 96.75 193 ALA B CA 1
ATOM 3168 C C . ALA B 1 193 ? 9.961 -3.854 -17.797 1 96.75 193 ALA B C 1
ATOM 3170 O O . ALA B 1 193 ? 9.508 -2.711 -17.906 1 96.75 193 ALA B O 1
ATOM 3171 N N . VAL B 1 194 ? 9.328 -4.812 -17.125 1 98 194 VAL B N 1
ATOM 3172 C CA . VAL B 1 194 ? 8.086 -4.562 -16.406 1 98 194 VAL B CA 1
ATOM 3173 C C . VAL B 1 194 ? 8.297 -3.473 -15.359 1 98 194 VAL B C 1
ATOM 3175 O O . VAL B 1 194 ? 7.5 -2.543 -15.242 1 98 194 VAL B O 1
ATOM 3178 N N . GLY B 1 195 ? 9.391 -3.594 -14.586 1 97.94 195 GLY B N 1
ATOM 3179 C CA . GLY B 1 195 ? 9.734 -2.588 -13.594 1 97.94 195 GLY B CA 1
ATOM 3180 C C . GLY B 1 195 ? 9.906 -1.201 -14.188 1 97.94 195 GLY B C 1
ATOM 3181 O O . GLY B 1 195 ? 9.422 -0.216 -13.625 1 97.94 195 GLY B O 1
ATOM 3182 N N . VAL B 1 196 ? 10.531 -1.122 -15.281 1 97.5 196 VAL B N 1
ATOM 3183 C CA . VAL B 1 196 ? 10.805 0.153 -15.938 1 97.5 196 VAL B CA 1
ATOM 3184 C C . VAL B 1 196 ? 9.492 0.775 -16.422 1 97.5 196 VAL B C 1
ATOM 3186 O O . VAL B 1 196 ? 9.289 1.983 -16.281 1 97.5 196 VAL B O 1
ATOM 3189 N N . VAL B 1 197 ? 8.648 -0.023 -17 1 98.12 197 VAL B N 1
ATOM 3190 C CA . VAL B 1 197 ? 7.363 0.487 -17.484 1 98.12 197 VAL B CA 1
ATOM 3191 C C . VAL B 1 197 ? 6.562 1.046 -16.312 1 98.12 197 VAL B C 1
ATOM 3193 O O . VAL B 1 197 ? 6.008 2.145 -16.391 1 98.12 197 VAL B O 1
ATOM 3196 N N . TYR B 1 198 ? 6.512 0.306 -15.227 1 98.56 198 TYR B N 1
ATOM 3197 C CA . TYR B 1 198 ? 5.832 0.814 -14.039 1 98.56 198 TYR B CA 1
ATOM 3198 C C . TYR B 1 198 ? 6.461 2.119 -13.562 1 98.56 198 TYR B C 1
ATOM 3200 O O . TYR B 1 198 ? 5.754 3.059 -13.195 1 98.56 198 TYR B O 1
ATOM 3208 N N . LEU B 1 199 ? 7.746 2.154 -13.523 1 98.31 199 LEU B N 1
ATOM 3209 C CA . LEU B 1 199 ? 8.461 3.336 -13.062 1 98.31 199 LEU B CA 1
ATOM 3210 C C . LEU B 1 199 ? 8.125 4.551 -13.914 1 98.31 199 LEU B C 1
ATOM 3212 O O . LEU B 1 199 ? 7.949 5.656 -13.398 1 98.31 199 LEU B O 1
ATOM 3216 N N . ILE B 1 200 ? 8.07 4.363 -15.18 1 98.25 200 ILE B N 1
ATOM 3217 C CA . ILE B 1 200 ? 7.723 5.449 -16.094 1 98.25 200 ILE B CA 1
ATOM 3218 C C . ILE B 1 200 ? 6.309 5.945 -15.789 1 98.25 200 ILE B C 1
ATOM 3220 O O . ILE B 1 200 ? 6.086 7.148 -15.641 1 98.25 200 ILE B O 1
ATOM 3224 N N . ILE B 1 201 ? 5.387 5.055 -15.672 1 98.25 201 ILE B N 1
ATOM 3225 C CA . ILE B 1 201 ? 3.994 5.414 -15.438 1 98.25 201 ILE B CA 1
ATOM 3226 C C . ILE B 1 201 ? 3.873 6.168 -14.109 1 98.25 201 ILE B C 1
ATOM 3228 O O . ILE B 1 201 ? 3.271 7.242 -14.055 1 98.25 201 ILE B O 1
ATOM 3232 N N . THR B 1 202 ? 4.465 5.652 -13.07 1 97.81 202 THR B N 1
ATOM 3233 C CA . THR B 1 202 ? 4.324 6.246 -11.75 1 97.81 202 THR B CA 1
ATOM 3234 C C . THR B 1 202 ? 5.082 7.566 -11.664 1 97.81 202 THR B C 1
ATOM 3236 O O . THR B 1 202 ? 4.633 8.508 -11.008 1 97.81 202 THR B O 1
ATOM 3239 N N . GLN B 1 203 ? 6.215 7.637 -12.344 1 97.19 203 GLN B N 1
ATOM 3240 C CA . GLN B 1 203 ? 6.988 8.875 -12.328 1 97.19 203 GLN B CA 1
ATOM 3241 C C . GLN B 1 203 ? 6.27 9.984 -13.078 1 97.19 203 GLN B C 1
ATOM 3243 O O . GLN B 1 203 ? 6.297 11.148 -12.664 1 97.19 203 GLN B O 1
ATOM 3248 N N . VAL B 1 204 ? 5.715 9.648 -14.156 1 97.31 204 VAL B N 1
ATOM 3249 C CA . VAL B 1 204 ? 4.938 10.617 -14.914 1 97.31 204 VAL B CA 1
ATOM 3250 C C . VAL B 1 204 ? 3.797 11.156 -14.055 1 97.31 204 VAL B C 1
ATOM 3252 O O . VAL B 1 204 ? 3.57 12.367 -13.992 1 97.31 204 VAL B O 1
ATOM 3255 N N . LEU B 1 205 ? 3.123 10.297 -13.367 1 96.19 205 LEU B N 1
ATOM 3256 C CA . LEU B 1 205 ? 2.012 10.711 -12.516 1 96.19 205 LEU B CA 1
ATOM 3257 C C . LEU B 1 205 ? 2.51 11.539 -11.336 1 96.19 205 LEU B C 1
ATOM 3259 O O . LEU B 1 205 ? 1.844 12.492 -10.914 1 96.19 205 LEU B O 1
ATOM 3263 N N . ASN B 1 206 ? 3.646 11.148 -10.859 1 95.44 206 ASN B N 1
ATOM 3264 C CA . ASN B 1 206 ? 4.238 11.922 -9.773 1 95.44 206 ASN B CA 1
ATOM 3265 C C . ASN B 1 206 ? 4.551 13.352 -10.211 1 95.44 20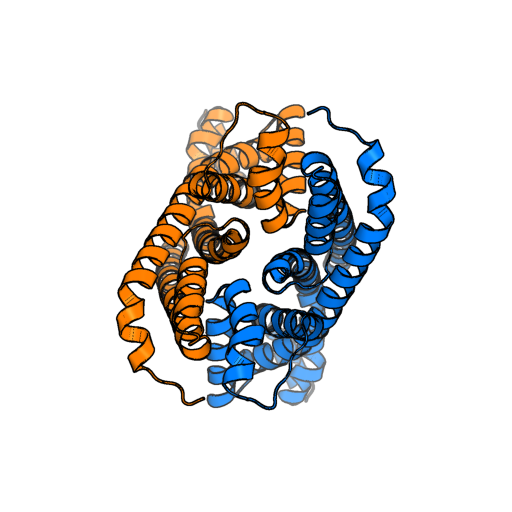6 ASN B C 1
ATOM 3267 O O . ASN B 1 206 ? 4.348 14.297 -9.445 1 95.44 206 ASN B O 1
ATOM 3271 N N . ILE B 1 207 ? 5.055 13.516 -11.367 1 95.31 207 ILE B N 1
ATOM 3272 C CA . ILE B 1 207 ? 5.391 14.828 -11.906 1 95.31 207 ILE B CA 1
ATOM 3273 C C . ILE B 1 207 ? 4.121 15.656 -12.086 1 95.31 207 ILE B C 1
ATOM 3275 O O . ILE B 1 207 ? 4.082 16.828 -11.727 1 95.31 207 ILE B O 1
ATOM 3279 N N . VAL B 1 208 ? 3.117 15.016 -12.562 1 94.44 208 VAL B N 1
ATOM 3280 C CA . VAL B 1 208 ? 1.836 15.688 -12.75 1 94.44 208 VAL B CA 1
ATOM 3281 C C . VAL B 1 208 ? 1.27 16.109 -11.398 1 94.44 208 VAL B C 1
ATOM 3283 O O . VAL B 1 208 ? 0.778 17.234 -11.258 1 94.44 208 VAL B O 1
ATOM 3286 N N . LEU B 1 209 ? 1.378 15.25 -10.438 1 93.25 209 LEU B N 1
ATOM 3287 C CA . LEU B 1 209 ? 0.841 15.523 -9.109 1 93.25 209 LEU B CA 1
ATOM 3288 C C . LEU B 1 209 ? 1.596 16.672 -8.445 1 93.25 209 LEU B C 1
ATOM 3290 O O . LEU B 1 209 ? 0.989 17.516 -7.789 1 93.25 209 LEU B O 1
ATOM 3294 N N . ARG B 1 210 ? 2.83 16.719 -8.578 1 91.94 210 ARG B N 1
ATOM 3295 C CA . ARG B 1 210 ? 3.635 17.797 -7.996 1 91.94 210 ARG B CA 1
ATOM 3296 C C . ARG B 1 210 ? 3.295 19.141 -8.633 1 91.94 210 ARG B C 1
ATOM 3298 O O . ARG B 1 210 ? 3.258 20.156 -7.949 1 91.94 210 ARG B O 1
ATOM 3305 N N . SER B 1 211 ? 3.088 19.125 -9.891 1 91.5 211 SER B N 1
ATOM 3306 C CA . SER B 1 211 ? 2.709 20.344 -10.594 1 91.5 211 SER B CA 1
ATOM 3307 C C . SER B 1 211 ? 1.354 20.859 -10.125 1 91.5 211 SER B C 1
ATOM 3309 O O . SER B 1 211 ? 1.161 22.062 -9.969 1 91.5 211 SER B O 1
ATOM 3311 N N . LEU B 1 212 ? 0.491 19.938 -9.867 1 87.44 212 LEU B N 1
ATOM 3312 C CA . LEU B 1 212 ? -0.832 20.297 -9.367 1 87.44 212 LEU B CA 1
ATOM 3313 C C . LEU B 1 212 ? -0.744 20.859 -7.949 1 87.44 212 LEU B C 1
ATOM 3315 O O . LEU B 1 212 ? -1.434 21.812 -7.613 1 87.44 212 LEU B O 1
ATOM 3319 N N . GLU B 1 213 ? 0.029 20.219 -7.16 1 88.69 213 GLU B N 1
ATOM 3320 C CA . GLU B 1 213 ? 0.212 20.656 -5.781 1 88.69 213 GLU B CA 1
ATOM 3321 C C . GLU B 1 213 ? 0.792 22.078 -5.734 1 88.69 213 GLU B C 1
ATOM 3323 O O . GLU B 1 213 ? 0.394 22.875 -4.895 1 88.69 213 GLU B O 1
ATOM 3328 N N . ARG B 1 214 ? 1.646 22.453 -6.539 1 87.88 214 ARG B N 1
ATOM 3329 C CA . ARG B 1 214 ? 2.26 23.766 -6.594 1 87.88 214 ARG B CA 1
ATOM 3330 C C . ARG B 1 214 ? 1.239 24.828 -6.984 1 87.88 214 ARG B C 1
ATOM 3332 O O . ARG B 1 214 ? 1.232 25.922 -6.426 1 87.88 214 ARG B O 1
ATOM 3339 N N . ARG B 1 215 ? 0.432 24.438 -7.723 1 84.75 215 ARG B N 1
ATOM 3340 C CA . ARG B 1 215 ? -0.578 25.375 -8.195 1 84.75 215 ARG B CA 1
ATOM 3341 C C . ARG B 1 215 ? -1.644 25.609 -7.133 1 84.75 215 ARG B C 1
ATOM 3343 O O . ARG B 1 215 ? -2.186 26.719 -7.031 1 84.75 215 ARG B O 1
ATOM 3350 N N . MET B 1 216 ? -1.928 24.609 -6.426 1 82 216 MET B N 1
ATOM 3351 C CA . MET B 1 216 ? -2.965 24.719 -5.402 1 82 216 MET B CA 1
ATOM 3352 C C . MET B 1 216 ? -2.455 25.469 -4.18 1 82 216 MET B C 1
ATOM 3354 O O . MET B 1 216 ? -3.234 26.094 -3.465 1 82 216 MET B O 1
ATOM 3358 N N . LYS B 1 217 ? -1.251 25.328 -3.689 1 71.44 217 LYS B N 1
ATOM 3359 C CA . LYS B 1 217 ? -0.682 26.109 -2.592 1 71.44 217 LYS B CA 1
ATOM 3360 C C . LYS B 1 217 ? -0.753 27.609 -2.881 1 71.44 217 LYS B C 1
ATOM 3362 O O . LYS B 1 217 ? -0.88 28.422 -1.962 1 71.44 217 LYS B O 1
ATOM 3367 N N . ILE B 1 218 ? -0.702 27.969 -4.117 1 58.88 218 ILE B N 1
ATOM 3368 C CA . ILE B 1 218 ? -0.77 29.375 -4.52 1 58.88 218 ILE B CA 1
ATOM 3369 C C . ILE B 1 218 ? -2.209 29.875 -4.41 1 58.88 218 ILE B C 1
ATOM 3371 O O . ILE B 1 218 ? -2.443 31.047 -4.098 1 58.88 218 ILE B O 1
ATOM 3375 N N . LEU B 1 219 ? -3.031 28.891 -4.273 1 52.28 219 LEU B N 1
ATOM 3376 C CA . LEU B 1 219 ? -4.41 29.359 -4.168 1 52.28 219 LEU B CA 1
ATOM 3377 C C . LEU B 1 219 ? -4.887 29.328 -2.721 1 52.28 219 LEU B C 1
ATOM 3379 O O . LEU B 1 219 ? -4.457 28.469 -1.94 1 52.28 219 LEU B O 1
#

Solvent-accessible surface area (backbone atoms only — not comparable to full-atom values): 21701 Å² total; per-residue (Å²): 101,81,88,53,73,76,67,42,61,81,45,44,65,56,37,52,51,6,43,50,42,30,49,50,39,26,50,54,6,43,56,50,3,49,55,48,1,48,53,36,8,46,20,56,69,72,39,55,74,67,46,21,51,54,32,46,52,54,31,52,54,47,74,28,31,35,66,61,59,49,37,50,31,58,56,56,15,45,28,47,67,36,75,86,50,80,71,53,50,66,56,36,50,20,50,38,39,14,54,48,45,8,32,55,37,11,53,49,40,33,51,31,51,68,67,50,61,64,64,59,55,51,48,29,44,72,74,67,40,50,72,69,49,22,39,65,69,49,46,44,56,54,20,55,63,66,34,45,66,58,50,51,49,47,47,51,51,37,43,38,52,47,45,62,38,42,82,70,62,25,72,20,32,54,34,36,40,52,54,52,26,75,73,68,68,44,40,50,52,38,47,50,49,49,42,48,53,40,30,51,56,40,48,54,50,48,52,53,45,51,55,49,48,58,55,48,72,74,94,103,81,89,51,73,74,67,42,62,80,44,45,64,56,37,50,52,6,42,49,42,28,50,49,39,26,51,55,5,42,55,48,3,49,55,48,2,48,53,35,8,46,20,58,69,72,40,56,73,66,47,22,49,53,30,47,51,52,30,50,52,48,74,29,33,36,68,60,59,50,37,50,32,57,54,56,14,45,28,48,67,35,75,86,49,80,72,52,50,65,58,34,51,21,51,40,39,14,54,48,45,8,32,54,37,11,53,48,40,34,50,31,51,69,67,50,61,61,65,59,54,51,48,29,44,71,75,68,39,50,72,69,50,23,41,64,69,51,47,43,58,54,20,54,62,64,34,46,65,61,52,51,51,47,48,50,50,36,43,38,52,46,44,61,39,42,82,70,64,26,71,20,34,55,32,35,38,52,53,51,25,74,73,70,69,45,41,50,52,39,47,49,49,50,43,48,53,40,30,51,55,40,47,53,50,48,52,52,44,52,57,50,50,57,56,49,71,76,94

Foldseek 3Di:
DDQDLVLCVVLVVLLVVQAVLLLVLLVLLLVLLLVLLLQLLCCCAPNDPVSNVVSVVLLCVLVVDDLLVVLCCQQPVVCVVPVVDHDDLSRSSNPSSNSNSNSVSSVLLNVLLVVDDCVQQVVCVVVVHDNVRSCVPTRVVSSVLVSVLVSLVSSLVSSVCSLSSVVVPDSHNNSSLVVSCVVVVNNPNSVVVSVVSSVVVSVVSVVVSVVSVVVSVVD/DDQDLVLCVVLVVLLVVQAVLLLVLLVLLLVLLLVLLLQLLCCCAPNDPVSNVVSVVLLCVLVVDDLLVVLCCQQPVVCVVPVVDHDDLSRSSNPSSNSNSNSVSSVLLNVLLVVDDCVQQVVCVVVVHDNVRSCVPTRVVSSVLVCVLVSLVSSLVSSVCSLSSVVVPDSHNNSSLVVSCVVVVNNPNSVVVSVVSSVVVSVVSVVVSVVSVVVSVVD

Organism: Citrobacter rodentium (strain ICC168) (NCBI:txid637910)

Secondary structure (DSSP, 8-state):
----GGGTGGGHHHHHHHHHHHHHHHHHHHHHHHHHHHHHHHHHHH--HHHHHHHHHHHHHHHHS-HHHHHHIIIIIHHHHSTT----HHHHHHHHHHHHHHHHHHHHHHHHHHTS-HHHHHHHHHTT--HHHHIIIIIHHHHHHHHHHHHHHHHHHHHHHGGGGGGGT--SHHHHHHHHHHHH--HHHHHHHHHHHHHHHHHHHHHHHHHHHHHHHH-/----GGGTGGGHHHHHHHHHHHHHHHHHHHHHHHHHHHHHHHHHHH--HHHHHHHHHHHHHHHHS-HHHHHHIIIIIHHHHSTT----HHHHHHHHHHHHHHHHHHHHHHHHHHTS-HHHHHHHHHTT--HHHHIIIIIHHHHHHHHHHHHHHHHHHHHHHGGGGGGGT--SHHHHHHHHHHHH--HHHHHHHHHHHHHHHHHHHHHHHHHHHHHHHH-

Sequence (438 aa):
MQFDWSAIWPAIPILLQGAKMTLWISILGLAGGIVIGLLAGLARTYGGWIANHVALVFIEIIRGTPIVVQVMYIYFALPMAFPDLRIDTFSAAVITIMINSGAYIAEITRGSVLSIHKGFSEAGLALGLSRRETIRHVIMPLALRRMLPSLGNQLIISIKDTSLFIVIGAAELTRSGQEIIAGNFRALEIWTAVGVVYLIITQVLNIVLRSLERRMKILMQFDWSAIWPAIPILLQGAKMTLWISILGLAGGIVIGLLAGLARTYGGWIANHVALVFIEIIRGTPIVVQVMYIYFALPMAFPDLRIDTFSAAVITIMINSGAYIAEITRGSVLSIHKGFSEAGLALGLSRRETIRHVIMPLALRRMLPSLGNQLIISIKDTSLFIVIGAAELTRSGQEIIAGNFRALEIWTAVGVVYLIITQVLNIVLRSLERRMKIL

Radius of gyration: 23.33 Å; Cα contacts (8 Å, |Δi|>4): 619; chains: 2; bounding box: 59×64×55 Å

pLDDT: mean 94.41, std 6.56, range [52.28, 98.88]

InterPro domains:
  IPR000515 ABC transporter type 1, transmembrane domain MetI-like [PF00528] (33-217)
  IPR000515 ABC transporter type 1, transmembrane domain MetI-like [PS50928] (19-209)
  IPR000515 ABC transporter type 1, transmembrane domain MetI-like [cd06261] (19-202)
  IPR010065 Amino acid ABC transporter, permease protein, 3-TM domain [TIGR01726] (12-111)
  IPR035906 MetI-like superfamily [G3DSA:1.10.3720.10] (1-218)
  IPR035906 MetI-like superfamily [SSF161098] (13-202)
  IPR043429 ABC transporter membrane protein permease protein ArtM/GltK/GlnP/TcyL/YhdX-like [PTHR30614] (14-217)